Protein AF-X0AUL6-F1 (afdb_monomer)

InterPro domains:
  IPR009072 Histone-fold [G3DSA:1.10.20.10] (277-368)
  IPR009072 Histone-fold [SSF47113] (303-357)

Sequence (368 aa):
MNNDATSQAGVFVINRYDWSYYDKRCFDEIGEGQEEGDDDMLANSNSLGLVDRSVVQEMVQRWQGQRPSRRDSAEHGIWLYIPHGEYMFGRFGFNDTHTAARSFLFFSVYTEFTRTSFLGIPGTLREHMTPQERFERELREGVDFSGMEKVQDMVSCQYVSPPPASEQLGPYDPSDYILREQDIEPLRSYREEYASRNGAEPTIHGFIDPWKQPLLDLVNEMALSYLEHFVLPHLGGENVAEMAKALFPDYEKNSRPISLDVASYRHFTQPDQSPILDFDMSHVSVRLREFLESRSQDKPRVFRDDAVKGICRVLGYIFTEVFELANDVASNCEHNKILPCDVRQAVLLDEDILRLVCFSKILWGGNL

Structure (mmCIF, N/CA/C/O backbone):
data_AF-X0AUL6-F1
#
_entry.id   AF-X0AUL6-F1
#
loop_
_atom_site.group_PDB
_atom_site.id
_atom_site.type_symbol
_atom_site.label_atom_id
_atom_site.label_alt_id
_atom_site.label_comp_id
_atom_site.label_asym_id
_atom_site.label_entity_id
_atom_site.label_seq_id
_atom_site.pdbx_PDB_ins_code
_atom_site.Cartn_x
_atom_site.Cartn_y
_atom_site.Cartn_z
_atom_site.occupancy
_atom_site.B_iso_or_equiv
_atom_site.auth_seq_id
_atom_site.auth_comp_id
_atom_site.auth_asym_id
_atom_site.auth_atom_id
_atom_site.pdbx_PDB_model_num
ATOM 1 N N . MET A 1 1 ? 12.417 -9.127 -18.872 1.00 69.00 1 MET A N 1
ATOM 2 C CA . MET A 1 1 ? 12.604 -10.586 -18.740 1.00 69.00 1 MET A CA 1
ATOM 3 C C . MET A 1 1 ? 12.370 -11.214 -20.104 1.00 69.00 1 MET A C 1
ATOM 5 O O . MET A 1 1 ? 11.508 -10.713 -20.817 1.00 69.00 1 MET A O 1
ATOM 9 N N . ASN A 1 2 ? 13.141 -12.233 -20.485 1.00 87.31 2 ASN A N 1
ATOM 10 C CA . ASN A 1 2 ? 12.924 -12.944 -21.747 1.00 87.31 2 ASN A CA 1
ATOM 11 C C . ASN A 1 2 ? 11.713 -13.869 -21.605 1.00 87.31 2 ASN A C 1
ATOM 13 O O . ASN A 1 2 ? 11.705 -14.730 -20.730 1.00 87.31 2 ASN A O 1
ATOM 17 N N . ASN A 1 3 ? 10.691 -13.663 -22.429 1.00 90.31 3 ASN A N 1
ATOM 18 C CA . ASN A 1 3 ? 9.443 -14.422 -22.418 1.00 90.31 3 ASN A CA 1
ATOM 19 C C . ASN A 1 3 ? 8.883 -14.560 -23.844 1.00 90.31 3 ASN A C 1
ATOM 21 O O . ASN A 1 3 ? 9.500 -14.112 -24.814 1.00 90.31 3 ASN A O 1
ATOM 25 N N . ASP A 1 4 ? 7.706 -15.169 -23.979 1.00 91.50 4 ASP A N 1
ATOM 26 C CA . ASP A 1 4 ? 7.067 -15.368 -25.283 1.00 91.50 4 ASP A CA 1
ATOM 27 C C . ASP A 1 4 ? 6.810 -14.048 -26.020 1.00 91.50 4 ASP A C 1
ATOM 29 O O . ASP A 1 4 ? 6.969 -13.992 -27.236 1.00 91.50 4 ASP A O 1
ATOM 33 N N . ALA A 1 5 ? 6.493 -12.966 -25.301 1.00 91.69 5 ALA A N 1
ATOM 34 C CA . ALA A 1 5 ? 6.272 -11.656 -25.906 1.00 91.69 5 ALA A CA 1
ATOM 35 C C . ALA A 1 5 ? 7.571 -11.054 -26.466 1.00 91.69 5 ALA A C 1
ATOM 37 O O . ALA A 1 5 ? 7.584 -10.570 -27.597 1.00 91.69 5 ALA A O 1
ATOM 38 N N . THR A 1 6 ? 8.684 -11.113 -25.722 1.00 89.81 6 THR A N 1
ATOM 39 C CA . THR A 1 6 ? 9.977 -10.644 -26.247 1.00 89.81 6 THR A CA 1
ATOM 40 C C . THR A 1 6 ? 10.452 -11.524 -27.398 1.00 89.81 6 THR A C 1
ATOM 42 O O . THR A 1 6 ? 10.941 -11.001 -28.393 1.00 89.81 6 THR A O 1
ATOM 45 N N . SER A 1 7 ? 10.238 -12.841 -27.307 1.00 88.00 7 SER A N 1
ATOM 46 C CA . SER A 1 7 ? 10.538 -13.792 -28.380 1.00 88.00 7 SER A CA 1
ATOM 47 C C . SER A 1 7 ? 9.764 -13.463 -29.657 1.00 88.00 7 SER A C 1
ATOM 49 O O . SER A 1 7 ? 10.370 -13.311 -30.710 1.00 88.00 7 SER A O 1
ATOM 51 N N . GLN A 1 8 ? 8.446 -13.260 -29.574 1.00 91.12 8 GLN A N 1
ATOM 52 C CA . GLN A 1 8 ? 7.605 -12.883 -30.718 1.00 91.12 8 GLN A CA 1
ATOM 53 C C . GLN A 1 8 ? 7.990 -11.528 -31.324 1.00 91.12 8 GLN A C 1
ATOM 55 O O . GLN A 1 8 ? 7.869 -11.343 -32.531 1.00 91.12 8 GLN A O 1
ATOM 60 N N . ALA A 1 9 ? 8.472 -10.593 -30.504 1.00 89.56 9 ALA A N 1
ATOM 61 C CA . ALA A 1 9 ? 8.984 -9.306 -30.964 1.00 89.56 9 ALA A CA 1
ATOM 62 C C . ALA A 1 9 ? 10.397 -9.388 -31.577 1.00 89.56 9 ALA A C 1
ATOM 64 O O . ALA A 1 9 ? 10.941 -8.357 -31.974 1.00 89.56 9 ALA A O 1
ATOM 65 N N . GLY A 1 10 ? 11.021 -10.572 -31.617 1.00 92.56 10 GLY A N 1
ATOM 66 C CA . GLY A 1 10 ? 12.404 -10.742 -32.060 1.00 92.56 10 GLY A CA 1
ATOM 67 C C . GLY A 1 10 ? 13.409 -10.041 -31.145 1.00 92.56 10 GLY A C 1
ATOM 68 O O . GLY A 1 10 ? 14.448 -9.579 -31.612 1.00 92.56 10 GLY A O 1
ATOM 69 N N . VAL A 1 11 ? 13.099 -9.916 -29.851 1.00 93.56 11 VAL A N 1
ATOM 70 C CA . VAL A 1 11 ? 13.917 -9.213 -28.858 1.00 93.56 11 VAL A CA 1
ATOM 71 C C . VAL A 1 11 ? 14.490 -10.193 -27.842 1.00 93.56 11 VAL A C 1
ATOM 73 O O . VAL A 1 11 ? 13.758 -10.920 -27.170 1.00 93.56 11 VAL A O 1
ATOM 76 N N . PHE A 1 12 ? 15.809 -10.141 -27.662 1.00 92.69 12 PHE A N 1
ATOM 77 C CA . PHE A 1 12 ? 16.494 -10.795 -26.549 1.00 92.69 12 PHE A CA 1
ATOM 78 C C . PHE A 1 12 ? 17.083 -9.741 -25.614 1.00 92.69 12 PHE A C 1
ATOM 80 O O . PHE A 1 12 ? 17.866 -8.887 -26.033 1.00 92.69 12 PHE A O 1
ATOM 87 N N . VAL A 1 13 ? 16.686 -9.790 -24.349 1.00 91.19 13 VAL A N 1
ATOM 88 C CA . VAL A 1 13 ? 17.122 -8.869 -23.301 1.00 91.19 13 VAL A CA 1
ATOM 89 C C . VAL A 1 13 ? 18.258 -9.508 -22.512 1.00 91.19 13 VAL A C 1
ATOM 91 O O . VAL A 1 13 ? 18.135 -10.652 -22.078 1.00 91.19 13 VAL A O 1
ATOM 94 N N . ILE A 1 14 ? 19.322 -8.743 -22.288 1.00 89.19 14 ILE A N 1
ATOM 95 C CA . ILE A 1 14 ? 20.385 -9.056 -21.328 1.00 89.19 14 ILE A CA 1
ATOM 96 C C . ILE A 1 14 ? 20.411 -7.981 -20.241 1.00 89.19 14 ILE A C 1
ATOM 98 O O . ILE A 1 14 ? 20.064 -6.827 -20.500 1.00 89.19 14 ILE A O 1
ATOM 102 N N . ASN A 1 15 ? 20.814 -8.322 -19.027 1.00 86.12 15 ASN A N 1
ATOM 103 C CA . ASN A 1 15 ? 20.945 -7.389 -17.912 1.00 86.12 15 ASN A CA 1
ATOM 104 C C . ASN A 1 15 ? 22.324 -7.504 -17.256 1.00 86.12 15 ASN A C 1
ATOM 106 O O . ASN A 1 15 ? 23.064 -8.442 -17.523 1.00 86.12 15 ASN A O 1
ATOM 110 N N . ARG A 1 16 ? 22.653 -6.573 -16.354 1.00 80.25 16 ARG A N 1
ATOM 111 C CA . ARG A 1 16 ? 23.928 -6.567 -15.615 1.00 80.25 16 ARG A CA 1
ATOM 112 C C . ARG A 1 16 ? 24.306 -7.898 -14.946 1.00 80.25 16 ARG A C 1
ATOM 114 O O . ARG A 1 16 ? 25.461 -8.053 -14.575 1.00 80.25 16 ARG A O 1
ATOM 121 N N . TYR A 1 17 ? 23.350 -8.803 -14.725 1.00 82.12 17 TYR A N 1
ATOM 122 C CA . TYR A 1 17 ? 23.591 -10.110 -14.119 1.00 82.12 17 TYR A CA 1
ATOM 123 C C . TYR A 1 17 ? 24.054 -11.167 -15.132 1.00 82.12 17 TYR A C 1
ATOM 125 O O . TYR A 1 17 ? 24.542 -12.213 -14.723 1.00 82.12 17 TYR A O 1
ATOM 133 N N . ASP A 1 18 ? 23.942 -10.883 -16.431 1.00 80.00 18 ASP A N 1
ATOM 134 C CA . ASP A 1 18 ? 24.335 -11.764 -17.534 1.00 80.00 18 ASP A CA 1
ATOM 135 C C . ASP A 1 18 ? 25.797 -11.554 -17.988 1.00 80.00 18 ASP A C 1
ATOM 137 O O . ASP A 1 18 ? 26.225 -12.155 -18.975 1.00 80.00 18 ASP A O 1
ATOM 141 N N . TRP A 1 19 ? 26.573 -10.686 -17.321 1.00 78.25 19 TRP A N 1
ATOM 142 C CA . TRP A 1 19 ? 28.002 -10.500 -17.602 1.00 78.25 19 TRP A CA 1
ATOM 143 C C . TRP A 1 19 ? 28.816 -10.042 -16.378 1.00 78.25 19 TRP A C 1
ATOM 145 O O . TRP A 1 19 ? 28.293 -9.502 -15.402 1.00 78.25 19 TRP A O 1
ATOM 155 N N . SER A 1 20 ? 30.141 -10.209 -16.469 1.00 68.88 20 SER A N 1
ATOM 156 C CA . SER A 1 20 ? 31.143 -9.653 -15.543 1.00 68.88 20 SER A CA 1
ATOM 157 C C . SER A 1 20 ? 30.944 -10.075 -14.075 1.00 68.88 20 SER A C 1
ATOM 159 O O . SER A 1 20 ? 30.839 -11.265 -13.796 1.00 68.88 20 SER A O 1
ATOM 161 N N . TYR A 1 21 ? 30.933 -9.134 -13.124 1.00 68.81 21 TYR A N 1
ATOM 162 C CA . TYR A 1 21 ? 30.898 -9.369 -11.672 1.00 68.81 21 TYR A CA 1
ATOM 163 C C . TYR A 1 21 ? 29.877 -10.425 -11.212 1.00 68.81 21 TYR A C 1
ATOM 165 O O . TYR A 1 21 ? 30.147 -11.183 -10.278 1.00 68.81 21 TYR A O 1
ATOM 173 N N . TYR A 1 22 ? 28.724 -10.503 -11.882 1.00 73.25 22 TYR A N 1
ATOM 174 C CA . TYR A 1 22 ? 27.642 -11.432 -11.551 1.00 73.25 22 TYR A CA 1
ATOM 175 C C . TYR A 1 22 ? 27.667 -12.735 -12.366 1.00 73.25 22 TYR A C 1
ATOM 177 O O . TYR A 1 22 ? 27.063 -13.720 -11.944 1.00 73.25 22 TYR A O 1
ATOM 185 N N . ASP A 1 23 ? 28.400 -12.771 -13.482 1.00 74.44 23 ASP A N 1
ATOM 186 C CA . ASP A 1 23 ? 28.545 -13.942 -14.345 1.00 74.44 23 ASP A CA 1
ATOM 187 C C . ASP A 1 23 ? 30.002 -14.162 -14.764 1.00 74.44 23 ASP A C 1
ATOM 189 O O . ASP A 1 23 ? 30.550 -13.520 -15.665 1.00 74.44 23 ASP A O 1
ATOM 193 N N . LYS A 1 24 ? 30.619 -15.152 -14.116 1.00 72.00 24 LYS A N 1
ATOM 194 C CA . LYS A 1 24 ? 32.042 -15.454 -14.264 1.00 72.00 24 LYS A CA 1
ATOM 195 C C . LYS A 1 24 ? 32.381 -16.326 -15.472 1.00 72.00 24 LYS A C 1
ATOM 197 O O . LYS A 1 24 ? 33.557 -16.613 -15.675 1.00 72.00 24 LYS A O 1
ATOM 202 N N . ARG A 1 25 ? 31.402 -16.761 -16.278 1.00 75.12 25 ARG A N 1
ATOM 203 C CA . ARG A 1 25 ? 31.622 -17.752 -17.353 1.00 75.12 25 ARG A CA 1
ATOM 204 C C . ARG A 1 25 ? 32.695 -17.344 -18.369 1.00 75.12 25 ARG A C 1
ATOM 206 O O . ARG A 1 25 ? 33.359 -18.224 -18.900 1.00 75.12 25 ARG A O 1
ATOM 213 N N . CYS A 1 26 ? 32.885 -16.044 -18.597 1.00 66.12 26 CYS A N 1
ATOM 214 C CA . CYS A 1 26 ? 33.905 -15.500 -19.506 1.00 66.12 26 CYS A CA 1
ATOM 215 C C . CYS A 1 26 ? 34.933 -14.606 -18.792 1.00 66.12 26 CYS A C 1
ATOM 217 O O . CYS A 1 26 ? 35.692 -13.884 -19.439 1.00 66.12 26 CYS A O 1
ATOM 219 N N . PHE A 1 27 ? 34.946 -14.622 -17.458 1.00 67.50 27 PHE A N 1
ATOM 220 C CA . PHE A 1 27 ? 35.791 -13.738 -16.656 1.00 67.50 27 PHE A CA 1
ATOM 221 C C . PHE A 1 27 ? 37.280 -14.035 -16.856 1.00 67.50 27 PHE A C 1
ATOM 223 O O . PHE A 1 27 ? 38.073 -13.114 -17.037 1.00 67.50 27 PHE A O 1
ATOM 230 N N . ASP A 1 28 ? 37.637 -15.317 -16.932 1.00 70.31 28 ASP A N 1
ATOM 231 C CA . ASP A 1 28 ? 39.021 -15.767 -17.112 1.00 70.31 28 ASP A CA 1
ATOM 232 C C . ASP A 1 28 ? 39.576 -15.479 -18.523 1.00 70.31 28 ASP A C 1
ATOM 234 O O . ASP A 1 28 ? 40.789 -15.513 -18.727 1.00 70.31 28 ASP A O 1
ATOM 238 N N . GLU A 1 29 ? 38.715 -15.184 -19.506 1.00 71.38 29 GLU A N 1
ATOM 239 C CA . GLU A 1 29 ? 39.121 -14.975 -20.904 1.00 71.38 29 GLU A CA 1
ATOM 240 C C . GLU A 1 29 ? 39.630 -13.547 -21.162 1.00 71.38 29 GLU A C 1
ATOM 242 O O . GLU A 1 29 ? 40.668 -13.361 -21.799 1.00 71.38 29 GLU A O 1
ATOM 247 N N . ILE A 1 30 ? 38.932 -12.531 -20.645 1.00 70.56 30 ILE A N 1
ATOM 248 C CA . ILE A 1 30 ? 39.317 -11.113 -20.791 1.00 70.56 30 ILE A CA 1
ATOM 249 C C . ILE A 1 30 ? 40.098 -10.618 -19.555 1.00 70.56 30 ILE A C 1
ATOM 251 O O . ILE A 1 30 ? 41.004 -9.788 -19.689 1.00 70.56 30 ILE A O 1
ATOM 255 N N . GLY A 1 31 ? 39.782 -11.157 -18.368 1.00 66.19 31 GLY A N 1
ATOM 256 C CA . GLY A 1 31 ? 40.289 -10.717 -17.065 1.00 66.19 31 GLY A CA 1
ATOM 257 C C . GLY A 1 31 ? 39.709 -9.375 -16.594 1.00 66.19 31 GLY A C 1
ATOM 258 O O . GLY A 1 31 ? 39.052 -8.658 -17.351 1.00 66.19 31 GLY A O 1
ATOM 259 N N . GLU A 1 32 ? 40.015 -8.987 -15.350 1.00 63.12 32 GLU A N 1
ATOM 260 C CA . GLU A 1 32 ? 39.688 -7.653 -14.799 1.00 63.12 32 GLU A CA 1
ATOM 261 C C . GLU A 1 32 ? 40.445 -6.518 -15.522 1.00 63.12 32 GLU A C 1
ATOM 263 O O . GLU A 1 32 ? 40.168 -5.341 -15.325 1.00 63.12 32 GLU A O 1
ATOM 268 N N . GLY A 1 33 ? 41.410 -6.835 -16.391 1.00 63.34 33 GLY A N 1
ATOM 269 C CA . GLY A 1 33 ? 42.313 -5.826 -16.942 1.00 63.34 33 GLY A CA 1
ATOM 270 C C . GLY A 1 33 ? 43.082 -5.101 -15.832 1.00 63.34 33 GLY A C 1
ATOM 271 O O . GLY A 1 33 ? 43.245 -5.609 -14.726 1.00 63.34 33 GLY A O 1
ATOM 272 N N . GLN A 1 34 ? 43.593 -3.913 -16.135 1.00 62.94 34 GLN A N 1
ATOM 273 C CA . GLN A 1 34 ? 44.023 -2.994 -15.083 1.00 62.94 34 GLN A CA 1
ATOM 274 C C . GLN A 1 34 ? 42.788 -2.269 -14.535 1.00 62.94 34 GLN A C 1
ATOM 276 O O . GLN A 1 34 ? 41.932 -1.865 -15.324 1.00 62.94 34 GLN A O 1
ATOM 281 N N . GLU A 1 35 ? 42.721 -2.075 -13.218 1.00 65.38 35 GLU A N 1
ATOM 282 C CA . GLU A 1 35 ? 41.686 -1.244 -12.598 1.00 65.38 35 GLU A CA 1
ATOM 283 C C . GLU A 1 35 ? 41.725 0.172 -13.198 1.00 65.38 35 GLU A C 1
ATOM 285 O O . GLU A 1 35 ? 42.796 0.716 -13.524 1.00 65.38 35 GLU A O 1
ATOM 290 N N . GLU A 1 36 ? 40.545 0.773 -13.367 1.00 73.25 36 GLU A N 1
ATOM 291 C CA . GLU A 1 36 ? 40.490 2.227 -13.482 1.00 73.25 36 GLU A CA 1
ATOM 292 C C . GLU A 1 36 ? 40.997 2.845 -12.169 1.00 73.25 36 GLU A C 1
ATOM 294 O O . GLU A 1 36 ? 41.141 2.159 -11.160 1.00 73.25 36 GLU A O 1
ATOM 299 N N . GLY A 1 37 ? 41.358 4.130 -12.184 1.00 67.06 37 GLY A N 1
ATOM 300 C CA . GLY A 1 37 ? 41.678 4.806 -10.920 1.00 67.06 37 GLY A CA 1
ATOM 301 C C . GLY A 1 37 ? 40.481 4.797 -9.960 1.00 67.06 37 GLY A C 1
ATOM 302 O O . GLY A 1 37 ? 39.386 4.388 -10.348 1.00 67.06 37 GLY A O 1
ATOM 303 N N . ASP A 1 38 ? 40.677 5.332 -8.751 1.00 69.06 38 ASP A N 1
ATOM 304 C CA . ASP A 1 38 ? 39.661 5.418 -7.682 1.00 69.06 38 ASP A CA 1
ATOM 305 C C . ASP A 1 38 ? 38.289 5.967 -8.142 1.00 69.06 38 ASP A C 1
ATOM 307 O O . ASP A 1 38 ? 37.276 5.752 -7.477 1.00 69.06 38 ASP A O 1
ATOM 311 N N . ASP A 1 39 ? 38.244 6.648 -9.289 1.00 67.44 39 ASP A N 1
ATOM 312 C CA . ASP A 1 39 ? 37.049 7.237 -9.878 1.00 67.44 39 ASP A CA 1
ATOM 313 C C . ASP A 1 39 ? 36.048 6.205 -10.458 1.00 67.44 39 ASP A C 1
ATOM 315 O O . ASP A 1 39 ? 34.847 6.437 -10.352 1.00 67.44 39 ASP A O 1
ATOM 319 N N . ASP A 1 40 ? 36.456 5.057 -11.028 1.00 71.06 40 ASP A N 1
ATOM 320 C CA . ASP A 1 40 ? 35.510 4.059 -11.594 1.00 71.06 40 ASP A CA 1
ATOM 321 C C . ASP A 1 40 ? 35.879 2.605 -11.263 1.00 71.06 40 ASP A C 1
ATOM 323 O O . ASP A 1 40 ? 36.170 1.770 -12.125 1.00 71.06 40 ASP A O 1
ATOM 327 N N . MET A 1 41 ? 35.806 2.2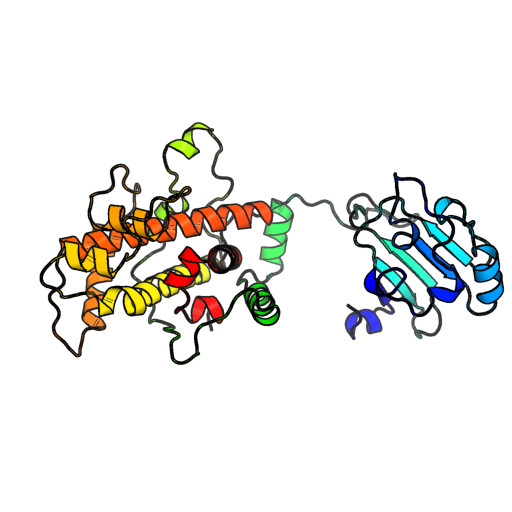84 -9.971 1.00 71.94 41 MET A N 1
ATOM 328 C CA . MET A 1 41 ? 36.073 0.948 -9.418 1.00 71.94 41 MET A CA 1
ATOM 329 C C . MET A 1 41 ? 35.210 -0.175 -10.032 1.00 71.94 41 MET A C 1
ATOM 331 O O . MET A 1 41 ? 35.521 -1.354 -9.867 1.00 71.94 41 MET A O 1
ATOM 335 N N . LEU A 1 42 ? 34.118 0.161 -10.733 1.00 74.06 42 LEU A N 1
ATOM 336 C CA . LEU A 1 42 ? 33.195 -0.796 -11.350 1.00 74.06 42 LEU A CA 1
ATOM 337 C C . LEU A 1 42 ? 33.273 -0.812 -12.883 1.00 74.06 42 LEU A C 1
ATOM 339 O O . LEU A 1 42 ? 32.449 -1.472 -13.515 1.00 74.06 42 LEU A O 1
ATOM 343 N N . ALA A 1 43 ? 34.274 -0.180 -13.498 1.00 77.88 43 ALA A N 1
ATOM 344 C CA . ALA A 1 43 ? 34.388 -0.057 -14.953 1.00 77.88 43 ALA A CA 1
ATOM 345 C C . ALA A 1 43 ? 34.282 -1.395 -15.713 1.00 77.88 43 ALA A C 1
ATOM 347 O O . ALA A 1 43 ? 33.659 -1.464 -16.773 1.00 77.88 43 ALA A O 1
ATOM 348 N N . ASN A 1 44 ? 34.826 -2.488 -15.164 1.00 74.56 44 ASN A N 1
ATOM 349 C CA . ASN A 1 44 ? 34.702 -3.829 -15.758 1.00 74.56 44 ASN A CA 1
ATOM 350 C C . ASN A 1 44 ? 33.285 -4.409 -15.693 1.00 74.56 44 ASN A C 1
ATOM 352 O O . ASN A 1 44 ? 32.919 -5.252 -16.510 1.00 74.56 44 ASN A O 1
ATOM 356 N N . SER A 1 45 ? 32.495 -3.994 -14.708 1.00 75.56 45 SER A N 1
ATOM 357 C CA . SER A 1 45 ? 31.082 -4.361 -14.579 1.00 75.56 45 SER A CA 1
ATOM 358 C C . SER A 1 45 ? 30.200 -3.469 -15.448 1.00 75.56 45 SER A C 1
ATOM 360 O O . SER A 1 45 ? 29.167 -3.923 -15.938 1.00 75.56 45 SER A O 1
ATOM 362 N N . ASN A 1 46 ? 30.645 -2.231 -15.686 1.00 79.69 46 ASN A N 1
ATOM 363 C CA . ASN A 1 46 ? 29.900 -1.181 -16.379 1.00 79.69 46 ASN A CA 1
ATOM 364 C C . ASN A 1 46 ? 30.224 -1.060 -17.876 1.00 79.69 46 ASN A C 1
ATOM 366 O O . ASN A 1 46 ? 29.859 -0.089 -18.543 1.00 79.69 46 ASN A O 1
ATOM 370 N N . SER A 1 47 ? 30.902 -2.074 -18.412 1.00 81.94 47 SER A N 1
ATOM 371 C CA . SER A 1 47 ? 31.283 -2.161 -19.816 1.00 81.94 47 SER A CA 1
ATOM 372 C C . SER A 1 47 ? 30.826 -3.470 -20.440 1.00 81.94 47 SER A C 1
ATOM 374 O O . SER A 1 47 ? 30.742 -4.498 -19.768 1.00 81.94 47 SER A O 1
ATOM 376 N N . LEU A 1 48 ? 30.596 -3.443 -21.750 1.00 83.56 48 LEU A N 1
ATOM 377 C CA . LEU A 1 48 ? 30.216 -4.612 -22.529 1.00 83.56 48 LEU A CA 1
ATOM 378 C C . LEU A 1 48 ? 30.932 -4.621 -23.881 1.00 83.56 48 LEU A C 1
ATOM 380 O O . LEU A 1 48 ? 30.892 -3.645 -24.627 1.00 83.56 48 LEU A O 1
ATOM 384 N N . GLY A 1 49 ? 31.535 -5.758 -24.221 1.00 85.94 49 GLY A N 1
ATOM 385 C CA . GLY A 1 49 ? 32.044 -6.031 -25.561 1.00 85.94 49 GLY A CA 1
ATOM 386 C C . GLY A 1 49 ? 31.046 -6.857 -26.365 1.00 85.94 49 GLY A C 1
ATOM 387 O O . GLY A 1 49 ? 30.553 -7.872 -25.878 1.00 85.94 49 GLY A O 1
ATOM 388 N N . LEU A 1 50 ? 30.775 -6.457 -27.604 1.00 88.75 50 LEU A N 1
ATOM 389 C CA . LEU A 1 50 ? 30.007 -7.250 -28.566 1.00 88.75 50 LEU A CA 1
ATOM 390 C C . LEU A 1 50 ? 30.916 -7.591 -29.728 1.00 88.75 50 LEU A C 1
ATOM 392 O O . LEU A 1 50 ? 31.519 -6.694 -30.312 1.00 88.75 50 LEU A O 1
ATOM 396 N N . VAL A 1 51 ? 31.019 -8.872 -30.063 1.00 88.31 51 VAL A N 1
ATOM 397 C CA . VAL A 1 51 ? 31.961 -9.347 -31.074 1.00 88.31 51 VAL A CA 1
ATOM 398 C C . VAL A 1 51 ? 31.308 -10.397 -31.957 1.00 88.31 51 VAL A C 1
ATOM 400 O O . VAL A 1 51 ? 30.587 -11.270 -31.468 1.00 88.31 51 VAL A O 1
ATOM 403 N N . ASP A 1 52 ? 31.609 -10.349 -33.253 1.00 87.81 52 ASP A N 1
ATOM 404 C CA . ASP A 1 52 ? 31.261 -11.420 -34.175 1.00 87.81 52 ASP A CA 1
ATOM 405 C C . ASP A 1 52 ? 31.913 -12.738 -33.747 1.00 87.81 52 ASP A C 1
ATOM 407 O O . ASP A 1 52 ? 33.128 -12.850 -33.560 1.00 87.81 52 ASP A O 1
ATOM 411 N N . ARG A 1 53 ? 31.101 -13.794 -33.658 1.00 87.19 53 ARG A N 1
ATOM 412 C CA . ARG A 1 53 ? 31.552 -15.111 -33.185 1.00 87.19 53 ARG A CA 1
ATOM 413 C C . ARG A 1 53 ? 32.768 -15.649 -33.951 1.00 87.19 53 ARG A C 1
ATOM 415 O O . ARG A 1 53 ? 33.572 -16.369 -33.367 1.00 87.19 53 ARG A O 1
ATOM 422 N N . SER A 1 54 ? 32.909 -15.321 -35.237 1.00 89.88 54 SER A N 1
ATOM 423 C CA . SER A 1 54 ? 34.023 -15.776 -36.080 1.00 89.88 54 SER A CA 1
ATOM 424 C C . SER A 1 54 ? 35.386 -15.214 -35.676 1.00 89.88 54 SER A C 1
ATOM 426 O O . SER A 1 54 ? 36.392 -15.838 -35.997 1.00 89.88 54 SER A O 1
ATOM 428 N N . VAL A 1 55 ? 35.434 -14.075 -34.977 1.00 89.88 55 VAL A N 1
ATOM 429 C CA . VAL A 1 55 ? 36.684 -13.389 -34.593 1.00 89.88 55 VAL A CA 1
ATOM 430 C C . VAL A 1 55 ? 36.802 -13.150 -33.084 1.00 89.88 55 VAL A C 1
ATOM 432 O O . VAL A 1 55 ? 37.682 -12.420 -32.633 1.00 89.88 55 VAL A O 1
ATOM 435 N N . VAL A 1 56 ? 35.930 -13.772 -32.282 1.00 87.88 56 VAL A N 1
ATOM 436 C CA . VAL A 1 56 ? 35.841 -13.527 -30.832 1.00 87.88 56 VAL A CA 1
ATOM 437 C C . VAL A 1 56 ? 37.185 -13.665 -30.113 1.00 87.88 56 VAL A C 1
ATOM 439 O O . VAL A 1 56 ? 37.531 -12.816 -29.301 1.00 87.88 56 VAL A O 1
ATOM 442 N N . GLN A 1 57 ? 37.987 -14.671 -30.469 1.00 88.62 57 GLN A N 1
ATOM 443 C CA . GLN A 1 57 ? 39.286 -14.919 -29.837 1.00 88.62 57 GLN A CA 1
ATOM 444 C C . GLN A 1 57 ? 40.309 -13.812 -30.128 1.00 88.62 57 GLN A C 1
ATOM 446 O O . GLN A 1 57 ? 41.054 -13.416 -29.236 1.00 88.62 57 GLN A O 1
ATOM 451 N N . GLU A 1 58 ? 40.322 -13.274 -31.349 1.00 89.38 58 GLU A N 1
ATOM 452 C CA . GLU A 1 58 ? 41.216 -12.173 -31.725 1.00 89.38 58 GLU A CA 1
ATOM 453 C C . GLU A 1 58 ? 40.853 -10.888 -30.969 1.00 89.38 58 GLU A C 1
ATOM 455 O O . GLU A 1 58 ? 41.723 -10.207 -30.424 1.00 89.38 58 GLU A O 1
ATOM 460 N N . MET A 1 59 ? 39.557 -10.584 -30.871 1.00 88.75 59 MET A N 1
ATOM 461 C CA . MET A 1 59 ? 39.080 -9.399 -30.154 1.00 88.75 59 MET A CA 1
ATOM 462 C C . MET A 1 59 ? 39.295 -9.499 -28.644 1.00 88.75 59 MET A C 1
ATOM 464 O O . MET A 1 59 ? 39.725 -8.524 -28.028 1.00 88.75 59 MET A O 1
ATOM 468 N N . VAL A 1 60 ? 39.057 -10.673 -28.049 1.00 86.25 60 VAL A N 1
ATOM 469 C CA . VAL A 1 60 ? 39.352 -10.926 -26.631 1.00 86.25 60 VAL A CA 1
ATOM 470 C C . VAL A 1 60 ? 40.834 -10.688 -26.349 1.00 86.25 60 VAL A C 1
ATOM 472 O O . VAL A 1 60 ? 41.153 -9.921 -25.445 1.00 86.25 60 VAL A O 1
ATOM 475 N N . GLN A 1 61 ? 41.738 -11.244 -27.164 1.00 87.50 61 GLN A N 1
ATOM 476 C CA . GLN A 1 61 ? 43.184 -11.021 -27.022 1.00 87.50 61 GLN A CA 1
ATOM 477 C C . GLN A 1 61 ? 43.568 -9.547 -27.164 1.00 87.50 61 GLN A C 1
ATOM 479 O O . GLN A 1 61 ? 44.430 -9.058 -26.437 1.00 87.50 61 GLN A O 1
ATOM 484 N N . ARG A 1 62 ? 42.916 -8.819 -28.077 1.00 87.75 62 ARG A N 1
ATOM 485 C CA . ARG A 1 62 ? 43.146 -7.384 -28.255 1.00 87.75 62 ARG A CA 1
ATOM 486 C C . ARG A 1 62 ? 42.787 -6.593 -26.999 1.00 87.75 62 ARG A C 1
ATOM 488 O O . ARG A 1 62 ? 43.514 -5.669 -26.648 1.00 87.75 62 ARG A O 1
ATOM 495 N N . TRP A 1 63 ? 41.678 -6.919 -26.342 1.00 87.25 63 TRP A N 1
ATOM 496 C CA . TRP A 1 63 ? 41.208 -6.216 -25.143 1.00 87.25 63 TRP A CA 1
ATOM 497 C C . TRP A 1 63 ? 41.862 -6.692 -23.843 1.00 87.25 63 TRP A C 1
ATOM 499 O O . TRP A 1 63 ? 41.855 -5.958 -22.850 1.00 87.25 63 TRP A O 1
ATOM 509 N N . GLN A 1 64 ? 42.428 -7.898 -23.850 1.00 85.31 64 GLN A N 1
ATOM 510 C CA . GLN A 1 64 ? 43.051 -8.523 -22.692 1.00 85.31 64 GLN A CA 1
ATOM 511 C C . GLN A 1 64 ? 44.136 -7.628 -22.079 1.00 85.31 64 GLN A C 1
ATOM 513 O O . GLN A 1 64 ? 44.967 -7.041 -22.772 1.00 85.31 64 GLN A O 1
ATOM 518 N N . GLY A 1 65 ? 44.121 -7.505 -20.749 1.00 78.81 65 GLY A N 1
ATOM 519 C CA . GLY A 1 65 ? 45.105 -6.714 -20.000 1.00 78.81 65 GLY A CA 1
ATOM 520 C C . GLY A 1 65 ? 44.973 -5.191 -20.148 1.00 78.81 65 GLY A C 1
ATOM 521 O O . GLY A 1 65 ? 45.703 -4.455 -19.483 1.00 78.81 65 GLY A O 1
ATOM 522 N N . GLN A 1 66 ? 44.039 -4.698 -20.967 1.00 85.00 66 GLN A N 1
ATOM 523 C CA . GLN A 1 66 ? 43.737 -3.273 -21.077 1.00 85.00 66 GLN A CA 1
ATOM 524 C C . GLN A 1 66 ? 42.636 -2.855 -20.101 1.00 85.00 66 GLN A C 1
ATOM 526 O O . GLN A 1 66 ? 41.711 -3.626 -19.816 1.00 85.00 66 GLN A O 1
ATOM 531 N N . ARG A 1 67 ? 42.720 -1.603 -19.638 1.00 85.00 67 ARG A N 1
ATOM 532 C CA . ARG A 1 67 ? 41.651 -0.943 -18.878 1.00 85.00 67 ARG A CA 1
ATOM 533 C C . ARG A 1 67 ? 40.399 -0.780 -19.748 1.00 85.00 67 ARG A C 1
ATOM 535 O O . ARG A 1 67 ? 40.568 -0.473 -20.934 1.00 85.00 67 ARG A O 1
ATOM 542 N N . PRO A 1 68 ? 39.177 -0.931 -19.209 1.00 85.69 68 PRO A N 1
ATOM 543 C CA . PRO A 1 68 ? 37.939 -0.754 -19.970 1.00 85.69 68 PRO A CA 1
ATOM 544 C C . PRO A 1 68 ? 37.861 0.546 -20.775 1.00 85.69 68 PRO A C 1
ATOM 546 O O . PRO A 1 68 ? 37.458 0.501 -21.934 1.00 85.69 68 PRO A O 1
ATOM 549 N N . SER A 1 69 ? 38.324 1.676 -20.229 1.00 86.06 69 SER A N 1
ATOM 550 C CA . SER A 1 69 ? 38.324 2.977 -20.920 1.00 86.06 69 SER A CA 1
ATOM 551 C C . SER A 1 69 ? 39.228 3.056 -22.154 1.00 86.06 69 SER A C 1
ATOM 553 O O . SER A 1 69 ? 39.095 3.977 -22.959 1.00 86.06 69 SER A O 1
ATOM 555 N N . ARG A 1 70 ? 40.167 2.115 -22.305 1.00 87.75 70 ARG A N 1
ATOM 556 C CA . ARG A 1 70 ? 41.161 2.083 -23.391 1.00 87.75 70 ARG A CA 1
ATOM 557 C C . ARG A 1 70 ? 40.894 0.997 -24.427 1.00 87.75 70 ARG A C 1
ATOM 559 O O . ARG A 1 70 ? 41.662 0.856 -25.374 1.00 87.75 70 ARG A O 1
ATOM 566 N N . ARG A 1 71 ? 39.844 0.199 -24.240 1.00 88.44 71 ARG A N 1
ATOM 567 C CA . ARG A 1 71 ? 39.483 -0.854 -25.188 1.00 88.44 71 ARG A CA 1
ATOM 568 C C . ARG A 1 71 ? 38.805 -0.220 -26.395 1.00 88.44 71 ARG A C 1
ATOM 570 O O . ARG A 1 71 ? 37.682 0.268 -26.315 1.00 88.44 71 ARG A O 1
ATOM 577 N N . ASP A 1 72 ? 39.505 -0.248 -27.519 1.00 85.19 72 ASP A N 1
ATOM 578 C CA . ASP A 1 72 ? 38.988 0.286 -28.774 1.00 85.19 72 ASP A CA 1
ATOM 579 C C . ASP A 1 72 ? 38.020 -0.681 -29.459 1.00 85.19 72 ASP A C 1
ATOM 581 O O . ASP A 1 72 ? 38.197 -1.906 -29.436 1.00 85.19 72 ASP A O 1
ATOM 585 N N . SER A 1 73 ? 37.038 -0.102 -30.149 1.00 88.75 73 SER A N 1
ATOM 586 C CA . SER A 1 73 ? 36.192 -0.821 -31.103 1.00 88.75 73 SER A CA 1
ATOM 587 C C . SER A 1 73 ? 36.947 -1.096 -32.411 1.00 88.75 73 SER A C 1
ATOM 589 O O . SER A 1 73 ? 37.833 -0.339 -32.809 1.00 88.75 73 SER A O 1
ATOM 591 N N . ALA A 1 74 ? 36.58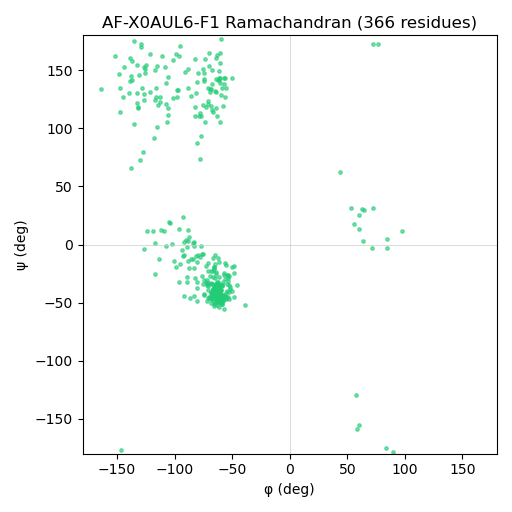2 -2.176 -33.094 1.00 86.75 74 ALA A N 1
ATOM 592 C CA . ALA A 1 74 ? 37.124 -2.605 -34.379 1.00 86.75 74 ALA A CA 1
ATOM 593 C C . ALA A 1 74 ? 35.991 -3.039 -35.328 1.00 86.75 74 ALA A C 1
ATOM 595 O O . ALA A 1 74 ? 34.827 -3.094 -34.940 1.00 86.75 74 ALA A O 1
ATOM 596 N N . GLU A 1 75 ? 36.332 -3.364 -36.578 1.00 85.69 75 GLU A N 1
ATOM 597 C CA . GLU A 1 75 ? 35.366 -3.694 -37.642 1.00 85.69 75 GLU A CA 1
ATOM 598 C C . GLU A 1 75 ? 34.348 -4.779 -37.245 1.00 85.69 75 GLU A C 1
ATOM 600 O O . GLU A 1 75 ? 33.168 -4.663 -37.562 1.00 85.69 75 GLU A O 1
ATOM 605 N N . HIS A 1 76 ? 34.789 -5.790 -36.496 1.00 86.56 76 HIS A N 1
ATOM 606 C CA . HIS A 1 76 ? 33.987 -6.955 -36.109 1.00 86.56 76 HIS A CA 1
ATOM 607 C C . HIS A 1 76 ? 33.666 -7.018 -34.611 1.00 86.56 76 HIS A C 1
ATOM 609 O O . HIS A 1 76 ? 33.231 -8.054 -34.100 1.00 86.56 76 HIS A O 1
ATOM 615 N N . GLY A 1 77 ? 33.910 -5.933 -33.875 1.00 87.75 77 GLY A N 1
ATOM 616 C CA . GLY A 1 77 ? 33.583 -5.895 -32.461 1.00 87.75 77 GLY A CA 1
ATOM 617 C C . GLY A 1 77 ? 33.576 -4.493 -31.883 1.00 87.75 77 GLY A C 1
ATOM 618 O O . GLY A 1 77 ? 34.497 -3.711 -32.093 1.00 87.75 77 GLY A O 1
ATOM 619 N N . ILE A 1 78 ? 32.539 -4.184 -31.119 1.00 90.38 78 ILE A N 1
ATOM 620 C CA . ILE A 1 78 ? 32.362 -2.901 -30.450 1.00 90.38 78 ILE A CA 1
ATOM 621 C C . ILE A 1 78 ? 32.590 -3.069 -28.952 1.00 90.38 78 ILE A C 1
ATOM 623 O O . ILE A 1 78 ? 32.152 -4.050 -28.349 1.00 90.38 78 ILE A O 1
ATOM 627 N N . TRP A 1 79 ? 33.279 -2.099 -28.359 1.00 88.75 79 TRP A N 1
ATOM 628 C CA . TRP A 1 79 ? 33.414 -1.978 -26.916 1.00 88.75 79 TRP A CA 1
ATOM 629 C C . TRP A 1 79 ? 32.569 -0.803 -26.432 1.00 88.75 79 TRP A C 1
ATOM 631 O O . TRP A 1 79 ? 32.747 0.331 -26.879 1.00 88.75 79 TRP A O 1
ATOM 641 N N . LEU A 1 80 ? 31.626 -1.085 -25.541 1.00 87.81 80 LEU A N 1
ATOM 642 C CA . LEU A 1 80 ? 30.731 -0.108 -24.939 1.00 87.81 80 LEU A CA 1
ATOM 643 C C . LEU A 1 80 ? 31.184 0.121 -23.501 1.00 87.81 80 LEU A C 1
ATOM 645 O O . LEU A 1 80 ? 31.057 -0.769 -22.665 1.00 87.81 80 LEU A O 1
ATOM 649 N N . TYR A 1 81 ? 31.704 1.312 -23.224 1.00 86.31 81 TYR A N 1
ATOM 650 C CA . TYR A 1 81 ? 32.096 1.749 -21.887 1.00 86.31 81 TYR A CA 1
ATOM 651 C C . TYR A 1 81 ? 31.198 2.907 -21.455 1.00 86.31 81 TYR A C 1
ATOM 653 O O . TYR A 1 81 ? 31.165 3.942 -22.125 1.00 86.31 81 TYR A O 1
ATOM 661 N N . ILE A 1 82 ? 30.463 2.726 -20.355 1.00 82.88 82 ILE A N 1
ATOM 662 C CA . ILE A 1 82 ? 29.674 3.787 -19.725 1.00 82.88 82 ILE A CA 1
ATOM 663 C C . ILE A 1 82 ? 30.273 4.040 -18.338 1.00 82.88 82 ILE A C 1
ATOM 665 O O . ILE A 1 82 ? 30.003 3.258 -17.422 1.00 82.88 82 ILE A O 1
ATOM 669 N N . PRO A 1 83 ? 31.081 5.102 -18.167 1.00 82.06 83 PRO A N 1
ATOM 670 C CA . PRO A 1 83 ? 31.712 5.383 -16.886 1.00 82.06 83 PRO A CA 1
ATOM 671 C C . PRO A 1 83 ? 30.651 5.576 -15.803 1.00 82.06 83 PRO A C 1
ATOM 673 O O . PRO A 1 83 ? 29.645 6.256 -16.032 1.00 82.06 83 PRO A O 1
ATOM 676 N N . HIS A 1 84 ? 30.867 4.952 -14.644 1.00 79.56 84 HIS A N 1
ATOM 677 C CA . HIS A 1 84 ? 29.938 4.960 -13.503 1.00 79.56 84 HIS A CA 1
ATOM 678 C C . HIS A 1 84 ? 28.513 4.461 -13.826 1.00 79.56 84 HIS A C 1
ATOM 680 O O . HIS A 1 84 ? 27.571 4.750 -13.091 1.00 79.56 84 HIS A O 1
ATOM 686 N N . GLY A 1 85 ? 28.310 3.743 -14.936 1.00 77.81 85 GLY A N 1
ATOM 687 C CA . GLY A 1 85 ? 26.986 3.282 -15.341 1.00 77.81 85 GLY A CA 1
ATOM 688 C C . GLY A 1 85 ? 26.416 2.238 -14.381 1.00 77.81 85 GLY A C 1
ATOM 689 O O . GLY A 1 85 ? 26.919 1.128 -14.313 1.00 77.81 85 GLY A O 1
ATOM 690 N N . GLU A 1 86 ? 25.316 2.539 -13.693 1.00 75.44 86 GLU A N 1
ATOM 691 C CA . GLU A 1 86 ? 24.626 1.556 -12.849 1.00 75.44 86 GLU A CA 1
ATOM 692 C C . GLU A 1 86 ? 23.369 0.978 -13.520 1.00 75.44 86 GLU A C 1
ATOM 694 O O . GLU A 1 86 ? 22.815 1.557 -14.457 1.00 75.44 86 GLU A O 1
ATOM 699 N N . TYR A 1 87 ? 22.935 -0.198 -13.048 1.00 79.06 87 TYR A N 1
ATOM 700 C CA . TYR A 1 87 ? 21.736 -0.926 -13.501 1.00 79.06 87 TYR A CA 1
ATOM 701 C C . TYR A 1 87 ? 21.547 -0.964 -15.025 1.00 79.06 87 TYR A C 1
ATOM 703 O O . TYR A 1 87 ? 20.568 -0.460 -15.573 1.00 79.06 87 TYR A O 1
ATOM 711 N N . MET A 1 88 ? 22.504 -1.586 -15.716 1.00 86.12 88 MET A N 1
ATOM 712 C CA . MET A 1 88 ? 22.507 -1.645 -17.176 1.00 86.12 88 MET A CA 1
ATOM 713 C C . MET A 1 88 ? 21.732 -2.833 -17.734 1.00 86.12 88 MET A C 1
ATOM 715 O O . MET A 1 88 ? 21.664 -3.912 -17.133 1.00 86.12 88 MET A O 1
ATOM 719 N N . PHE A 1 89 ? 21.200 -2.643 -18.935 1.00 88.31 89 PHE A N 1
ATOM 720 C CA . PHE A 1 89 ? 20.553 -3.688 -19.710 1.00 88.31 89 PHE A CA 1
ATOM 721 C C . PHE A 1 89 ? 20.735 -3.451 -21.208 1.00 88.31 89 PHE A C 1
ATOM 723 O O . PHE A 1 89 ? 20.780 -2.319 -21.689 1.00 88.31 89 PHE A O 1
ATOM 730 N N . GLY A 1 90 ? 20.842 -4.548 -21.947 1.00 89.31 90 GLY A N 1
ATOM 731 C CA . GLY A 1 90 ? 20.981 -4.573 -23.393 1.00 89.31 90 GLY A CA 1
ATOM 732 C C . GLY A 1 90 ? 19.780 -5.234 -24.061 1.00 89.31 90 GLY A C 1
ATOM 733 O O . GLY A 1 90 ? 19.110 -6.083 -23.470 1.00 89.31 90 GLY A O 1
ATOM 734 N N . ARG A 1 91 ? 19.499 -4.859 -25.307 1.00 91.81 91 ARG A N 1
ATOM 735 C CA . ARG A 1 91 ? 18.478 -5.498 -26.144 1.00 91.81 91 ARG A CA 1
ATOM 736 C C . ARG A 1 91 ? 19.044 -5.806 -27.515 1.00 91.81 91 ARG A C 1
ATOM 738 O O . ARG A 1 91 ? 19.396 -4.885 -28.247 1.00 91.81 91 ARG A O 1
ATOM 745 N N . PHE A 1 92 ? 19.073 -7.083 -27.870 1.00 93.50 92 PHE A N 1
ATOM 746 C CA . PHE A 1 92 ? 19.296 -7.516 -29.243 1.00 93.50 92 PHE A CA 1
ATOM 747 C C . PHE A 1 92 ? 17.970 -7.534 -29.993 1.00 93.50 92 PHE A C 1
ATOM 749 O O . PHE A 1 92 ? 17.014 -8.154 -29.527 1.00 93.50 92 PHE A O 1
ATOM 756 N N . GLY A 1 93 ? 17.928 -6.882 -31.151 1.00 94.44 93 GLY A N 1
ATOM 757 C CA . GLY A 1 93 ? 16.858 -7.046 -32.129 1.00 94.44 93 GLY A CA 1
ATOM 758 C C . GLY A 1 93 ? 17.293 -8.029 -33.208 1.00 94.44 93 GLY A C 1
ATOM 759 O O . GLY A 1 93 ? 18.361 -7.862 -33.798 1.00 94.44 93 GLY A O 1
ATOM 760 N N . PHE A 1 94 ? 16.487 -9.051 -33.466 1.00 93.62 94 PHE A N 1
ATOM 761 C CA . PHE A 1 94 ? 16.723 -10.058 -34.496 1.00 93.62 94 PHE A CA 1
ATOM 762 C C . PHE A 1 94 ? 15.916 -9.757 -35.763 1.00 93.62 94 PHE A C 1
ATOM 764 O O . PHE A 1 94 ? 14.994 -8.947 -35.764 1.00 93.62 94 PHE A O 1
ATOM 771 N N . ASN A 1 95 ? 16.284 -10.400 -36.870 1.00 91.56 95 ASN A N 1
ATOM 772 C CA . ASN A 1 95 ? 15.439 -10.438 -38.065 1.00 91.56 95 ASN A CA 1
ATOM 773 C C . ASN A 1 95 ? 14.179 -11.296 -37.850 1.00 91.56 95 ASN A C 1
ATOM 775 O O . ASN A 1 95 ? 14.162 -12.134 -36.958 1.00 91.56 95 ASN A O 1
ATOM 779 N N . ASP A 1 96 ? 13.185 -11.173 -38.735 1.00 88.00 96 ASP A N 1
ATOM 780 C CA . ASP A 1 96 ? 11.884 -11.868 -38.645 1.00 88.00 96 ASP A CA 1
ATOM 781 C C . ASP A 1 96 ? 11.975 -13.399 -38.493 1.00 88.00 96 ASP A C 1
ATOM 783 O O . ASP A 1 96 ? 11.076 -14.035 -37.955 1.00 88.00 96 ASP A O 1
ATOM 787 N N . THR A 1 97 ? 13.060 -14.018 -38.969 1.00 90.56 97 THR A N 1
ATOM 788 C CA . THR A 1 97 ? 13.293 -15.468 -38.848 1.00 90.56 97 THR A CA 1
ATOM 789 C C . THR A 1 97 ? 14.091 -15.861 -37.601 1.00 90.56 97 THR A C 1
ATOM 791 O O . THR A 1 97 ? 14.440 -17.028 -37.454 1.00 90.56 97 THR A O 1
ATOM 794 N N . HIS A 1 98 ? 14.446 -14.902 -36.743 1.00 86.94 98 HIS A N 1
ATOM 795 C CA . HIS A 1 98 ? 15.271 -15.061 -35.539 1.00 86.94 98 HIS A CA 1
ATOM 796 C C . HIS A 1 98 ? 16.622 -15.760 -35.779 1.00 86.94 98 HIS A C 1
ATOM 798 O O . HIS A 1 98 ? 17.145 -16.456 -34.913 1.00 86.94 98 HIS A O 1
ATOM 804 N N . THR A 1 99 ? 17.208 -15.589 -36.966 1.00 88.50 99 THR A N 1
ATOM 805 C CA . THR A 1 99 ? 18.467 -16.248 -37.357 1.00 88.50 99 THR A CA 1
ATOM 806 C C . THR A 1 99 ? 19.695 -15.360 -37.202 1.00 88.50 99 THR A C 1
ATOM 808 O O . THR A 1 99 ? 20.808 -15.877 -37.159 1.00 88.50 99 THR A O 1
ATOM 811 N N . ALA A 1 100 ? 19.523 -14.038 -37.129 1.00 87.62 100 ALA A N 1
ATOM 812 C CA . ALA A 1 100 ? 20.626 -13.093 -36.992 1.00 87.62 100 ALA A CA 1
ATOM 813 C C . ALA A 1 100 ? 20.222 -11.870 -36.163 1.00 87.62 100 ALA A C 1
ATOM 815 O O . ALA A 1 100 ? 19.172 -11.272 -36.412 1.00 87.62 100 ALA A O 1
ATOM 816 N N . ALA A 1 101 ? 21.091 -11.469 -35.232 1.00 89.00 101 ALA A N 1
ATOM 817 C CA . ALA A 1 101 ? 20.991 -10.177 -34.566 1.00 89.00 101 ALA A CA 1
ATOM 818 C C . ALA A 1 101 ? 21.282 -9.056 -35.580 1.00 89.00 101 ALA A C 1
ATOM 820 O O . ALA A 1 101 ? 22.211 -9.144 -36.383 1.00 89.00 101 ALA A O 1
ATOM 821 N N . ARG A 1 102 ? 20.450 -8.018 -35.575 1.00 89.38 102 ARG A N 1
ATOM 822 C CA . ARG A 1 102 ? 20.490 -6.874 -36.499 1.00 89.38 102 ARG A CA 1
ATOM 823 C C . ARG A 1 102 ? 20.756 -5.558 -35.794 1.00 89.38 102 ARG A C 1
ATOM 825 O O . ARG A 1 102 ? 21.269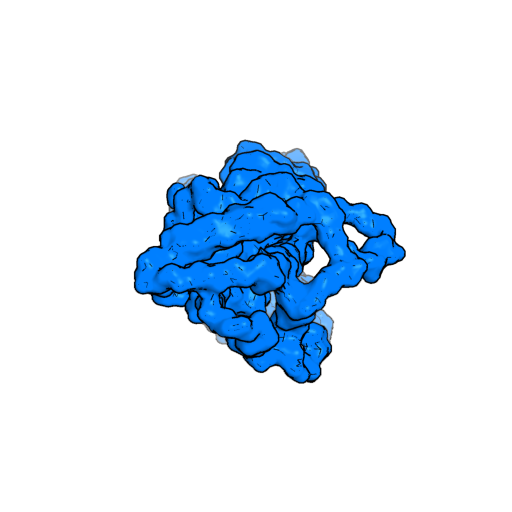 -4.633 -36.415 1.00 89.38 102 ARG A O 1
ATOM 832 N N . SER A 1 103 ? 20.407 -5.474 -34.520 1.00 89.25 103 SER A N 1
ATOM 833 C CA . SER A 1 103 ? 20.638 -4.297 -33.700 1.00 89.25 103 SER A CA 1
ATOM 834 C C . SER A 1 103 ? 20.980 -4.707 -32.279 1.00 89.25 103 SER A C 1
ATOM 836 O O . SER A 1 103 ? 20.562 -5.763 -31.797 1.00 89.25 103 SER A O 1
ATOM 838 N N . PHE A 1 104 ? 21.732 -3.844 -31.610 1.00 90.19 104 PHE A N 1
ATOM 839 C CA . PHE A 1 104 ? 21.925 -3.904 -30.176 1.00 90.19 104 PHE A CA 1
ATOM 840 C C . PHE A 1 104 ? 21.733 -2.511 -29.592 1.00 90.19 104 PHE A C 1
ATOM 842 O O . PHE A 1 104 ? 22.308 -1.543 -30.088 1.00 90.19 104 PHE A O 1
ATOM 849 N N . LEU A 1 105 ? 20.913 -2.417 -28.552 1.00 89.12 105 LEU A N 1
ATOM 850 C CA . LEU A 1 105 ? 20.699 -1.197 -27.785 1.00 89.12 105 LEU A CA 1
ATOM 851 C C . LEU A 1 105 ? 21.189 -1.422 -26.363 1.00 89.12 105 LEU A C 1
ATOM 853 O O . LEU A 1 105 ? 20.865 -2.448 -25.771 1.00 89.12 105 LEU A O 1
ATOM 857 N N . PHE A 1 106 ? 21.934 -0.463 -25.824 1.00 86.50 106 PHE A N 1
ATOM 858 C CA . PHE A 1 106 ? 22.493 -0.524 -24.480 1.00 86.50 106 PHE A CA 1
ATOM 859 C C . PHE A 1 106 ? 21.998 0.655 -23.656 1.00 86.50 106 PHE A C 1
ATOM 861 O O . PHE A 1 106 ? 22.041 1.795 -24.115 1.00 86.50 106 PHE A O 1
ATOM 868 N N . PHE A 1 107 ? 21.521 0.365 -22.453 1.00 87.25 107 PHE A N 1
ATOM 869 C CA . PHE A 1 107 ? 20.913 1.334 -21.557 1.00 87.25 107 PHE A CA 1
ATOM 870 C C . PHE A 1 107 ? 21.496 1.188 -20.154 1.00 87.25 107 PHE A C 1
ATOM 872 O O . PHE A 1 107 ? 21.928 0.107 -19.754 1.00 87.25 107 PHE A O 1
ATOM 879 N N . SER A 1 108 ? 21.456 2.278 -19.400 1.00 87.44 108 SER A N 1
ATOM 880 C CA . SER A 1 108 ? 21.806 2.360 -17.979 1.00 87.44 108 SER A CA 1
ATOM 881 C C . SER A 1 108 ? 20.685 3.043 -17.196 1.00 87.44 108 SER A C 1
ATOM 883 O O . SER A 1 108 ? 19.762 3.605 -17.794 1.00 87.44 108 SER A O 1
ATOM 885 N N . VAL A 1 109 ? 20.790 3.063 -15.864 1.00 85.19 109 VAL A N 1
ATOM 886 C CA . VAL A 1 109 ? 19.869 3.813 -14.990 1.00 85.19 109 VAL A CA 1
ATOM 887 C C . VAL A 1 109 ? 19.775 5.299 -15.358 1.00 85.19 109 VAL A C 1
ATOM 889 O O . VAL A 1 109 ? 18.741 5.924 -15.153 1.00 85.19 109 VAL A O 1
ATOM 892 N N . TYR A 1 110 ? 20.828 5.851 -15.964 1.00 85.25 110 TYR A N 1
ATOM 893 C CA . TYR A 1 110 ? 20.907 7.253 -16.376 1.00 85.25 110 TYR A CA 1
ATOM 894 C C . TYR A 1 110 ? 20.361 7.513 -17.787 1.00 85.25 110 TYR A C 1
ATOM 896 O O . TYR A 1 110 ? 20.451 8.630 -18.292 1.00 85.25 110 TYR A O 1
ATOM 904 N N . THR A 1 111 ? 19.816 6.500 -18.468 1.00 87.38 111 THR A N 1
ATOM 905 C CA . THR A 1 111 ? 19.232 6.702 -19.799 1.00 87.38 111 THR A CA 1
ATOM 906 C C . THR A 1 111 ? 17.897 7.441 -19.689 1.00 87.38 111 THR A C 1
ATOM 908 O O . THR A 1 111 ? 16.862 6.863 -19.359 1.00 87.38 111 THR A O 1
ATOM 911 N N . GLU A 1 112 ? 17.894 8.723 -20.054 1.00 89.00 112 GLU A N 1
ATOM 912 C CA . GLU A 1 112 ? 16.685 9.546 -20.133 1.00 89.00 112 GLU A CA 1
ATOM 913 C C . GLU A 1 112 ? 15.936 9.285 -21.456 1.00 89.00 112 GLU A C 1
ATOM 915 O O . GLU A 1 112 ? 16.125 9.970 -22.466 1.00 89.00 112 GLU A O 1
ATOM 920 N N . PHE A 1 113 ? 15.055 8.277 -21.475 1.00 89.81 113 PHE A N 1
ATOM 921 C CA . PHE A 1 113 ? 14.261 7.905 -22.663 1.00 89.81 113 PHE A CA 1
ATOM 922 C C . PHE A 1 113 ? 13.400 9.047 -23.224 1.00 89.81 113 PHE A C 1
ATOM 924 O O . PHE A 1 113 ? 13.118 9.078 -24.421 1.00 89.81 113 PHE A O 1
ATOM 931 N N . THR A 1 114 ? 13.017 10.006 -22.381 1.00 90.38 114 THR A N 1
ATOM 932 C CA . THR A 1 114 ? 12.251 11.204 -22.760 1.00 90.38 114 THR A CA 1
ATOM 933 C C . THR A 1 114 ? 13.074 12.257 -23.494 1.00 90.38 114 THR A C 1
ATOM 935 O O . THR A 1 114 ? 12.513 13.220 -24.004 1.00 90.38 114 THR A O 1
ATOM 938 N N . ARG A 1 115 ? 14.398 12.086 -23.567 1.00 89.44 115 ARG A N 1
ATOM 939 C CA . ARG A 1 115 ? 15.330 12.966 -24.293 1.00 89.44 115 ARG A CA 1
ATOM 940 C C . ARG A 1 115 ? 16.214 12.213 -25.281 1.00 89.44 115 ARG A C 1
ATOM 942 O O . ARG A 1 115 ? 16.976 12.826 -26.023 1.00 89.44 115 ARG A O 1
ATOM 949 N N . THR A 1 116 ? 16.102 10.891 -25.308 1.00 89.69 116 THR A N 1
ATOM 950 C CA . THR A 1 116 ? 16.827 10.028 -26.239 1.00 89.69 116 THR A CA 1
ATOM 951 C C . THR A 1 116 ? 16.007 9.876 -27.514 1.00 89.69 116 THR A C 1
ATOM 953 O O . THR A 1 116 ? 14.805 9.640 -27.446 1.00 89.69 116 THR A O 1
ATOM 956 N N . SER A 1 117 ? 16.643 9.998 -28.676 1.00 89.81 117 SER A N 1
ATOM 957 C CA . SER A 1 117 ? 16.034 9.773 -29.993 1.00 89.81 117 SER A CA 1
ATOM 958 C C . SER A 1 117 ? 17.010 9.018 -30.894 1.00 89.81 117 SER A C 1
ATOM 960 O O . SER A 1 117 ? 18.214 8.993 -30.626 1.00 89.81 117 SER A O 1
ATOM 962 N N . PHE A 1 118 ? 16.501 8.397 -31.956 1.00 87.56 118 PHE A N 1
ATOM 963 C CA . PHE A 1 118 ? 17.340 7.778 -32.981 1.00 87.56 118 PHE A CA 1
ATOM 964 C C . PHE A 1 118 ? 17.342 8.625 -34.246 1.00 87.56 118 PHE A C 1
ATOM 966 O O . PHE A 1 118 ? 16.324 9.200 -34.633 1.00 87.56 118 PHE A O 1
ATOM 973 N N . LEU A 1 119 ? 18.487 8.668 -34.927 1.00 87.69 119 LEU A N 1
ATOM 974 C CA . LEU A 1 119 ? 18.594 9.333 -36.219 1.00 87.69 119 LEU A CA 1
ATOM 975 C C . LEU A 1 119 ? 17.565 8.742 -37.197 1.00 87.69 119 LEU A C 1
ATOM 977 O O . LEU A 1 119 ? 17.514 7.531 -37.397 1.00 87.69 119 LEU A O 1
ATOM 981 N N . GLY A 1 120 ? 16.754 9.604 -37.808 1.00 87.31 120 GLY A N 1
ATOM 982 C CA . GLY A 1 120 ? 15.708 9.192 -38.748 1.00 87.31 120 GLY A CA 1
ATOM 983 C C . GLY A 1 120 ? 14.384 8.769 -38.102 1.00 87.31 120 GLY A C 1
ATOM 984 O O . GLY A 1 120 ? 13.430 8.522 -38.835 1.00 87.31 120 GLY A O 1
ATOM 985 N N . ILE A 1 121 ? 14.290 8.741 -36.768 1.00 84.44 121 ILE A N 1
ATOM 986 C CA . ILE A 1 121 ? 13.029 8.533 -36.049 1.00 84.44 121 ILE A CA 1
ATOM 987 C C . ILE A 1 121 ? 12.584 9.875 -35.455 1.00 84.44 121 ILE A C 1
ATOM 989 O O . ILE A 1 121 ? 13.312 10.451 -34.647 1.00 84.44 121 ILE A O 1
ATOM 993 N N . PRO A 1 122 ? 11.420 10.417 -35.859 1.00 85.75 122 PRO A N 1
ATOM 994 C CA . PRO A 1 122 ? 10.916 11.653 -35.281 1.00 85.75 122 PRO A CA 1
ATOM 995 C C . PRO A 1 122 ? 10.474 11.427 -33.829 1.00 85.75 122 PRO A C 1
ATOM 997 O O . PRO A 1 122 ? 9.740 10.486 -33.539 1.00 85.75 122 PRO A O 1
ATOM 1000 N N . GLY A 1 123 ? 10.880 12.332 -32.936 1.00 87.81 123 GLY A N 1
ATOM 1001 C CA . GLY A 1 123 ? 10.520 12.293 -31.517 1.00 87.81 123 GLY A CA 1
ATOM 1002 C C . GLY A 1 123 ? 11.499 11.503 -30.644 1.00 87.81 123 GLY A C 1
ATOM 1003 O O . GLY A 1 123 ? 12.538 11.024 -31.097 1.00 87.81 123 GLY A O 1
ATOM 1004 N N . THR A 1 124 ? 11.181 11.423 -29.356 1.00 91.31 124 THR A N 1
ATOM 1005 C CA . THR A 1 124 ? 11.973 10.716 -28.343 1.00 91.31 124 THR A CA 1
ATOM 1006 C C . THR A 1 124 ? 11.440 9.302 -28.118 1.00 91.31 124 THR A C 1
ATOM 1008 O O . THR A 1 124 ? 10.308 8.988 -28.478 1.00 91.31 124 THR A O 1
ATOM 1011 N N . LEU A 1 125 ? 12.249 8.428 -27.514 1.00 87.00 125 LEU A N 1
ATOM 1012 C CA . LEU A 1 125 ? 11.877 7.029 -27.254 1.00 87.00 125 LEU A CA 1
ATOM 1013 C C . LEU A 1 125 ? 10.699 6.886 -26.291 1.00 87.00 125 LEU A C 1
ATOM 1015 O O . LEU A 1 125 ? 10.010 5.868 -26.298 1.00 87.00 125 LEU A O 1
ATOM 1019 N N . ARG A 1 126 ? 10.477 7.901 -25.459 1.00 87.62 126 ARG A N 1
ATOM 1020 C CA . ARG A 1 126 ? 9.302 8.033 -24.609 1.00 87.62 126 ARG A CA 1
ATOM 1021 C C . ARG A 1 126 ? 8.822 9.476 -24.642 1.00 87.62 126 ARG A C 1
ATOM 1023 O O . ARG A 1 126 ? 9.632 10.398 -24.703 1.00 87.62 126 ARG A O 1
ATOM 1030 N N . GLU A 1 127 ? 7.516 9.674 -24.580 1.00 88.19 127 GLU A N 1
ATOM 1031 C CA . GLU A 1 127 ? 6.943 10.998 -24.357 1.00 88.19 127 GLU A CA 1
ATOM 1032 C C . GLU A 1 127 ? 7.269 11.477 -22.937 1.00 88.19 127 GLU A C 1
ATOM 1034 O O . GLU A 1 127 ? 7.218 10.699 -21.979 1.00 88.19 127 GLU A O 1
ATOM 1039 N N . HIS A 1 128 ? 7.633 12.751 -22.799 1.00 88.56 128 HIS A N 1
ATOM 1040 C CA . HIS A 1 128 ? 7.781 13.360 -21.485 1.00 88.56 128 HIS A CA 1
ATOM 1041 C C . HIS A 1 128 ? 6.399 13.543 -20.854 1.00 88.56 128 HIS A C 1
ATOM 1043 O O . HIS A 1 128 ? 5.556 14.231 -21.417 1.00 88.56 128 HIS A O 1
ATOM 1049 N N . MET A 1 129 ? 6.200 12.972 -19.668 1.00 89.12 129 MET A N 1
ATOM 1050 C CA . MET A 1 129 ? 4.986 13.137 -18.872 1.00 89.12 129 MET A CA 1
ATOM 1051 C C . MET A 1 129 ? 5.369 13.569 -17.466 1.00 89.12 129 MET A C 1
ATOM 1053 O O . MET A 1 129 ? 6.272 12.986 -16.858 1.00 89.12 129 MET A O 1
ATOM 1057 N N . THR A 1 130 ? 4.660 14.565 -16.948 1.00 89.44 130 THR A N 1
ATOM 1058 C CA . THR A 1 130 ? 4.683 14.894 -15.524 1.00 89.44 130 THR A CA 1
ATOM 1059 C C . THR A 1 130 ? 4.183 13.701 -14.694 1.00 89.44 130 THR A C 1
ATOM 1061 O O . THR A 1 130 ? 3.431 12.864 -15.207 1.00 89.44 130 THR A O 1
ATOM 1064 N N . PRO A 1 131 ? 4.568 13.614 -13.408 1.00 86.69 131 PRO A N 1
ATOM 1065 C CA . PRO A 1 131 ? 3.969 12.706 -12.427 1.00 86.69 131 PRO A CA 1
ATOM 1066 C C . PRO A 1 131 ? 2.446 12.565 -12.548 1.00 86.69 131 PRO A C 1
ATOM 1068 O O . PRO A 1 131 ? 1.919 11.468 -12.728 1.00 86.69 131 PRO A O 1
ATOM 1071 N N . GLN A 1 132 ? 1.744 13.700 -12.571 1.00 86.56 132 GLN A N 1
ATOM 1072 C CA . GLN A 1 132 ? 0.289 13.737 -12.648 1.00 86.56 132 GLN A CA 1
ATOM 1073 C C . GLN A 1 132 ? -0.244 13.175 -13.974 1.00 86.56 132 GLN A C 1
ATOM 1075 O O . GLN A 1 132 ? -1.154 12.351 -13.962 1.00 86.56 132 GLN A O 1
ATOM 1080 N N . GLU A 1 133 ? 0.329 13.568 -15.116 1.00 91.38 133 GLU A N 1
ATOM 1081 C CA . GLU A 1 133 ? -0.097 13.050 -16.426 1.00 91.38 133 GLU A CA 1
ATOM 1082 C C . GLU A 1 133 ? 0.115 11.538 -16.538 1.00 91.38 133 GLU A C 1
ATOM 1084 O O . GLU A 1 133 ? -0.715 10.836 -17.123 1.00 91.38 133 GLU A O 1
ATOM 1089 N N . ARG A 1 134 ? 1.216 11.030 -15.965 1.00 90.62 134 ARG A N 1
ATOM 1090 C CA . ARG A 1 134 ? 1.506 9.595 -15.911 1.00 90.62 134 ARG A CA 1
ATOM 1091 C C . ARG A 1 134 ? 0.454 8.867 -15.084 1.00 90.62 134 ARG A C 1
ATOM 1093 O O . ARG A 1 134 ? -0.129 7.915 -15.590 1.00 90.62 134 ARG A O 1
ATOM 1100 N N . PHE A 1 135 ? 0.172 9.350 -13.877 1.00 91.31 135 PHE A N 1
ATOM 1101 C CA . PHE A 1 135 ? -0.820 8.746 -12.996 1.00 91.31 135 PHE A CA 1
ATOM 1102 C C . PHE A 1 135 ? -2.226 8.747 -13.618 1.00 91.31 135 PHE A C 1
ATOM 1104 O O . PHE A 1 135 ? -2.901 7.721 -13.666 1.00 91.31 135 PHE A O 1
ATOM 1111 N N . GLU A 1 136 ? -2.655 9.870 -14.198 1.00 91.44 136 GLU A N 1
ATOM 1112 C CA . GLU A 1 136 ? -3.940 9.957 -14.900 1.00 91.44 136 GLU A CA 1
ATOM 1113 C C . GLU A 1 136 ? -4.014 9.017 -16.112 1.00 91.44 136 GLU A C 1
ATOM 1115 O O . GLU A 1 136 ? -5.083 8.487 -16.427 1.00 91.44 136 GLU A O 1
ATOM 1120 N N . ARG A 1 137 ? -2.896 8.807 -16.817 1.00 92.06 137 ARG A N 1
ATOM 1121 C CA . ARG A 1 137 ? -2.821 7.827 -17.903 1.00 92.06 137 ARG A CA 1
ATOM 1122 C C . ARG A 1 137 ? -2.951 6.404 -17.374 1.00 92.06 137 ARG A C 1
ATOM 1124 O O . ARG A 1 137 ? -3.745 5.657 -17.928 1.00 92.06 137 ARG A O 1
ATOM 1131 N N . GLU A 1 138 ? -2.229 6.053 -16.317 1.00 93.06 138 GLU A N 1
ATOM 1132 C CA . GLU A 1 138 ? -2.276 4.721 -15.701 1.00 93.06 138 GLU A CA 1
ATOM 1133 C C . GLU A 1 138 ? -3.689 4.378 -15.206 1.00 93.06 138 GLU A C 1
ATOM 1135 O O . GLU A 1 138 ? -4.173 3.270 -15.438 1.00 93.06 138 GLU A O 1
ATOM 1140 N N . LEU A 1 139 ? -4.413 5.354 -14.643 1.00 92.19 139 LEU A N 1
ATOM 1141 C CA . LEU A 1 139 ? -5.832 5.200 -14.306 1.00 92.19 139 LEU A CA 1
ATOM 1142 C C . LEU A 1 139 ? -6.703 4.908 -15.539 1.00 92.19 139 LEU A C 1
ATOM 1144 O O . LEU A 1 139 ? -7.566 4.034 -15.486 1.00 92.19 139 LEU A O 1
ATOM 1148 N N . ARG A 1 140 ? -6.483 5.608 -16.663 1.00 93.62 140 ARG A N 1
ATOM 1149 C CA . ARG A 1 140 ? -7.217 5.359 -17.922 1.00 93.62 140 ARG A CA 1
ATOM 1150 C C . ARG A 1 140 ? -6.866 4.016 -18.559 1.00 93.62 140 ARG A C 1
ATOM 1152 O O . ARG A 1 140 ? -7.722 3.408 -19.194 1.00 93.62 140 ARG A O 1
ATOM 1159 N N . GLU A 1 141 ? -5.618 3.584 -18.419 1.00 94.19 141 GLU A N 1
ATOM 1160 C CA . GLU A 1 141 ? -5.116 2.300 -18.916 1.00 94.19 141 GLU A CA 1
ATOM 1161 C C . GLU A 1 141 ? -5.560 1.122 -18.036 1.00 94.19 141 GLU A C 1
ATOM 1163 O O . GLU A 1 141 ? -5.394 -0.029 -18.435 1.00 94.19 141 GLU A O 1
ATOM 1168 N N . GLY A 1 142 ? -6.172 1.395 -16.878 1.00 93.31 142 GLY A N 1
ATOM 1169 C CA . GLY A 1 142 ? -6.662 0.369 -15.964 1.00 93.31 142 GLY A CA 1
ATOM 1170 C C . GLY A 1 142 ? -5.537 -0.357 -15.232 1.00 93.31 142 GLY A C 1
ATOM 1171 O O . GLY A 1 142 ? -5.674 -1.545 -14.945 1.00 93.31 142 GLY A O 1
ATOM 1172 N N . VAL A 1 143 ? -4.425 0.335 -14.957 1.00 93.56 143 VAL A N 1
ATOM 1173 C CA . VAL A 1 143 ? -3.339 -0.198 -14.125 1.00 93.56 143 VAL A CA 1
ATOM 1174 C C . VAL A 1 143 ? -3.891 -0.597 -12.757 1.00 93.56 143 VAL A C 1
ATOM 1176 O O . VAL A 1 143 ? -4.721 0.108 -12.177 1.00 93.56 143 VAL A O 1
ATOM 1179 N N . ASP A 1 144 ? -3.439 -1.745 -12.253 1.00 94.38 144 ASP A N 1
ATOM 1180 C CA . ASP A 1 144 ? -3.853 -2.266 -10.956 1.00 94.38 144 ASP A CA 1
ATOM 1181 C C . ASP A 1 144 ? -3.127 -1.542 -9.810 1.00 94.38 144 ASP A C 1
ATOM 1183 O O . ASP A 1 144 ? -1.920 -1.690 -9.627 1.00 94.38 144 ASP A O 1
ATOM 1187 N N . PHE A 1 145 ? -3.882 -0.788 -9.009 1.00 95.88 145 PHE A N 1
ATOM 1188 C CA . PHE A 1 145 ? -3.402 -0.114 -7.799 1.00 95.88 145 PHE A CA 1
ATOM 1189 C C . PHE A 1 145 ? -3.867 -0.816 -6.512 1.00 95.88 145 PHE A C 1
ATOM 1191 O O . PHE A 1 145 ? -3.845 -0.230 -5.426 1.00 95.88 145 PHE A O 1
ATOM 1198 N N . SER A 1 146 ? -4.270 -2.089 -6.598 1.00 96.06 146 SER A N 1
ATOM 1199 C CA . SER A 1 146 ? -4.595 -2.920 -5.434 1.00 96.06 146 SER A CA 1
ATOM 1200 C C . SER A 1 146 ? -3.392 -3.104 -4.502 1.00 96.06 146 SER A C 1
ATOM 1202 O O . SER A 1 146 ? -3.550 -3.164 -3.281 1.00 96.06 146 SER A O 1
ATOM 1204 N N . GLY A 1 147 ? -2.186 -3.167 -5.076 1.00 95.25 147 GLY A N 1
ATOM 1205 C CA . GLY A 1 147 ? -0.933 -3.459 -4.380 1.00 95.25 147 GLY A CA 1
ATOM 1206 C C . GLY A 1 147 ? -0.640 -4.948 -4.210 1.00 95.25 147 GLY A C 1
ATOM 1207 O O . GLY A 1 147 ? 0.345 -5.285 -3.561 1.00 95.25 147 GLY A O 1
ATOM 1208 N N . MET A 1 148 ? -1.457 -5.840 -4.777 1.00 95.94 148 MET A N 1
ATOM 1209 C CA . MET A 1 148 ? -1.339 -7.280 -4.532 1.00 95.94 148 MET A CA 1
ATOM 1210 C C . MET A 1 148 ? -0.052 -7.896 -5.075 1.00 95.94 148 MET A C 1
ATOM 1212 O O . MET A 1 148 ? 0.516 -8.761 -4.413 1.00 95.94 148 MET A O 1
ATOM 1216 N N . GLU A 1 149 ? 0.444 -7.423 -6.220 1.00 94.44 149 GLU A N 1
ATOM 1217 C CA . GLU A 1 149 ? 1.749 -7.839 -6.749 1.00 94.44 149 GLU A CA 1
ATOM 1218 C C . GLU A 1 149 ? 2.868 -7.522 -5.743 1.00 94.44 149 GLU A C 1
ATOM 1220 O O . GLU A 1 149 ? 3.630 -8.407 -5.366 1.00 94.44 149 GLU A O 1
ATOM 1225 N N . LYS A 1 150 ? 2.881 -6.302 -5.183 1.00 93.12 150 LYS A N 1
ATOM 1226 C CA . LYS A 1 150 ? 3.847 -5.907 -4.144 1.00 93.12 150 LYS A CA 1
ATOM 1227 C C . LYS A 1 150 ? 3.728 -6.767 -2.883 1.00 93.12 150 LYS A C 1
ATOM 1229 O O . LYS A 1 150 ? 4.748 -7.162 -2.328 1.00 93.12 150 LYS A O 1
ATOM 1234 N N . VAL A 1 151 ? 2.511 -7.077 -2.423 1.00 96.19 151 VAL A N 1
ATOM 1235 C CA . VAL A 1 151 ? 2.318 -7.965 -1.259 1.00 96.19 151 VAL A CA 1
ATOM 1236 C C . VAL A 1 151 ? 2.904 -9.350 -1.532 1.00 96.19 151 VAL A C 1
ATOM 1238 O O . VAL A 1 151 ? 3.645 -9.876 -0.703 1.00 96.19 151 VAL A O 1
ATOM 1241 N N . GLN A 1 152 ? 2.602 -9.934 -2.693 1.00 95.50 152 GLN A N 1
ATOM 1242 C CA . GLN A 1 152 ? 3.111 -11.249 -3.084 1.00 95.50 152 GLN A CA 1
ATOM 1243 C C . GLN A 1 152 ? 4.638 -11.251 -3.173 1.00 95.50 152 GLN A C 1
ATOM 1245 O O . GLN A 1 152 ? 5.273 -12.168 -2.649 1.00 95.50 152 GLN A O 1
ATOM 1250 N N . ASP A 1 153 ? 5.226 -10.201 -3.744 1.00 94.44 153 ASP A N 1
ATOM 1251 C CA . ASP A 1 153 ? 6.673 -10.019 -3.805 1.00 94.44 153 ASP A CA 1
ATOM 1252 C C . ASP A 1 153 ? 7.287 -9.947 -2.405 1.00 94.44 153 ASP A C 1
ATOM 1254 O O . ASP A 1 153 ? 8.215 -10.700 -2.105 1.00 94.44 153 ASP A O 1
ATOM 1258 N N . MET A 1 154 ? 6.743 -9.113 -1.512 1.00 95.06 154 MET A N 1
ATOM 1259 C CA . MET A 1 154 ? 7.246 -8.972 -0.140 1.00 95.06 154 MET A CA 1
ATOM 1260 C C . MET A 1 154 ? 7.171 -10.287 0.648 1.00 95.06 154 MET A C 1
ATOM 1262 O O . MET A 1 154 ? 8.112 -10.621 1.370 1.00 95.06 154 MET A O 1
ATOM 1266 N N . VAL A 1 155 ? 6.092 -11.056 0.480 1.00 94.44 155 VAL A N 1
ATOM 1267 C CA . VAL A 1 155 ? 5.938 -12.381 1.100 1.00 94.44 155 VAL A CA 1
ATOM 1268 C C . VAL A 1 155 ? 6.920 -13.387 0.497 1.00 94.44 155 VAL A C 1
ATOM 1270 O O . VAL A 1 155 ? 7.590 -14.111 1.232 1.00 94.44 155 VAL A O 1
ATOM 1273 N N . SER A 1 156 ? 7.051 -13.432 -0.832 1.00 94.31 156 SER A N 1
ATOM 1274 C CA . SER A 1 156 ? 7.945 -14.376 -1.518 1.00 94.31 156 SER A CA 1
ATOM 1275 C C . SER A 1 156 ? 9.423 -14.147 -1.177 1.00 94.31 156 SER A C 1
ATOM 1277 O O . SER A 1 156 ? 10.181 -15.106 -1.019 1.00 94.31 156 SER A O 1
ATOM 1279 N N . CYS A 1 157 ? 9.806 -12.884 -0.979 1.00 92.44 157 CYS A N 1
ATOM 1280 C CA . CYS A 1 157 ? 11.136 -12.463 -0.554 1.00 92.44 157 CYS A CA 1
ATOM 1281 C C . CYS A 1 157 ? 11.340 -12.537 0.969 1.00 92.44 157 CYS A C 1
ATOM 1283 O O . CYS A 1 157 ? 12.415 -12.182 1.447 1.00 92.44 157 CYS A O 1
ATOM 1285 N N . GLN A 1 158 ? 10.339 -13.005 1.725 1.00 91.38 158 GLN A N 1
ATOM 1286 C CA . GLN A 1 158 ? 10.373 -13.154 3.186 1.00 91.38 158 GLN A CA 1
ATOM 1287 C C . GLN A 1 158 ? 10.615 -11.837 3.945 1.00 91.38 158 GLN A C 1
ATOM 1289 O O . GLN A 1 158 ? 11.103 -11.857 5.072 1.00 91.38 158 GLN A O 1
ATOM 1294 N N . TYR A 1 159 ? 10.255 -10.693 3.353 1.00 91.00 159 TYR A N 1
ATOM 1295 C CA . TYR A 1 159 ? 10.296 -9.403 4.049 1.00 91.00 159 TYR A CA 1
ATOM 1296 C C . TYR A 1 159 ? 9.200 -9.299 5.109 1.00 91.00 159 TYR A C 1
ATOM 1298 O O . TYR A 1 159 ? 9.396 -8.685 6.150 1.00 91.00 159 TYR A O 1
ATOM 1306 N N . VAL A 1 160 ? 8.054 -9.923 4.844 1.00 94.31 160 VAL A N 1
ATOM 1307 C CA . VAL A 1 160 ? 6.905 -9.999 5.749 1.00 94.31 160 VAL A CA 1
ATOM 1308 C C . VAL A 1 160 ? 6.341 -11.411 5.733 1.00 94.31 160 VAL A C 1
ATOM 1310 O O . VAL A 1 160 ? 6.552 -12.170 4.787 1.00 94.31 160 VAL A O 1
ATOM 1313 N N . SER A 1 161 ? 5.614 -11.781 6.784 1.00 93.94 161 SER A N 1
ATOM 1314 C CA . SER A 1 161 ? 4.962 -13.088 6.880 1.00 93.94 161 SER A CA 1
ATOM 1315 C C . SER A 1 161 ? 3.512 -12.920 7.330 1.00 93.94 161 SER A C 1
ATOM 1317 O O . SER A 1 161 ? 3.289 -12.367 8.408 1.00 93.94 161 SER A O 1
ATOM 1319 N N . PRO A 1 162 ? 2.524 -13.388 6.543 1.00 95.06 162 PRO A N 1
ATOM 1320 C CA . PRO A 1 162 ? 1.140 -13.389 6.986 1.00 95.06 162 PRO A CA 1
ATOM 1321 C C . PRO A 1 162 ? 0.956 -14.378 8.144 1.00 95.06 162 PRO A C 1
ATOM 1323 O O . PRO A 1 162 ? 1.638 -15.411 8.182 1.00 95.06 162 PRO A O 1
ATOM 1326 N N . PRO A 1 163 ? 0.004 -14.130 9.060 1.00 95.31 163 PRO A N 1
ATOM 1327 C CA . PRO A 1 163 ? -0.382 -15.139 10.031 1.00 95.31 163 PRO A CA 1
ATOM 1328 C C . PRO A 1 163 ? -1.005 -16.357 9.322 1.00 95.31 163 PRO A C 1
ATOM 1330 O O . PRO A 1 163 ? -1.458 -16.250 8.169 1.00 95.31 163 PRO A O 1
ATOM 1333 N N . PRO A 1 164 ? -1.059 -17.523 9.995 1.00 95.19 164 PRO A N 1
ATOM 1334 C CA . PRO A 1 164 ? -1.722 -18.710 9.470 1.00 95.19 164 PRO A CA 1
ATOM 1335 C C . PRO A 1 164 ? -3.138 -18.400 8.976 1.00 95.19 164 PRO A C 1
ATOM 1337 O O . PRO A 1 164 ? -3.870 -17.637 9.599 1.00 95.19 164 PRO A O 1
ATOM 1340 N N . ALA A 1 165 ? -3.570 -19.044 7.888 1.00 92.88 165 ALA A N 1
ATOM 1341 C CA . ALA A 1 165 ? -4.894 -18.798 7.305 1.00 92.88 165 ALA A CA 1
ATOM 1342 C C . ALA A 1 165 ? -6.061 -19.032 8.288 1.00 92.88 165 ALA A C 1
ATOM 1344 O O . ALA A 1 165 ? -7.127 -18.457 8.112 1.00 92.88 165 ALA A O 1
ATOM 1345 N N . SER A 1 166 ? -5.864 -19.860 9.321 1.00 94.19 166 SER A N 1
ATOM 1346 C CA . SER A 1 166 ? -6.835 -20.092 10.400 1.00 94.19 166 SER A CA 1
ATOM 1347 C C . SER A 1 166 ? -6.979 -18.929 11.384 1.00 94.19 166 SER A C 1
ATOM 1349 O O . SER A 1 166 ? -7.949 -18.899 12.131 1.00 94.19 166 SER A O 1
ATOM 1351 N N . GLU A 1 167 ? -6.004 -18.023 11.427 1.00 95.06 167 GLU A N 1
ATOM 1352 C CA . GLU A 1 167 ? -5.993 -16.840 12.295 1.00 95.06 167 GLU A CA 1
ATOM 1353 C C . GLU A 1 167 ? -6.408 -15.570 11.542 1.00 95.06 167 GLU A C 1
ATOM 1355 O O . GLU A 1 167 ? -6.718 -14.561 12.169 1.00 95.06 167 GLU A O 1
ATOM 1360 N N . GLN A 1 168 ? -6.442 -15.615 10.206 1.00 96.06 168 GLN A N 1
ATOM 1361 C CA . GLN A 1 168 ? -6.910 -14.501 9.389 1.00 96.06 168 GLN A CA 1
ATOM 1362 C C . GLN A 1 168 ? -8.426 -14.325 9.521 1.00 96.06 168 GLN A C 1
ATOM 1364 O O . GLN A 1 168 ? -9.197 -15.281 9.434 1.00 96.06 168 GLN A O 1
ATOM 1369 N N . LEU A 1 169 ? -8.838 -13.075 9.689 1.00 96.69 169 LEU A N 1
ATOM 1370 C CA . LEU A 1 169 ? -10.208 -12.641 9.888 1.00 96.69 169 LEU A CA 1
ATOM 1371 C C . LEU A 1 169 ? -10.741 -11.919 8.646 1.00 96.69 169 LEU A C 1
ATOM 1373 O O . LEU A 1 169 ? -9.987 -11.319 7.874 1.00 96.69 169 LEU A O 1
ATOM 1377 N N . GLY A 1 170 ? -12.058 -11.982 8.472 1.00 95.12 170 GLY A N 1
ATOM 1378 C CA . GLY A 1 170 ? -12.759 -11.447 7.308 1.00 95.12 170 GLY A CA 1
ATOM 1379 C C . GLY A 1 170 ? -12.789 -12.395 6.087 1.00 95.12 170 GLY A C 1
ATOM 1380 O O . GLY A 1 170 ? -12.340 -13.547 6.156 1.00 95.12 170 GLY A O 1
ATOM 1381 N N . PRO A 1 171 ? -13.331 -11.946 4.941 1.00 96.19 171 PRO A N 1
ATOM 1382 C CA . PRO A 1 171 ? -13.945 -10.631 4.747 1.00 96.19 171 PRO A CA 1
ATOM 1383 C C . PRO A 1 171 ? -15.161 -10.433 5.654 1.00 96.19 171 PRO A C 1
ATOM 1385 O O . PRO A 1 171 ? -15.915 -11.378 5.905 1.00 96.19 171 PRO A O 1
ATOM 1388 N N . TYR A 1 172 ? -15.319 -9.222 6.172 1.00 96.69 172 TYR A N 1
ATOM 1389 C CA . TYR A 1 172 ? -16.472 -8.841 6.979 1.00 96.69 172 TYR A CA 1
ATOM 1390 C C . TYR A 1 172 ? -17.655 -8.458 6.084 1.00 96.69 172 TYR A C 1
ATOM 1392 O O . TYR A 1 172 ? -17.492 -8.135 4.907 1.00 96.69 172 TYR A O 1
ATOM 1400 N N . ASP A 1 173 ? -18.870 -8.498 6.636 1.00 95.25 173 ASP A N 1
ATOM 1401 C CA . ASP A 1 173 ? -20.025 -7.934 5.935 1.00 95.25 173 ASP A CA 1
ATOM 1402 C C . ASP A 1 173 ? -19.871 -6.401 5.897 1.00 95.25 173 ASP A C 1
ATOM 1404 O O . ASP A 1 173 ? -19.624 -5.803 6.948 1.00 95.25 173 ASP A O 1
ATOM 1408 N N . PRO A 1 174 ? -20.039 -5.724 4.747 1.00 94.81 174 PRO A N 1
ATOM 1409 C CA . PRO A 1 174 ? -20.024 -4.261 4.685 1.00 94.81 174 PRO A CA 1
ATOM 1410 C C . PRO A 1 174 ? -21.033 -3.567 5.621 1.00 94.81 174 PRO A C 1
ATOM 1412 O O . PRO A 1 174 ? -20.900 -2.368 5.896 1.00 94.81 174 PRO A O 1
ATOM 1415 N N . SER A 1 175 ? -22.054 -4.279 6.121 1.00 95.25 175 SER A N 1
ATOM 1416 C CA . SER A 1 175 ? -22.935 -3.779 7.183 1.00 95.25 175 SER A CA 1
ATOM 1417 C C . SER A 1 175 ? -22.217 -3.570 8.517 1.00 95.25 175 SER A C 1
ATOM 1419 O O . SER A 1 175 ? -22.618 -2.687 9.272 1.00 95.25 175 SER A O 1
ATOM 1421 N N . ASP A 1 176 ? -21.160 -4.341 8.785 1.00 96.19 176 ASP A N 1
ATOM 1422 C CA . ASP A 1 176 ? -20.345 -4.270 10.004 1.00 96.19 176 ASP A CA 1
ATOM 1423 C C . ASP A 1 176 ? -19.323 -3.119 9.957 1.00 96.19 176 ASP A C 1
ATOM 1425 O O . ASP A 1 176 ? -18.683 -2.818 10.963 1.00 96.19 176 ASP A O 1
ATOM 1429 N N . TYR A 1 177 ? -19.147 -2.454 8.808 1.00 97.25 177 TYR A N 1
ATOM 1430 C CA . TYR A 1 177 ? -18.141 -1.403 8.640 1.00 97.25 177 TYR A CA 1
ATOM 1431 C C . TYR A 1 177 ? -18.407 -0.190 9.538 1.00 97.25 177 TYR A C 1
ATOM 1433 O O . TYR A 1 177 ? -19.406 0.534 9.416 1.00 97.25 177 TYR A O 1
ATOM 1441 N N . ILE A 1 178 ? -17.449 0.056 10.431 1.00 97.50 178 ILE A N 1
ATOM 1442 C CA . ILE A 1 178 ? -17.519 1.089 11.466 1.00 97.50 178 ILE A CA 1
ATOM 1443 C C . ILE A 1 178 ? -17.000 2.451 10.994 1.00 97.50 178 ILE A C 1
ATOM 1445 O O . ILE A 1 178 ? -17.286 3.450 11.650 1.00 97.50 178 ILE A O 1
ATOM 1449 N N . LEU A 1 179 ? -16.295 2.519 9.860 1.00 96.94 179 LEU A N 1
ATOM 1450 C CA . LEU A 1 179 ? -15.790 3.752 9.251 1.00 96.94 179 LEU A CA 1
ATOM 1451 C C . LEU A 1 179 ? -16.434 3.963 7.870 1.00 96.94 179 LEU A C 1
ATOM 1453 O O . LEU A 1 179 ? -16.369 3.100 6.997 1.00 96.94 179 LEU A O 1
ATOM 1457 N N . ARG A 1 180 ? -17.074 5.116 7.649 1.00 95.00 180 ARG A N 1
ATOM 1458 C CA . ARG A 1 180 ? -17.519 5.579 6.321 1.00 95.00 180 ARG A CA 1
ATOM 1459 C C . ARG A 1 180 ? -16.474 6.519 5.717 1.00 95.00 180 ARG A C 1
ATOM 1461 O O . ARG A 1 180 ? -15.582 6.992 6.410 1.00 95.00 180 ARG A O 1
ATOM 1468 N N . GLU A 1 181 ? -16.644 6.864 4.440 1.00 93.94 181 GLU A N 1
ATOM 1469 C CA . GLU A 1 181 ? -15.813 7.859 3.736 1.00 93.94 181 GLU A CA 1
ATOM 1470 C C . GLU A 1 181 ? -15.648 9.162 4.545 1.00 93.94 181 GLU A C 1
ATOM 1472 O O . GLU A 1 181 ? -14.530 9.631 4.731 1.00 93.94 181 GLU A O 1
ATOM 1477 N N . GLN A 1 182 ? -16.741 9.679 5.116 1.00 93.94 182 GLN A N 1
ATOM 1478 C CA . GLN A 1 182 ? -16.746 10.887 5.955 1.00 93.94 182 GLN A CA 1
ATOM 1479 C C . GLN A 1 182 ? -15.974 10.753 7.279 1.00 93.94 182 GLN A C 1
ATOM 1481 O O . GLN A 1 182 ? -15.598 11.766 7.852 1.00 93.94 182 GLN A O 1
ATOM 1486 N N . ASP A 1 183 ? -15.754 9.528 7.765 1.00 94.56 183 ASP A N 1
ATOM 1487 C CA . ASP A 1 183 ? -14.963 9.266 8.971 1.00 94.56 183 ASP A CA 1
ATOM 1488 C C . ASP A 1 183 ? -13.480 9.091 8.612 1.00 94.56 183 ASP A C 1
ATOM 1490 O O . ASP A 1 183 ? -12.613 9.461 9.391 1.00 94.56 183 ASP A O 1
ATOM 1494 N N . ILE A 1 184 ? -13.188 8.543 7.427 1.00 94.69 184 ILE A N 1
ATOM 1495 C CA . ILE A 1 184 ? -11.832 8.227 6.956 1.00 94.69 184 ILE A CA 1
ATOM 1496 C C . ILE A 1 184 ? -11.121 9.471 6.403 1.00 94.69 184 ILE A C 1
ATOM 1498 O O . ILE A 1 184 ? -9.923 9.642 6.618 1.00 94.69 184 ILE A O 1
ATOM 1502 N N . GLU A 1 185 ? -11.840 10.362 5.717 1.00 92.12 185 GLU A N 1
ATOM 1503 C CA . GLU A 1 185 ? -11.265 11.584 5.139 1.00 92.12 185 GLU A CA 1
ATOM 1504 C C . GLU A 1 185 ? -10.625 12.519 6.196 1.00 92.12 185 GLU A C 1
ATOM 1506 O O . GLU A 1 185 ? -9.496 12.971 5.974 1.00 92.12 185 GLU A O 1
ATOM 1511 N N . PRO A 1 186 ? -11.242 12.754 7.373 1.00 91.50 186 PRO A N 1
ATOM 1512 C CA . PRO A 1 186 ? -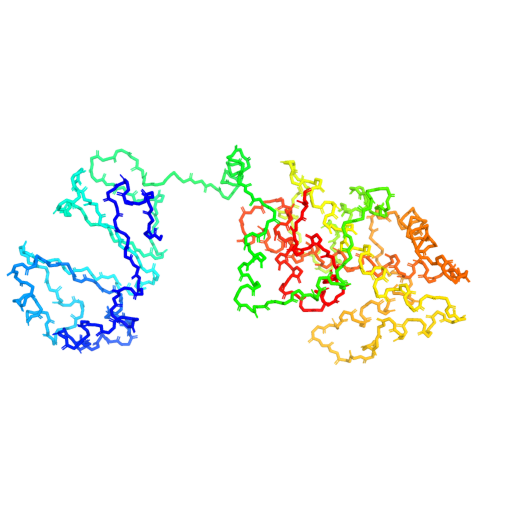10.591 13.438 8.488 1.00 91.50 186 PRO A CA 1
ATOM 1513 C C . PRO A 1 186 ? -9.276 12.792 8.928 1.00 91.50 186 PRO A C 1
ATOM 1515 O O . PRO A 1 186 ? -8.292 13.510 9.076 1.00 91.50 186 PRO A O 1
ATOM 1518 N N . LEU A 1 187 ? -9.225 11.459 9.065 1.00 92.38 187 LEU A N 1
ATOM 1519 C CA . LEU A 1 187 ? -8.009 10.725 9.460 1.00 92.38 187 LEU A CA 1
ATOM 1520 C C . LEU A 1 187 ? -6.891 10.918 8.429 1.00 92.38 187 LEU A C 1
ATOM 1522 O O . LEU A 1 187 ? -5.749 11.186 8.782 1.00 92.38 187 LEU A O 1
ATOM 1526 N N . ARG A 1 188 ? -7.241 10.858 7.139 1.00 90.44 188 ARG A N 1
ATOM 1527 C CA . ARG A 1 188 ? -6.314 11.099 6.026 1.00 90.44 188 ARG A CA 1
ATOM 1528 C C . ARG A 1 188 ? -5.735 12.515 6.039 1.00 90.44 188 ARG A C 1
ATOM 1530 O O . ARG A 1 188 ? -4.568 12.721 5.707 1.00 90.44 188 ARG A O 1
ATOM 1537 N N . SER A 1 189 ? -6.585 13.500 6.317 1.00 85.38 189 SER A N 1
ATOM 1538 C CA . SER A 1 189 ? -6.236 14.923 6.256 1.00 85.38 189 SER A CA 1
ATOM 1539 C C . SER A 1 189 ? -5.604 15.460 7.541 1.00 85.38 189 SER A C 1
ATOM 1541 O O . SER A 1 189 ? -5.062 16.568 7.528 1.00 85.38 189 SER A O 1
ATOM 1543 N N . TYR A 1 190 ? -5.668 14.695 8.634 1.00 82.25 190 TYR A N 1
ATOM 1544 C CA . TYR A 1 190 ? -5.122 15.101 9.915 1.00 82.25 190 TYR A CA 1
ATOM 1545 C C . TYR A 1 190 ? -3.606 15.291 9.834 1.00 82.25 190 TYR A C 1
ATOM 1547 O O . TYR A 1 190 ? -2.878 14.572 9.144 1.00 82.25 190 TYR A O 1
ATOM 1555 N N . ARG A 1 191 ? -3.147 16.322 10.539 1.00 70.56 191 ARG A N 1
ATOM 1556 C CA . ARG A 1 191 ? -1.745 16.672 10.729 1.00 70.56 191 ARG A CA 1
ATOM 1557 C C . ARG A 1 191 ? -1.617 17.217 12.139 1.00 70.56 191 ARG A C 1
ATOM 1559 O O . ARG A 1 191 ? -2.331 18.158 12.493 1.00 70.56 191 ARG A O 1
ATOM 1566 N N . GLU A 1 192 ? -0.696 16.681 12.931 1.00 61.09 192 GLU A N 1
ATOM 1567 C CA . GLU A 1 192 ? -0.346 17.336 14.191 1.00 61.09 192 GLU A CA 1
ATOM 1568 C C . GLU A 1 192 ? 0.203 18.752 13.913 1.00 61.09 192 GLU A C 1
ATOM 1570 O O . GLU A 1 192 ? 0.924 18.979 12.937 1.00 61.09 192 GLU A O 1
ATOM 1575 N N . GLU A 1 193 ? -0.113 19.724 14.781 1.00 50.12 193 GLU A N 1
ATOM 1576 C CA . GLU A 1 193 ? 0.216 21.159 14.623 1.00 50.12 193 GLU A CA 1
ATOM 1577 C C . GLU A 1 193 ? 1.687 21.447 14.253 1.00 50.12 193 GLU A C 1
ATOM 1579 O O . GLU A 1 193 ? 1.992 22.488 13.662 1.00 50.12 193 GLU A O 1
ATOM 1584 N N . TYR A 1 194 ? 2.617 20.547 14.588 1.00 43.59 194 TYR A N 1
ATOM 1585 C CA . TYR A 1 194 ? 4.029 20.670 14.224 1.00 43.59 194 TYR A CA 1
ATOM 1586 C C . TYR A 1 194 ? 4.285 20.553 12.713 1.00 43.59 194 TYR A C 1
ATOM 1588 O O . TYR A 1 194 ? 5.155 21.264 12.207 1.00 43.59 194 TYR A O 1
ATOM 1596 N N . ALA A 1 195 ? 3.513 19.744 11.980 1.00 47.50 195 ALA A N 1
ATOM 1597 C CA . ALA A 1 195 ? 3.623 19.605 10.527 1.00 47.50 195 ALA A CA 1
ATOM 1598 C C . ALA A 1 195 ? 3.018 20.813 9.781 1.00 47.50 195 ALA A C 1
ATOM 1600 O O . ALA A 1 195 ? 3.573 21.271 8.779 1.00 47.50 195 ALA A O 1
ATOM 1601 N N . SER A 1 196 ? 1.945 21.416 10.313 1.00 46.38 196 SER A N 1
ATOM 1602 C CA . SER A 1 196 ? 1.313 22.615 9.731 1.00 46.38 196 SER A CA 1
ATOM 1603 C C . SER A 1 196 ? 2.190 23.873 9.769 1.00 46.38 196 SER A C 1
ATOM 1605 O O . SER A 1 196 ? 1.956 24.800 8.992 1.00 46.38 196 SER A O 1
ATOM 1607 N N . ARG A 1 197 ? 3.227 23.931 10.620 1.00 44.56 197 ARG A N 1
ATOM 1608 C CA . ARG A 1 197 ? 4.137 25.094 10.705 1.00 44.56 197 ARG A CA 1
ATOM 1609 C C . ARG A 1 197 ? 4.971 25.326 9.445 1.00 44.56 197 ARG A C 1
ATOM 1611 O O . ARG A 1 197 ? 5.442 26.444 9.251 1.00 44.56 197 ARG A O 1
ATOM 1618 N N . ASN A 1 198 ? 5.123 24.317 8.589 1.00 49.84 198 ASN A N 1
ATOM 1619 C CA . ASN A 1 198 ? 5.906 24.433 7.358 1.00 49.84 198 ASN A CA 1
ATOM 1620 C C . ASN A 1 198 ? 5.091 24.921 6.149 1.00 49.84 198 ASN A C 1
ATOM 1622 O O . ASN A 1 198 ? 5.670 25.113 5.085 1.00 49.84 198 ASN A O 1
ATOM 1626 N N . GLY A 1 199 ? 3.775 25.143 6.291 1.00 40.50 199 GLY A N 1
ATOM 1627 C CA . GLY A 1 199 ? 2.939 25.742 5.241 1.00 40.50 199 GLY A CA 1
ATOM 1628 C C . GLY A 1 199 ? 2.875 24.960 3.922 1.00 40.50 199 GLY A C 1
ATOM 1629 O O . GLY A 1 199 ? 2.427 25.513 2.922 1.00 40.50 199 GLY A O 1
ATOM 1630 N N . ALA A 1 200 ? 3.332 23.705 3.898 1.00 49.84 200 ALA A N 1
ATOM 1631 C CA . ALA A 1 200 ? 3.216 22.847 2.730 1.00 49.84 200 ALA A CA 1
ATOM 1632 C C . ALA A 1 200 ? 1.752 22.415 2.588 1.00 49.84 200 ALA A C 1
ATOM 1634 O O . ALA A 1 200 ? 1.201 21.780 3.490 1.00 49.84 200 ALA A O 1
ATOM 1635 N N . GLU A 1 201 ? 1.114 22.781 1.474 1.00 48.31 201 GLU A N 1
ATOM 1636 C CA . GLU A 1 201 ? -0.178 22.201 1.111 1.00 48.31 201 GLU A CA 1
ATOM 1637 C C . GLU A 1 201 ? -0.049 20.672 1.045 1.00 48.31 201 GLU A C 1
ATOM 1639 O O . GLU A 1 201 ? 0.998 20.165 0.622 1.00 48.31 201 GLU A O 1
ATOM 1644 N N . PRO A 1 202 ? -1.084 19.917 1.462 1.00 53.09 202 PRO A N 1
ATOM 1645 C CA . PRO A 1 202 ? -1.062 18.472 1.328 1.00 53.09 202 PRO A CA 1
ATOM 1646 C C . PRO A 1 202 ? -0.867 18.124 -0.147 1.00 53.09 202 PRO A C 1
ATOM 1648 O O . PRO A 1 202 ? -1.689 18.468 -0.992 1.00 53.09 202 PRO A O 1
ATOM 1651 N N . THR A 1 203 ? 0.229 17.430 -0.446 1.00 59.75 203 THR A N 1
ATOM 1652 C CA . THR A 1 203 ? 0.595 17.008 -1.807 1.00 59.75 203 THR A CA 1
ATOM 1653 C C . THR A 1 203 ? -0.395 15.976 -2.367 1.00 59.75 203 THR A C 1
ATOM 1655 O O . THR A 1 203 ? -0.395 15.688 -3.562 1.00 59.75 203 THR A O 1
ATOM 1658 N N . ILE A 1 204 ? -1.264 15.434 -1.502 1.00 69.00 204 ILE A N 1
ATOM 1659 C CA . ILE A 1 204 ? -2.202 14.356 -1.794 1.00 69.00 204 ILE A CA 1
ATOM 1660 C C . ILE A 1 204 ? -3.635 14.744 -1.424 1.00 69.00 204 ILE A C 1
ATOM 1662 O O . ILE A 1 204 ? -3.938 15.179 -0.308 1.00 69.00 204 ILE A O 1
ATOM 1666 N N . HIS A 1 205 ? -4.544 14.542 -2.377 1.00 75.50 205 HIS A N 1
ATOM 1667 C CA . HIS A 1 205 ? -5.907 15.059 -2.349 1.00 75.50 205 HIS A CA 1
ATOM 1668 C C . HIS A 1 205 ? -6.951 13.937 -2.350 1.00 75.50 205 HIS A C 1
ATOM 1670 O O . HIS A 1 205 ? -7.428 13.546 -3.412 1.00 75.50 205 HIS A O 1
ATOM 1676 N N . GLY A 1 206 ? -7.386 13.473 -1.183 1.00 83.75 206 GLY A N 1
ATOM 1677 C CA . GLY A 1 206 ? -8.528 12.559 -1.077 1.00 83.75 206 GLY A CA 1
ATOM 1678 C C . GLY A 1 206 ? -8.339 11.230 -1.815 1.00 83.75 206 GLY A C 1
ATOM 1679 O O . GLY A 1 206 ? -7.220 10.778 -2.074 1.00 83.75 206 GLY A O 1
ATOM 1680 N N . PHE A 1 207 ? -9.468 10.625 -2.168 1.00 90.56 207 PHE A N 1
ATOM 1681 C CA . PHE A 1 207 ? -9.554 9.314 -2.811 1.00 90.56 207 PHE A CA 1
ATOM 1682 C C . PHE A 1 207 ? -10.028 9.437 -4.266 1.00 90.56 207 PHE A C 1
ATOM 1684 O O . PHE A 1 207 ? -10.566 10.473 -4.666 1.00 90.56 207 PHE A O 1
ATOM 1691 N N . ILE A 1 208 ? -9.817 8.399 -5.080 1.00 93.12 208 ILE A N 1
ATOM 1692 C CA . ILE A 1 208 ? -10.139 8.419 -6.516 1.00 93.12 208 ILE A CA 1
ATOM 1693 C C . ILE A 1 208 ? -10.798 7.119 -6.978 1.00 93.12 208 ILE A C 1
ATOM 1695 O O . ILE A 1 208 ? -10.415 6.034 -6.546 1.00 93.12 208 ILE A O 1
ATOM 1699 N N . ASP A 1 209 ? -11.784 7.222 -7.870 1.00 92.06 209 ASP A N 1
ATOM 1700 C CA . ASP A 1 209 ? -12.408 6.058 -8.502 1.00 92.06 209 ASP A CA 1
ATOM 1701 C C . ASP A 1 209 ? -11.483 5.443 -9.573 1.00 92.06 209 ASP A C 1
ATOM 1703 O O . ASP A 1 209 ? -10.738 6.174 -10.230 1.00 92.06 209 ASP A O 1
ATOM 1707 N N . PRO A 1 210 ? -11.519 4.112 -9.781 1.00 92.38 210 PRO A N 1
ATOM 1708 C CA . PRO A 1 210 ? -12.375 3.121 -9.110 1.00 92.38 210 PRO A CA 1
ATOM 1709 C C . PRO A 1 210 ? -11.831 2.626 -7.752 1.00 92.38 210 PRO A C 1
ATOM 1711 O O . PRO A 1 210 ? -12.443 1.771 -7.117 1.00 92.38 210 PRO A O 1
ATOM 1714 N N . TRP A 1 211 ? -10.689 3.143 -7.296 1.00 95.31 211 TRP A N 1
ATOM 1715 C CA . TRP A 1 211 ? -9.942 2.630 -6.138 1.00 95.31 211 TRP A CA 1
ATOM 1716 C C . TRP A 1 211 ? -10.453 3.089 -4.775 1.00 95.31 211 TRP A C 1
ATOM 1718 O O . TRP A 1 211 ? -10.049 2.536 -3.752 1.00 95.31 211 TRP A O 1
ATOM 1728 N N . LYS A 1 212 ? -11.371 4.056 -4.751 1.00 95.12 212 LYS A N 1
ATOM 1729 C CA . LYS A 1 212 ? -11.951 4.596 -3.527 1.00 95.12 212 LYS A CA 1
ATOM 1730 C C . LYS A 1 212 ? -12.615 3.514 -2.679 1.00 95.12 212 LYS A C 1
ATOM 1732 O O . LYS A 1 212 ? -12.242 3.355 -1.525 1.00 95.12 212 LYS A O 1
ATOM 1737 N N . GLN A 1 213 ? -13.561 2.751 -3.231 1.00 96.00 213 GLN A N 1
ATOM 1738 C CA . GLN A 1 213 ? -14.253 1.720 -2.450 1.00 96.00 213 GLN A CA 1
ATOM 1739 C C . GLN A 1 213 ? -13.292 0.620 -1.951 1.00 96.00 213 GLN A C 1
ATOM 1741 O O . GLN A 1 213 ? -13.285 0.380 -0.747 1.00 96.00 213 GLN A O 1
ATOM 1746 N N . PRO A 1 214 ? -12.399 0.047 -2.789 1.00 96.50 214 PRO A N 1
ATOM 1747 C CA . PRO A 1 214 ? -11.384 -0.899 -2.317 1.00 96.50 214 PRO A CA 1
ATOM 1748 C C . PRO A 1 214 ? -10.497 -0.383 -1.177 1.00 96.50 214 PRO A C 1
ATOM 1750 O O . PRO A 1 214 ? -10.076 -1.156 -0.317 1.00 96.50 214 PRO A O 1
ATOM 1753 N N . LEU A 1 215 ? -10.196 0.917 -1.162 1.00 97.00 215 LEU A N 1
ATOM 1754 C CA . LEU A 1 215 ? -9.440 1.544 -0.083 1.00 97.00 215 LEU A CA 1
ATOM 1755 C C . LEU A 1 215 ? -10.259 1.623 1.214 1.00 97.00 215 LEU A C 1
ATOM 1757 O O . LEU A 1 215 ? -9.741 1.293 2.279 1.00 97.00 215 LEU A O 1
ATOM 1761 N N . LEU A 1 216 ? -11.529 2.036 1.133 1.00 96.88 216 LEU A N 1
ATOM 1762 C CA . LEU A 1 216 ? -12.423 2.098 2.296 1.00 96.88 216 LEU A CA 1
ATOM 1763 C C . LEU A 1 216 ? -12.665 0.704 2.897 1.00 96.88 216 LEU A C 1
ATOM 1765 O O . LEU A 1 216 ? -12.694 0.569 4.123 1.00 96.88 216 LEU A O 1
ATOM 1769 N N . ASP A 1 217 ? -12.805 -0.316 2.048 1.00 97.44 217 ASP A N 1
ATOM 1770 C CA . ASP A 1 217 ? -12.956 -1.712 2.465 1.00 97.44 217 ASP A CA 1
ATOM 1771 C C . ASP A 1 217 ? -11.697 -2.179 3.197 1.00 97.44 217 ASP A C 1
ATOM 1773 O O . ASP A 1 217 ? -11.782 -2.613 4.340 1.00 97.44 217 ASP A O 1
ATOM 1777 N N . LEU A 1 218 ? -10.513 -1.991 2.601 1.00 98.12 218 LEU A N 1
ATOM 1778 C CA . LEU A 1 218 ? -9.234 -2.340 3.227 1.00 98.12 218 LEU A CA 1
ATOM 1779 C C . LEU A 1 218 ? -9.085 -1.726 4.627 1.00 98.12 218 LEU A C 1
ATOM 1781 O O . LEU A 1 218 ? -8.687 -2.411 5.568 1.00 98.12 218 LEU A O 1
ATOM 1785 N N . VAL A 1 219 ? -9.396 -0.437 4.769 1.00 98.06 219 VAL A N 1
ATOM 1786 C CA . VAL A 1 219 ? -9.284 0.284 6.044 1.00 98.06 219 VAL A CA 1
ATOM 1787 C C . VAL A 1 219 ? -10.236 -0.297 7.091 1.00 98.06 219 VAL A C 1
ATOM 1789 O O . VAL A 1 219 ? -9.818 -0.554 8.221 1.00 98.06 219 VAL A O 1
ATOM 1792 N N . ASN A 1 220 ? -11.493 -0.565 6.721 1.00 98.25 220 ASN A N 1
ATOM 1793 C CA . ASN A 1 220 ? -12.448 -1.199 7.631 1.00 98.25 220 ASN A CA 1
ATOM 1794 C C . ASN A 1 220 ? -12.025 -2.622 8.000 1.00 98.25 220 ASN A C 1
ATOM 1796 O O . ASN A 1 220 ? -12.073 -2.983 9.167 1.00 98.25 220 ASN A O 1
ATOM 1800 N N . GLU A 1 221 ? -11.565 -3.418 7.043 1.00 98.25 221 GLU A N 1
ATOM 1801 C CA . GLU A 1 221 ? -11.132 -4.798 7.268 1.00 98.25 221 GLU A CA 1
ATOM 1802 C C . GLU A 1 221 ? -9.944 -4.871 8.233 1.00 98.25 221 GLU A C 1
ATOM 1804 O O . GLU A 1 221 ? -9.915 -5.719 9.128 1.00 98.25 221 GLU A O 1
ATOM 1809 N N . MET A 1 222 ? -8.991 -3.944 8.113 1.00 98.31 222 MET A N 1
ATOM 1810 C CA . MET A 1 222 ? -7.916 -3.784 9.092 1.00 98.31 222 MET A CA 1
ATOM 1811 C C . MET A 1 222 ? -8.462 -3.381 10.467 1.00 98.31 222 MET A C 1
ATOM 1813 O O . MET A 1 222 ? -8.119 -4.019 11.462 1.00 98.31 222 MET A O 1
ATOM 1817 N N . ALA A 1 223 ? -9.357 -2.389 10.534 1.00 98.19 223 ALA A N 1
ATOM 1818 C CA . ALA A 1 223 ? -9.916 -1.901 11.795 1.00 98.19 223 ALA A CA 1
ATOM 1819 C C . ALA A 1 223 ? -10.712 -2.986 12.537 1.00 98.19 223 ALA A C 1
ATOM 1821 O O . ALA A 1 223 ? -10.536 -3.178 13.739 1.00 98.19 223 ALA A O 1
ATOM 1822 N N . LEU A 1 224 ? -11.567 -3.718 11.822 1.00 98.19 224 LEU A N 1
ATOM 1823 C CA . LEU A 1 224 ? -12.396 -4.781 12.383 1.00 98.19 224 LEU A CA 1
ATOM 1824 C C . LEU A 1 224 ? -11.558 -5.980 12.832 1.00 98.19 224 LEU A C 1
ATOM 1826 O O . LEU A 1 224 ? -11.780 -6.485 13.932 1.00 98.19 224 LEU A O 1
ATOM 1830 N N . SER A 1 225 ? -10.549 -6.379 12.047 1.00 97.62 225 SER A N 1
ATOM 1831 C CA . SER A 1 225 ? -9.638 -7.461 12.445 1.00 97.62 225 SER A CA 1
ATOM 1832 C C . SER A 1 225 ? -8.843 -7.116 13.708 1.00 97.62 225 SER A C 1
ATOM 1834 O O . SER A 1 225 ? -8.719 -7.954 14.601 1.00 97.62 225 SER A O 1
ATOM 1836 N N . TYR A 1 226 ? -8.391 -5.863 13.843 1.00 97.00 226 TYR A N 1
ATOM 1837 C CA . TYR A 1 226 ? -7.776 -5.360 15.071 1.00 97.00 226 TYR A CA 1
ATOM 1838 C C . TYR A 1 226 ? -8.757 -5.417 16.250 1.00 97.00 226 TYR A C 1
ATOM 1840 O O . TYR A 1 226 ? -8.418 -5.918 17.324 1.00 97.00 226 TYR A O 1
ATOM 1848 N N . LEU A 1 227 ? -9.996 -4.954 16.066 1.00 96.19 227 LEU A N 1
ATOM 1849 C CA . LEU A 1 227 ? -10.997 -4.969 17.132 1.00 96.19 227 LEU A CA 1
ATOM 1850 C C . LEU A 1 227 ? -11.325 -6.384 17.611 1.00 96.19 227 LEU A C 1
ATOM 1852 O O . LEU A 1 227 ? -11.402 -6.619 18.816 1.00 96.19 227 LEU A O 1
ATOM 1856 N N . GLU A 1 228 ? -11.523 -7.320 16.690 1.00 95.00 228 GLU A N 1
ATOM 1857 C CA . GLU A 1 228 ? -11.901 -8.692 17.017 1.00 95.00 228 GLU A CA 1
ATOM 1858 C C . GLU A 1 228 ? -10.733 -9.496 17.594 1.00 95.00 228 GLU A C 1
ATOM 1860 O O . GLU A 1 228 ? -10.915 -10.198 18.589 1.00 95.00 228 GLU A O 1
ATOM 1865 N N . HIS A 1 229 ? -9.532 -9.372 17.023 1.00 94.00 229 HIS A N 1
ATOM 1866 C CA . HIS A 1 229 ? -8.378 -10.142 17.480 1.00 94.00 229 HIS A CA 1
ATOM 1867 C C . HIS A 1 229 ? -7.718 -9.539 18.723 1.00 94.00 229 HIS A C 1
ATOM 1869 O O . HIS A 1 229 ? -7.455 -10.254 19.687 1.00 94.00 229 HIS A O 1
ATOM 1875 N N . PHE A 1 230 ? -7.449 -8.230 18.723 1.00 91.56 230 PHE A N 1
ATOM 1876 C CA . PHE A 1 230 ? -6.698 -7.578 19.798 1.00 91.56 230 PHE A CA 1
ATOM 1877 C C . PHE A 1 230 ? -7.589 -7.022 20.895 1.00 91.56 230 PHE A C 1
ATOM 1879 O O . PHE A 1 230 ? -7.279 -7.183 22.070 1.00 91.56 230 PHE A O 1
ATOM 1886 N N . VAL A 1 231 ? -8.694 -6.357 20.559 1.00 92.75 231 VAL A N 1
ATOM 1887 C CA . VAL A 1 231 ? -9.449 -5.600 21.571 1.00 92.75 231 VAL A CA 1
ATOM 1888 C C . VAL A 1 231 ? -10.465 -6.477 22.304 1.00 92.75 231 VAL A C 1
ATOM 1890 O O . VAL A 1 231 ? -10.543 -6.459 23.537 1.00 92.75 231 VAL A O 1
ATOM 1893 N N . LEU A 1 232 ? -11.231 -7.283 21.566 1.00 91.38 232 LEU A N 1
ATOM 1894 C CA . LEU A 1 232 ? -12.313 -8.111 22.100 1.00 91.38 232 LEU A CA 1
ATOM 1895 C C . LEU A 1 232 ? -11.877 -9.058 23.230 1.00 91.38 232 LEU A C 1
ATOM 1897 O O . LEU A 1 232 ? -12.604 -9.122 24.226 1.00 91.38 232 LEU A O 1
ATOM 1901 N N . PRO A 1 233 ? -10.716 -9.748 23.187 1.00 89.50 233 PRO A N 1
ATOM 1902 C CA . PRO A 1 233 ? -10.299 -10.628 24.279 1.00 89.50 233 PRO A CA 1
ATOM 1903 C C . PRO A 1 233 ? -10.167 -9.913 25.627 1.00 89.50 233 PRO A C 1
ATOM 1905 O O . PRO A 1 233 ? -10.534 -10.493 26.652 1.00 89.50 233 PRO A O 1
ATOM 1908 N N . HIS A 1 234 ? -9.738 -8.649 25.622 1.00 87.31 234 HIS A N 1
ATOM 1909 C CA . HIS A 1 234 ? -9.471 -7.851 26.823 1.00 87.31 234 HIS A CA 1
ATOM 1910 C C . HIS A 1 234 ? -10.662 -6.989 27.277 1.00 87.31 234 HIS A C 1
ATOM 1912 O O . HIS A 1 234 ? -10.617 -6.377 28.348 1.00 87.31 234 HIS A O 1
ATOM 1918 N N . LEU A 1 235 ? -11.755 -6.961 26.509 1.00 80.25 235 LEU A N 1
ATOM 1919 C CA . LEU A 1 235 ? -12.968 -6.225 26.866 1.00 80.25 235 LEU A CA 1
ATOM 1920 C C . LEU A 1 235 ? -13.779 -6.924 27.974 1.00 80.25 235 LEU A C 1
ATOM 1922 O O . LEU A 1 235 ? -13.909 -8.140 27.986 1.00 80.25 235 LEU A O 1
ATOM 1926 N N . GLY A 1 236 ? -14.386 -6.178 28.901 1.00 66.44 236 GLY A N 1
ATOM 1927 C CA . GLY A 1 236 ? -15.291 -6.739 29.925 1.00 66.44 236 GLY A CA 1
ATOM 1928 C C . GLY A 1 236 ? -14.679 -7.017 31.307 1.00 66.44 236 GLY A C 1
ATOM 1929 O O . GLY A 1 236 ? -15.328 -7.651 32.135 1.00 66.44 236 GLY A O 1
ATOM 1930 N N . GLY A 1 237 ? -13.462 -6.534 31.581 1.00 67.31 237 GLY A N 1
ATOM 1931 C CA . GLY A 1 237 ? -12.940 -6.421 32.949 1.00 67.31 237 GLY A CA 1
ATOM 1932 C C . GLY A 1 237 ? -13.583 -5.266 33.735 1.00 67.31 237 GLY A C 1
ATOM 1933 O O . GLY A 1 237 ? -14.115 -4.322 33.151 1.00 67.31 237 GLY A O 1
ATOM 1934 N N . GLU A 1 238 ? -13.511 -5.304 35.070 1.00 65.56 238 GLU A N 1
ATOM 1935 C CA . GLU A 1 238 ? -14.135 -4.286 35.938 1.00 65.56 238 GLU A CA 1
ATOM 1936 C C . GLU A 1 238 ? -13.460 -2.898 35.839 1.00 65.56 238 GLU A C 1
ATOM 1938 O O . GLU A 1 238 ? -14.093 -1.873 36.116 1.00 65.56 238 GLU A O 1
ATOM 1943 N N . ASN A 1 239 ? -12.191 -2.835 35.406 1.00 81.81 239 ASN A N 1
ATOM 1944 C CA . ASN A 1 239 ? -11.359 -1.629 35.444 1.00 81.81 239 ASN A CA 1
ATOM 1945 C C . ASN A 1 239 ? -10.747 -1.263 34.076 1.00 81.81 239 ASN A C 1
ATOM 1947 O O . ASN A 1 239 ? -9.991 -2.038 33.492 1.00 81.81 239 ASN A O 1
ATOM 1951 N N . VAL A 1 240 ? -11.004 -0.033 33.615 1.00 86.38 240 VAL A N 1
ATOM 1952 C CA . VAL A 1 240 ? -10.459 0.544 32.368 1.00 86.38 240 VAL A CA 1
ATOM 1953 C C . VAL A 1 240 ? -8.940 0.691 32.412 1.00 86.38 240 VAL A C 1
ATOM 1955 O O . VAL A 1 240 ? -8.285 0.498 31.395 1.00 86.38 240 VAL A O 1
ATOM 1958 N N . ALA A 1 241 ? -8.360 0.975 33.581 1.00 87.50 241 ALA A N 1
ATOM 1959 C CA . ALA A 1 241 ? -6.908 1.081 33.715 1.00 87.50 241 ALA A CA 1
ATOM 1960 C C . ALA A 1 241 ? -6.211 -0.273 33.503 1.00 87.50 241 ALA A C 1
ATOM 1962 O O . ALA A 1 241 ? -5.166 -0.330 32.865 1.00 87.50 241 ALA A O 1
ATOM 1963 N N . GLU A 1 242 ? -6.800 -1.367 33.992 1.00 88.44 242 GLU A N 1
ATOM 1964 C CA . GLU A 1 242 ? -6.259 -2.714 33.764 1.00 88.44 242 GLU A CA 1
ATOM 1965 C C . GLU A 1 242 ? -6.439 -3.147 32.307 1.00 88.44 242 GLU A C 1
ATOM 1967 O O . GLU A 1 242 ? -5.539 -3.752 31.732 1.00 88.44 242 GLU A O 1
ATOM 1972 N N . MET A 1 243 ? -7.552 -2.761 31.674 1.00 89.88 243 MET A N 1
ATOM 1973 C CA . MET A 1 243 ? -7.754 -2.967 30.238 1.00 89.88 243 MET A CA 1
ATOM 1974 C C . MET A 1 243 ? -6.691 -2.241 29.407 1.00 89.88 2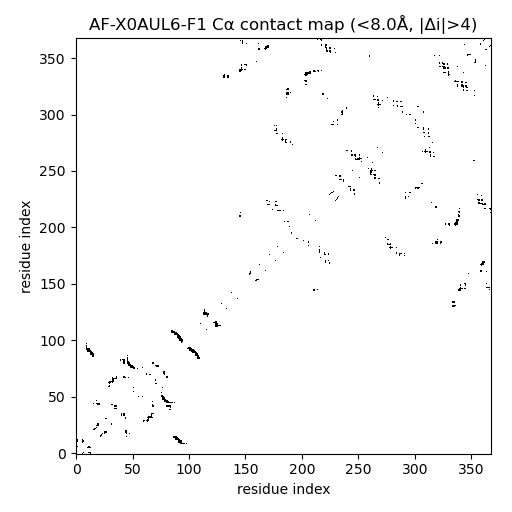43 MET A C 1
ATOM 1976 O O . MET A 1 243 ? -6.108 -2.844 28.513 1.00 89.88 243 MET A O 1
ATOM 1980 N N . ALA A 1 244 ? -6.394 -0.980 29.731 1.00 92.06 244 ALA A N 1
ATOM 1981 C CA . ALA A 1 244 ? -5.374 -0.202 29.035 1.00 92.06 244 ALA A CA 1
ATOM 1982 C C . ALA A 1 244 ? -3.990 -0.868 29.114 1.00 92.06 244 ALA A C 1
ATOM 1984 O O . ALA A 1 244 ? -3.313 -0.997 28.101 1.00 92.06 244 ALA A O 1
ATOM 1985 N N . LYS A 1 245 ? -3.588 -1.345 30.299 1.00 92.12 245 LYS A N 1
ATOM 1986 C CA . LYS A 1 245 ? -2.310 -2.057 30.479 1.00 92.12 245 LYS A CA 1
ATOM 1987 C C . LYS A 1 245 ? -2.262 -3.388 29.728 1.00 92.12 245 LYS A C 1
ATOM 1989 O O . LYS A 1 245 ? -1.201 -3.778 29.261 1.00 92.12 245 LYS A O 1
ATOM 1994 N N . ALA A 1 246 ? -3.390 -4.095 29.641 1.00 91.25 246 ALA A N 1
ATOM 1995 C CA . ALA A 1 246 ? -3.468 -5.360 28.916 1.00 91.25 246 ALA A CA 1
ATOM 1996 C C . ALA A 1 246 ? -3.377 -5.161 27.396 1.00 91.25 246 ALA A C 1
ATOM 1998 O O . ALA A 1 246 ? -2.722 -5.949 26.724 1.00 91.25 246 ALA A O 1
ATOM 1999 N N . LEU A 1 247 ? -4.015 -4.109 26.872 1.00 91.62 247 LEU A N 1
ATOM 2000 C CA . LEU A 1 247 ? -3.982 -3.765 25.448 1.00 91.62 247 LEU A CA 1
ATOM 2001 C C . LEU A 1 247 ? -2.627 -3.195 25.008 1.00 91.62 247 LEU A C 1
ATOM 2003 O O . LEU A 1 247 ? -2.228 -3.404 23.867 1.00 91.62 247 LEU A O 1
ATOM 2007 N N . PHE A 1 248 ? -1.934 -2.486 25.902 1.00 93.56 248 PHE A N 1
ATOM 2008 C CA . PHE A 1 248 ? -0.682 -1.786 25.605 1.00 93.56 248 PHE A CA 1
ATOM 2009 C C . PHE A 1 248 ? 0.384 -2.149 26.648 1.00 93.56 248 PHE A C 1
ATOM 2011 O O . PHE A 1 248 ? 0.668 -1.340 27.532 1.00 93.56 248 PHE A O 1
ATOM 2018 N N . PRO A 1 249 ? 0.947 -3.367 26.620 1.00 91.25 249 PRO A N 1
ATOM 2019 C CA . PRO A 1 249 ? 1.869 -3.842 27.653 1.00 91.25 249 PRO A CA 1
ATOM 2020 C C . PRO A 1 249 ? 3.153 -3.006 27.770 1.00 91.25 249 PRO A C 1
ATOM 2022 O O . PRO A 1 249 ? 3.691 -2.884 28.871 1.00 91.25 249 PRO A O 1
ATOM 2025 N N . ASP A 1 250 ? 3.612 -2.371 26.686 1.00 91.25 250 ASP A N 1
ATOM 2026 C CA . ASP A 1 250 ? 4.833 -1.556 26.674 1.00 91.25 250 ASP A CA 1
ATOM 2027 C C . ASP A 1 250 ? 4.570 -0.057 26.946 1.00 91.25 250 ASP A C 1
ATOM 2029 O O . ASP A 1 250 ? 5.378 0.802 26.588 1.00 91.25 250 ASP A O 1
ATOM 2033 N N . TYR A 1 251 ? 3.461 0.292 27.610 1.00 90.31 251 TYR A N 1
ATOM 2034 C CA . TYR A 1 251 ? 3.025 1.681 27.837 1.00 90.31 251 TYR A CA 1
ATOM 2035 C C . TYR A 1 251 ? 3.986 2.572 28.658 1.00 90.31 251 TYR A C 1
ATOM 2037 O O . TYR A 1 251 ? 3.840 3.798 28.656 1.00 90.31 251 TYR A O 1
ATOM 2045 N N . GLU A 1 252 ? 4.969 1.996 29.358 1.00 89.38 252 GLU A N 1
ATOM 2046 C CA . GLU A 1 252 ? 6.006 2.730 30.113 1.00 89.38 252 GLU A CA 1
ATOM 2047 C C . GLU A 1 252 ? 7.361 2.776 29.387 1.00 89.38 252 GLU A C 1
ATOM 2049 O O . GLU A 1 252 ? 8.328 3.351 29.898 1.00 89.38 252 GLU A O 1
ATOM 2054 N N . LYS A 1 253 ? 7.461 2.178 28.192 1.00 88.81 253 LYS A N 1
ATOM 2055 C CA . LYS A 1 253 ? 8.715 2.082 27.443 1.00 88.81 253 LYS A CA 1
ATOM 2056 C C . LYS A 1 253 ? 9.220 3.472 27.068 1.00 88.81 253 LYS A C 1
ATOM 2058 O O . LYS A 1 253 ? 8.680 4.155 26.200 1.00 88.81 253 LYS A O 1
ATOM 2063 N N . ASN A 1 254 ? 10.322 3.884 27.686 1.00 83.31 254 ASN A N 1
ATOM 2064 C CA . ASN A 1 254 ? 10.983 5.135 27.339 1.00 83.31 254 ASN A CA 1
ATOM 2065 C C . ASN A 1 254 ? 11.781 4.957 26.038 1.00 83.31 254 ASN A C 1
ATOM 2067 O O . ASN A 1 254 ? 12.927 4.510 26.053 1.00 83.31 254 ASN A O 1
ATOM 2071 N N . SER A 1 255 ? 11.147 5.280 24.915 1.00 78.81 255 SER A N 1
ATOM 2072 C CA . SER A 1 255 ? 11.712 5.190 23.568 1.00 78.81 255 SER A CA 1
ATOM 2073 C C . SER A 1 255 ? 11.597 6.531 22.841 1.00 78.81 255 SER A C 1
ATOM 2075 O O . SER A 1 255 ? 10.735 7.359 23.151 1.00 78.81 255 SER A O 1
ATOM 2077 N N . ARG A 1 256 ? 12.533 6.780 21.919 1.00 77.25 256 ARG A N 1
ATOM 2078 C CA . ARG A 1 256 ? 12.474 7.890 20.962 1.00 77.25 256 ARG A CA 1
ATOM 2079 C C . ARG A 1 256 ? 12.774 7.333 19.565 1.00 77.25 256 ARG A C 1
ATOM 2081 O O . ARG A 1 256 ? 13.894 6.850 19.392 1.00 77.25 256 ARG A O 1
ATOM 2088 N N . PRO A 1 257 ? 11.839 7.408 18.600 1.00 79.38 257 PRO A N 1
ATOM 2089 C CA . PRO A 1 257 ? 10.470 7.940 18.717 1.00 79.38 257 PRO A CA 1
ATOM 2090 C C . PRO A 1 257 ? 9.609 7.178 19.745 1.00 79.38 257 PRO A C 1
ATOM 2092 O O . PRO A 1 257 ? 10.015 6.126 20.236 1.00 79.38 257 PRO A O 1
ATOM 2095 N N . ILE A 1 258 ? 8.481 7.773 20.149 1.00 84.00 258 ILE A N 1
ATOM 2096 C CA . ILE A 1 258 ? 7.552 7.167 21.118 1.00 84.00 258 ILE A CA 1
ATOM 2097 C C . ILE A 1 258 ? 6.969 5.899 20.487 1.00 84.00 258 ILE A C 1
ATOM 2099 O O . ILE A 1 258 ? 6.533 5.951 19.345 1.00 84.00 258 ILE A O 1
ATOM 2103 N N . SER A 1 259 ? 6.955 4.779 21.213 1.00 88.00 259 SER A N 1
ATOM 2104 C CA . SER A 1 259 ? 6.375 3.536 20.697 1.00 88.00 259 SER A CA 1
ATOM 2105 C C . SER A 1 259 ? 4.850 3.598 20.575 1.00 88.00 259 SER A C 1
ATOM 2107 O O . SER A 1 259 ? 4.174 4.282 21.354 1.00 88.00 259 SER A O 1
ATOM 2109 N N . LEU A 1 260 ? 4.310 2.794 19.656 1.00 90.62 260 LEU A N 1
ATOM 2110 C CA . LEU A 1 260 ? 2.875 2.692 19.386 1.00 90.62 260 LEU A CA 1
ATOM 2111 C C . LEU A 1 260 ? 2.050 2.366 20.644 1.00 90.62 260 LEU A C 1
ATOM 2113 O O . LEU A 1 260 ? 1.008 2.978 20.868 1.00 90.62 260 LEU A O 1
ATOM 2117 N N . ASP A 1 261 ? 2.541 1.480 21.517 1.00 92.38 261 ASP A N 1
ATOM 2118 C CA . ASP A 1 261 ? 1.904 1.153 22.803 1.00 92.38 261 ASP A CA 1
ATOM 2119 C C . ASP A 1 261 ? 1.789 2.374 23.733 1.00 92.38 261 ASP A C 1
ATOM 2121 O O . ASP A 1 261 ? 0.748 2.595 24.351 1.00 92.38 261 ASP A O 1
ATOM 2125 N N . VAL A 1 262 ? 2.841 3.196 23.833 1.00 93.12 262 VAL A N 1
ATOM 2126 C CA . VAL A 1 262 ? 2.853 4.378 24.710 1.00 93.12 262 VAL A CA 1
ATOM 2127 C C . VAL A 1 262 ? 1.869 5.426 24.197 1.00 93.12 262 VAL A C 1
ATOM 2129 O O . VAL A 1 262 ? 1.137 6.023 24.992 1.00 93.12 262 VAL A O 1
ATOM 2132 N N . ALA A 1 263 ? 1.838 5.659 22.883 1.00 91.81 263 ALA A N 1
ATOM 2133 C CA . ALA A 1 263 ? 0.895 6.585 22.266 1.00 91.81 263 ALA A CA 1
ATOM 2134 C C . ALA A 1 263 ? -0.550 6.076 22.404 1.00 91.81 263 ALA A C 1
ATOM 2136 O O . ALA A 1 263 ? -1.410 6.784 22.932 1.00 91.81 263 ALA A O 1
ATOM 2137 N N . SER A 1 264 ? -0.798 4.812 22.060 1.00 94.12 264 SER A N 1
ATOM 2138 C CA . SER A 1 264 ? -2.122 4.190 22.148 1.00 94.12 264 SER A CA 1
ATOM 2139 C C . SER A 1 264 ? -2.651 4.153 23.583 1.00 94.12 264 SER A C 1
ATOM 2141 O O . SER A 1 264 ? -3.812 4.477 23.820 1.00 94.12 264 SER A O 1
ATOM 2143 N N . TYR A 1 265 ? -1.804 3.876 24.580 1.00 94.56 265 TYR A N 1
ATOM 2144 C CA . TYR A 1 265 ? -2.196 3.948 25.990 1.00 94.56 265 TYR A CA 1
ATOM 2145 C C . TYR A 1 265 ? -2.648 5.358 26.400 1.00 94.56 265 TYR A C 1
ATOM 2147 O O . TYR A 1 265 ? -3.624 5.511 27.146 1.00 94.56 265 TYR A O 1
ATOM 2155 N N . ARG A 1 266 ? -1.972 6.408 25.911 1.00 93.00 266 ARG A N 1
ATOM 2156 C CA . ARG A 1 266 ? -2.367 7.803 26.174 1.00 93.00 266 ARG A CA 1
ATOM 2157 C C . ARG A 1 266 ? -3.714 8.119 25.536 1.00 93.00 266 ARG A C 1
ATOM 2159 O O . ARG A 1 266 ? -4.605 8.557 26.259 1.00 93.00 266 ARG A O 1
ATOM 2166 N N . HIS A 1 267 ? -3.887 7.820 24.248 1.00 93.50 267 HIS A N 1
ATOM 2167 C CA . HIS A 1 267 ? -5.162 8.004 23.544 1.00 93.50 267 HIS A CA 1
ATOM 2168 C C . HIS A 1 267 ? -6.293 7.196 24.189 1.00 93.50 267 HIS A C 1
ATOM 2170 O O . HIS A 1 267 ? -7.425 7.659 24.299 1.00 93.50 267 HIS A O 1
ATOM 2176 N N . PHE A 1 268 ? -6.006 6.006 24.707 1.00 94.50 268 PHE A N 1
ATOM 2177 C CA . PHE A 1 268 ? -7.008 5.204 25.394 1.00 94.50 268 PHE A CA 1
ATOM 2178 C C . PHE A 1 268 ? -7.442 5.835 26.724 1.00 94.50 268 PHE A C 1
ATOM 2180 O O . PHE A 1 268 ? -8.636 5.993 26.984 1.00 94.50 268 PHE A O 1
ATOM 2187 N N . THR A 1 269 ? -6.482 6.217 27.571 1.00 92.88 269 THR A N 1
ATOM 2188 C CA . THR A 1 269 ? -6.739 6.619 28.966 1.00 92.88 269 THR A CA 1
ATOM 2189 C C . THR A 1 269 ? -7.079 8.095 29.151 1.00 92.88 269 THR A C 1
ATOM 2191 O O . THR A 1 269 ? -7.670 8.457 30.170 1.00 92.88 269 THR A O 1
ATOM 2194 N N . GLN A 1 270 ? -6.728 8.953 28.194 1.00 89.75 270 GLN A N 1
ATOM 2195 C CA . GLN A 1 270 ? -6.880 10.403 28.293 1.00 89.75 270 GLN A CA 1
ATOM 2196 C C . GLN A 1 270 ? -7.678 10.941 27.098 1.00 89.75 270 GLN A C 1
ATOM 2198 O O . GLN A 1 270 ? -7.598 10.382 26.007 1.00 89.75 270 GLN A O 1
ATOM 2203 N N . PRO A 1 271 ? -8.476 12.009 27.276 1.00 86.25 271 PRO A N 1
ATOM 2204 C CA . PRO A 1 271 ? -9.018 12.753 26.146 1.00 86.25 271 PRO A CA 1
ATOM 2205 C C . PRO A 1 271 ? -7.890 13.357 25.304 1.00 86.25 271 PRO A C 1
ATOM 2207 O O . PRO A 1 271 ? -6.900 13.837 25.862 1.00 86.25 271 PRO A O 1
ATOM 2210 N N . ASP A 1 272 ? -8.070 13.385 23.984 1.00 81.75 272 ASP A N 1
ATOM 2211 C CA . ASP A 1 272 ? -7.099 13.998 23.080 1.00 81.75 272 ASP A CA 1
ATOM 2212 C C . ASP A 1 272 ? -7.004 15.500 23.346 1.00 81.75 272 ASP A C 1
ATOM 2214 O O . ASP A 1 272 ? -8.016 16.200 23.432 1.00 81.75 272 ASP A O 1
ATOM 2218 N N . GLN A 1 273 ? -5.774 15.997 23.470 1.00 79.31 273 GLN A N 1
ATOM 2219 C CA . GLN A 1 273 ? -5.525 17.435 23.603 1.00 79.31 273 GLN A CA 1
ATOM 2220 C C . GLN A 1 273 ? -5.850 18.174 22.298 1.00 79.31 273 GLN A C 1
ATOM 2222 O O . GLN A 1 273 ? -6.349 19.297 22.342 1.00 79.31 273 GLN A O 1
ATOM 2227 N N . SER A 1 274 ? -5.625 17.502 21.165 1.00 79.50 274 SER A N 1
ATOM 2228 C CA . SER A 1 274 ? -5.879 17.991 19.810 1.00 79.50 274 SER A CA 1
ATOM 2229 C C . SER A 1 274 ? -6.744 16.974 19.056 1.00 79.50 274 SER A C 1
ATOM 2231 O O . SER A 1 274 ? -6.203 16.156 18.309 1.00 79.50 274 SER A O 1
ATOM 2233 N N . PRO A 1 275 ? -8.072 16.961 19.280 1.00 83.25 275 PRO A N 1
ATOM 2234 C CA . PRO A 1 275 ? -8.960 16.011 18.620 1.00 83.25 275 PRO A CA 1
ATOM 2235 C C . PRO A 1 275 ? -8.928 16.189 17.098 1.00 83.25 275 PRO A C 1
ATOM 2237 O O . PRO A 1 275 ? -8.746 17.298 16.592 1.00 83.25 275 PRO A O 1
ATOM 2240 N N . ILE A 1 276 ? -9.142 15.092 16.375 1.00 86.44 276 ILE A N 1
ATOM 2241 C CA . ILE A 1 276 ? -9.228 15.095 14.914 1.00 86.44 276 ILE A CA 1
ATOM 2242 C C . ILE A 1 276 ? -10.486 15.869 14.508 1.00 86.44 276 ILE A C 1
ATOM 2244 O O . ILE A 1 276 ? -11.606 15.466 14.832 1.00 86.44 276 ILE A O 1
ATOM 2248 N N . LEU A 1 277 ? -10.298 17.011 13.842 1.00 85.62 277 LEU A N 1
ATOM 2249 C CA . LEU A 1 277 ? -11.402 17.850 13.380 1.00 85.62 277 LEU A CA 1
ATOM 2250 C C . LEU A 1 277 ? -12.286 17.057 12.408 1.00 85.62 277 LEU A C 1
ATOM 2252 O O . LEU A 1 277 ? -11.772 16.314 11.582 1.00 85.62 277 LEU A O 1
ATOM 2256 N N . ASP A 1 278 ? -13.604 17.211 12.523 1.00 88.25 278 ASP A N 1
ATOM 2257 C CA . ASP A 1 278 ? -14.619 16.550 11.687 1.00 88.25 278 ASP A CA 1
ATOM 2258 C C . ASP A 1 278 ? -14.684 15.011 11.783 1.00 88.25 278 ASP A C 1
ATOM 2260 O O . ASP A 1 278 ? -15.529 14.392 11.138 1.00 88.25 278 ASP A O 1
ATOM 2264 N N . PHE A 1 279 ? -13.884 14.377 12.648 1.00 92.12 279 PHE A N 1
ATOM 2265 C CA . PHE A 1 279 ? -14.021 12.952 12.950 1.00 92.12 279 PHE A CA 1
ATOM 2266 C C . PHE A 1 279 ? -15.174 12.710 13.936 1.00 92.12 279 PHE A C 1
ATOM 2268 O O . PHE A 1 279 ? -15.095 13.062 15.119 1.00 92.12 279 PHE A O 1
ATOM 2275 N N . ASP A 1 280 ? -16.259 12.083 13.469 1.00 91.62 280 ASP A N 1
ATOM 2276 C CA . ASP A 1 280 ? -17.449 11.813 14.283 1.00 91.62 280 ASP A CA 1
ATOM 2277 C C . ASP A 1 280 ? -17.252 10.616 15.224 1.00 91.62 280 ASP A C 1
ATOM 2279 O O . ASP A 1 280 ? -17.818 9.527 15.072 1.00 91.62 280 ASP A O 1
ATOM 2283 N N . MET A 1 281 ? -16.466 10.851 16.272 1.00 90.69 281 MET A N 1
ATOM 2284 C CA . MET A 1 281 ? -16.209 9.863 17.315 1.00 90.69 281 MET A CA 1
ATOM 2285 C C . MET A 1 281 ? -17.487 9.294 17.937 1.00 90.69 281 MET A C 1
ATOM 2287 O O . MET A 1 281 ? -17.469 8.164 18.424 1.00 90.69 281 MET A O 1
ATOM 2291 N N . SER A 1 282 ? -18.584 10.056 17.973 1.00 91.75 282 SER A N 1
ATOM 2292 C CA . SER A 1 282 ? -19.818 9.607 18.621 1.00 91.75 282 SER A CA 1
ATOM 2293 C C . SER A 1 282 ? -20.485 8.512 17.796 1.00 91.75 282 SER A C 1
ATOM 2295 O O . SER A 1 282 ? -20.785 7.448 18.335 1.00 91.75 282 SER A O 1
ATOM 2297 N N . HIS A 1 283 ? -20.647 8.722 16.488 1.00 94.06 283 HIS A N 1
ATOM 2298 C CA . HIS A 1 283 ? -21.229 7.717 15.596 1.00 94.06 283 HIS A CA 1
ATOM 2299 C C . HIS A 1 283 ? -20.294 6.530 15.350 1.00 94.06 283 HIS A C 1
ATOM 2301 O O . HIS A 1 283 ? -20.766 5.397 15.225 1.00 94.06 283 HIS A O 1
ATOM 2307 N N . VAL A 1 284 ? -18.976 6.750 15.297 1.00 95.81 284 VAL A N 1
ATOM 2308 C CA . VAL A 1 284 ? -18.004 5.645 15.220 1.00 95.81 284 VAL A CA 1
ATOM 2309 C C . VAL A 1 284 ? -18.048 4.799 16.497 1.00 95.81 284 VAL A C 1
ATOM 2311 O O . VAL A 1 284 ? -18.119 3.577 16.409 1.00 95.81 284 VAL A O 1
ATOM 2314 N N . SER A 1 285 ? -18.121 5.416 17.684 1.00 94.75 285 SER A N 1
ATOM 2315 C CA . SER A 1 285 ? -18.235 4.692 18.964 1.00 94.75 285 SER A CA 1
ATOM 2316 C C . SER A 1 285 ? -19.496 3.823 19.058 1.00 94.75 285 SER A C 1
ATOM 2318 O O . SER A 1 285 ? -19.452 2.750 19.659 1.00 94.75 285 SER A O 1
ATOM 2320 N N . VAL A 1 286 ? -20.619 4.272 18.484 1.00 95.19 286 VAL A N 1
ATOM 2321 C CA . VAL A 1 286 ? -21.872 3.495 18.437 1.00 95.19 286 VAL A CA 1
ATOM 2322 C C . VAL A 1 286 ? -21.694 2.246 17.575 1.00 95.19 286 VAL A C 1
ATOM 2324 O O . VAL A 1 286 ? -21.907 1.143 18.069 1.00 95.19 286 VAL A O 1
ATOM 2327 N N . ARG A 1 287 ? -21.211 2.400 16.336 1.00 96.69 287 ARG A N 1
ATOM 2328 C CA . ARG A 1 287 ? -20.976 1.269 15.419 1.00 96.69 287 ARG A CA 1
ATOM 2329 C C . ARG A 1 287 ? -19.927 0.295 15.954 1.00 96.69 287 ARG A C 1
ATOM 2331 O O . ARG A 1 287 ? -20.090 -0.914 15.858 1.00 96.69 287 ARG A O 1
ATOM 2338 N N . LEU A 1 288 ? -18.872 0.821 16.575 1.00 95.56 288 LEU A N 1
ATOM 2339 C CA . LEU A 1 288 ? -17.842 0.027 17.241 1.00 95.56 288 LEU A CA 1
ATOM 2340 C C . LEU A 1 288 ? -18.428 -0.831 18.362 1.00 95.56 288 LEU A C 1
ATOM 2342 O O . LEU A 1 288 ? -18.097 -2.010 18.476 1.00 95.56 288 LEU A O 1
ATOM 2346 N N . ARG A 1 289 ? -19.310 -0.256 19.185 1.00 94.06 289 ARG A N 1
ATOM 2347 C CA . ARG A 1 289 ? -20.011 -1.003 20.230 1.00 94.06 289 ARG A CA 1
ATOM 2348 C C . ARG A 1 289 ? -20.892 -2.093 19.632 1.00 94.06 289 ARG A C 1
ATOM 2350 O O . ARG A 1 289 ? -20.801 -3.226 20.087 1.00 94.06 289 ARG A O 1
ATOM 2357 N N . GLU A 1 290 ? -21.702 -1.765 18.628 1.00 93.44 290 GLU A N 1
ATOM 2358 C CA . GLU A 1 290 ? -22.588 -2.724 17.954 1.00 93.44 290 GLU A CA 1
ATOM 2359 C C . GLU A 1 290 ? -21.799 -3.909 17.377 1.00 93.44 290 GLU A C 1
ATOM 2361 O O . GLU A 1 290 ? -22.182 -5.062 17.577 1.00 93.44 290 GLU A O 1
ATOM 2366 N N . PHE A 1 291 ? -20.655 -3.638 16.741 1.00 94.38 291 PHE A N 1
ATOM 2367 C CA . PHE A 1 291 ? -19.747 -4.670 16.242 1.00 94.38 291 PHE A CA 1
ATOM 2368 C C . PHE A 1 291 ? -19.198 -5.559 17.369 1.00 94.38 291 PHE A C 1
ATOM 2370 O O . PHE A 1 291 ? -19.269 -6.783 17.299 1.00 94.38 291 PHE A O 1
ATOM 2377 N N . LEU A 1 292 ? -18.674 -4.971 18.448 1.00 92.12 292 LEU A N 1
ATOM 2378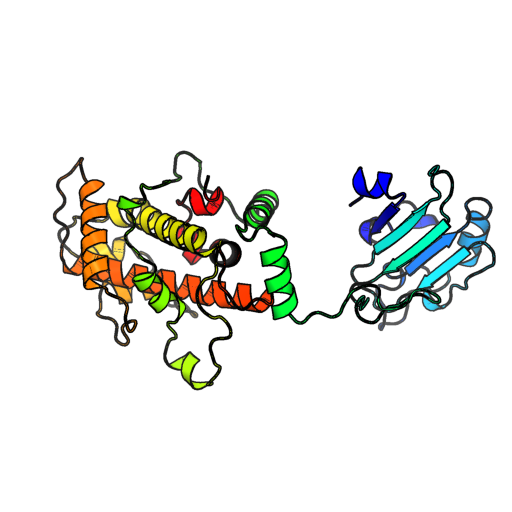 C CA . LEU A 1 292 ? -18.127 -5.745 19.568 1.00 92.12 292 LEU A CA 1
ATOM 2379 C C . LEU A 1 292 ? -19.202 -6.572 20.289 1.00 92.12 292 LEU A C 1
ATOM 2381 O O . LEU A 1 292 ? -18.952 -7.714 20.681 1.00 92.12 292 LEU A O 1
ATOM 2385 N N . GLU A 1 293 ? -20.404 -6.017 20.449 1.00 90.81 293 GLU A N 1
ATOM 2386 C CA . GLU A 1 293 ? -21.555 -6.707 21.032 1.00 90.81 293 GLU A CA 1
ATOM 2387 C C . GLU A 1 293 ? -21.965 -7.906 20.173 1.00 90.81 293 GLU A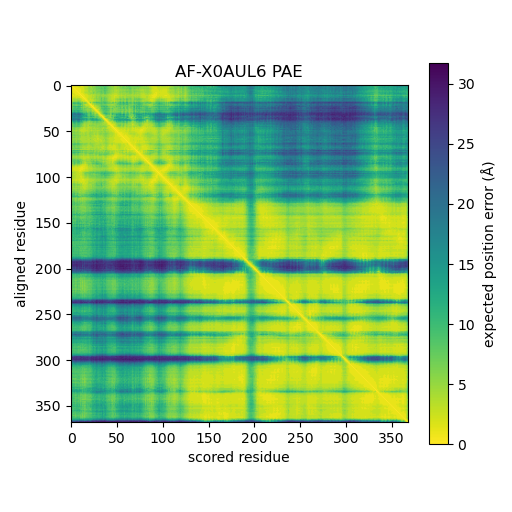 C 1
ATOM 2389 O O . GLU A 1 293 ? -22.113 -9.009 20.712 1.00 90.81 293 GLU A O 1
ATOM 2394 N N . SER A 1 294 ? -22.044 -7.735 18.848 1.00 90.81 294 SER A N 1
ATOM 2395 C CA . SER A 1 294 ? -22.425 -8.802 17.914 1.00 90.81 294 SER A CA 1
ATOM 2396 C C . SER A 1 294 ? -21.433 -9.969 17.878 1.00 90.81 294 SER A C 1
ATOM 2398 O O . SER A 1 294 ? -21.847 -11.097 17.604 1.00 90.81 294 SER A O 1
ATOM 2400 N N . ARG A 1 295 ? -20.158 -9.732 18.215 1.00 89.75 295 ARG A N 1
ATOM 2401 C CA . ARG A 1 295 ? -19.085 -10.744 18.286 1.00 89.75 295 ARG A CA 1
ATOM 2402 C C . ARG A 1 295 ? -18.911 -11.358 19.680 1.00 89.75 295 ARG A C 1
ATOM 2404 O O . ARG A 1 295 ? -18.229 -12.366 19.834 1.00 89.75 295 ARG A O 1
ATOM 2411 N N . SER A 1 296 ? -19.562 -10.806 20.704 1.00 83.44 296 SER A N 1
ATOM 2412 C CA . SER A 1 296 ? -19.439 -11.258 22.101 1.00 83.44 296 SER A CA 1
ATOM 2413 C C . SER A 1 296 ? -20.421 -12.367 22.525 1.00 83.44 296 SER A C 1
ATOM 2415 O O . SER A 1 296 ? -20.533 -12.657 23.715 1.00 83.44 296 SER A O 1
ATOM 2417 N N . GLN A 1 297 ? -21.119 -13.010 21.577 1.00 65.81 297 GLN A N 1
ATOM 2418 C CA . GLN A 1 297 ? -22.322 -13.840 21.807 1.00 65.81 297 GLN A CA 1
ATOM 2419 C C . GLN A 1 297 ? -22.185 -14.946 22.870 1.00 65.81 297 GLN A C 1
ATOM 2421 O O . GLN A 1 297 ? -23.173 -15.287 23.520 1.00 65.81 297 GLN A O 1
ATOM 2426 N N . ASP A 1 298 ? -20.979 -15.462 23.115 1.00 63.88 298 ASP A N 1
ATOM 2427 C CA . ASP A 1 298 ? -20.738 -16.523 24.101 1.00 63.88 298 ASP A CA 1
ATOM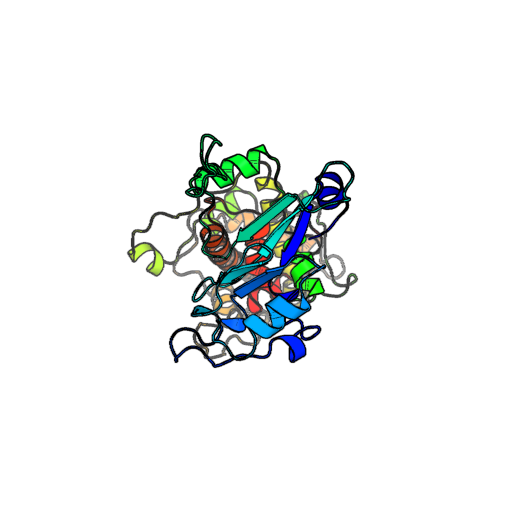 2428 C C . ASP A 1 298 ? -20.648 -16.031 25.557 1.00 63.88 298 ASP A C 1
ATOM 2430 O O . ASP A 1 298 ? -20.717 -16.834 26.494 1.00 63.88 298 ASP A O 1
ATOM 2434 N N . LYS A 1 299 ? -20.479 -14.721 25.788 1.00 64.00 299 LYS A N 1
ATOM 2435 C CA . LYS A 1 299 ? -20.436 -14.121 27.130 1.00 64.00 299 LYS A CA 1
ATOM 2436 C C . LYS A 1 299 ? -21.023 -12.710 27.087 1.00 64.00 299 LYS A C 1
ATOM 2438 O O . LYS A 1 299 ? -20.375 -11.838 26.515 1.00 64.00 299 LYS A O 1
ATOM 2443 N N . PRO A 1 300 ? -22.164 -12.433 27.746 1.00 60.12 300 PRO A N 1
ATOM 2444 C CA . PRO A 1 300 ? -22.670 -11.070 27.846 1.00 60.12 300 PRO A CA 1
ATOM 2445 C C . PRO A 1 300 ? -21.631 -10.194 28.559 1.00 60.12 300 PRO A C 1
ATOM 2447 O O . PRO A 1 300 ? -21.418 -10.311 29.767 1.00 60.12 300 PRO A O 1
ATOM 2450 N N . ARG A 1 301 ? -20.942 -9.351 27.785 1.00 71.62 301 ARG A N 1
ATOM 2451 C CA . ARG A 1 301 ? -19.955 -8.382 28.265 1.00 71.62 301 ARG A CA 1
ATOM 2452 C C . ARG A 1 301 ? -20.624 -7.016 28.291 1.00 71.62 301 ARG A C 1
ATOM 2454 O O . ARG A 1 301 ? -21.175 -6.568 27.293 1.00 71.62 301 ARG A O 1
ATOM 2461 N N . VAL A 1 302 ? -20.582 -6.346 29.439 1.00 71.06 302 VAL A N 1
ATOM 2462 C CA . VAL A 1 302 ? -20.993 -4.942 29.525 1.00 71.06 302 VAL A CA 1
ATOM 2463 C C . VAL A 1 302 ? -19.810 -4.090 29.082 1.00 71.06 302 VAL A C 1
ATOM 2465 O O . VAL A 1 302 ? -18.795 -4.018 29.777 1.00 71.06 302 VAL A O 1
ATOM 2468 N N . PHE A 1 303 ? -19.927 -3.451 27.921 1.00 81.06 303 PHE A N 1
ATOM 2469 C CA . PHE A 1 303 ? -18.906 -2.536 27.417 1.00 81.06 303 PHE A CA 1
ATOM 2470 C C . PHE A 1 303 ? -19.092 -1.158 28.052 1.00 81.06 303 PHE A C 1
ATOM 2472 O O . PHE A 1 303 ? -20.131 -0.518 27.883 1.00 81.06 303 PHE A O 1
ATOM 2479 N N . ARG A 1 304 ? -18.093 -0.692 28.804 1.00 83.94 304 ARG A N 1
ATOM 2480 C CA . ARG A 1 304 ? -18.145 0.631 29.434 1.00 83.94 304 ARG A CA 1
ATOM 2481 C C . ARG A 1 304 ? -17.937 1.739 28.397 1.00 83.94 304 ARG A C 1
ATOM 2483 O O . ARG A 1 304 ? -17.088 1.619 27.516 1.00 83.94 304 ARG A O 1
ATOM 2490 N N . ASP A 1 305 ? -18.677 2.837 28.532 1.00 87.69 305 ASP A N 1
ATOM 2491 C CA . ASP A 1 305 ? -18.639 3.968 27.590 1.00 87.69 305 ASP A CA 1
ATOM 2492 C C . ASP A 1 305 ? -17.265 4.638 27.491 1.00 87.69 305 ASP A C 1
ATOM 2494 O O . ASP A 1 305 ? -16.866 5.092 26.421 1.00 87.69 305 ASP A O 1
ATOM 2498 N N . ASP A 1 306 ? -16.542 4.711 28.607 1.00 88.62 306 ASP A N 1
ATOM 2499 C CA . ASP A 1 306 ? -15.187 5.254 28.673 1.00 88.62 306 ASP A CA 1
ATOM 2500 C C . ASP A 1 306 ? -14.181 4.378 27.914 1.00 88.62 306 ASP A C 1
ATOM 2502 O O . ASP A 1 306 ? -13.370 4.916 27.161 1.00 88.62 306 ASP A O 1
ATOM 2506 N N . ALA A 1 307 ? -14.289 3.051 28.033 1.00 90.31 307 ALA A N 1
ATOM 2507 C CA . ALA A 1 307 ? -13.483 2.107 27.261 1.00 90.31 307 ALA A CA 1
ATOM 2508 C C . ALA A 1 307 ? -13.771 2.210 25.756 1.00 90.31 307 ALA A C 1
ATOM 2510 O O . ALA A 1 307 ? -12.840 2.345 24.971 1.00 90.31 307 ALA A O 1
ATOM 2511 N N . VAL A 1 308 ? -15.047 2.229 25.348 1.00 92.56 308 VAL A N 1
ATOM 2512 C CA . VAL A 1 308 ? -15.446 2.366 23.931 1.00 92.56 308 VAL A CA 1
ATOM 2513 C C . VAL A 1 308 ? -14.893 3.657 23.320 1.00 92.56 308 VAL A C 1
ATOM 2515 O O . VAL A 1 308 ? -14.309 3.631 22.238 1.00 92.56 308 VAL A O 1
ATOM 2518 N N . LYS A 1 309 ? -14.997 4.783 24.038 1.00 92.31 309 LYS A N 1
ATOM 2519 C CA . LYS A 1 309 ? -14.411 6.060 23.603 1.00 92.31 309 LYS A CA 1
ATOM 2520 C C . LYS A 1 309 ? -12.885 6.001 23.515 1.00 92.31 309 LYS A C 1
ATOM 2522 O O . LYS A 1 309 ? -12.322 6.572 22.588 1.00 92.31 309 LYS A O 1
ATOM 2527 N N . GLY A 1 310 ? -12.226 5.329 24.461 1.00 93.94 310 GLY A N 1
ATOM 2528 C CA . GLY A 1 310 ? -10.779 5.104 24.435 1.00 93.94 310 GLY A CA 1
ATOM 2529 C C . GLY A 1 310 ? -10.338 4.308 23.209 1.00 93.94 310 GLY A C 1
ATOM 2530 O O . GLY A 1 310 ? -9.422 4.731 22.513 1.00 93.94 310 GLY A O 1
ATOM 2531 N N . ILE A 1 311 ? -11.038 3.216 22.885 1.00 95.00 311 ILE A N 1
ATOM 2532 C CA . ILE A 1 311 ? -10.772 2.413 21.680 1.00 95.00 311 ILE A CA 1
ATOM 2533 C C . ILE A 1 311 ? -10.974 3.256 20.417 1.00 95.00 311 ILE A C 1
ATOM 2535 O O . ILE A 1 311 ? -10.145 3.213 19.515 1.00 95.00 311 ILE A O 1
ATOM 2539 N N . CYS A 1 312 ? -12.040 4.061 20.361 1.00 95.19 312 CYS A N 1
ATOM 2540 C CA . CYS A 1 312 ? -12.299 4.940 19.221 1.00 95.19 312 CYS A CA 1
ATOM 2541 C C . CYS A 1 312 ? -11.160 5.951 18.989 1.00 95.19 312 CYS A C 1
ATOM 2543 O O . CYS A 1 312 ? -10.802 6.196 17.839 1.00 95.19 312 CYS A O 1
ATOM 2545 N N . ARG A 1 313 ? -10.569 6.514 20.056 1.00 94.75 313 ARG A N 1
ATOM 2546 C CA . ARG A 1 313 ? -9.397 7.406 19.947 1.00 94.75 313 ARG A CA 1
ATOM 2547 C C . ARG A 1 313 ? -8.155 6.665 19.463 1.00 94.75 313 ARG A C 1
ATOM 2549 O O . ARG A 1 313 ? -7.457 7.166 18.593 1.00 94.75 313 ARG A O 1
ATOM 2556 N N . VAL A 1 314 ? -7.915 5.457 19.976 1.00 95.38 314 VAL A N 1
ATOM 2557 C CA . VAL A 1 314 ? -6.796 4.609 19.531 1.00 95.38 314 VAL A CA 1
ATOM 2558 C C . VAL A 1 314 ? -6.921 4.249 18.052 1.00 95.38 314 VAL A C 1
ATOM 2560 O O . VAL A 1 314 ? -5.945 4.368 17.324 1.00 95.38 314 VAL A O 1
ATOM 2563 N N . LEU A 1 315 ? -8.114 3.871 17.587 1.00 95.69 315 LEU A N 1
ATOM 2564 C CA . LEU A 1 315 ? -8.362 3.636 16.162 1.00 95.69 315 LEU A CA 1
ATOM 2565 C C . LEU A 1 315 ? -8.103 4.890 15.326 1.00 95.69 315 LEU A C 1
ATOM 2567 O O . LEU A 1 315 ? -7.432 4.800 14.304 1.00 95.69 315 LEU A O 1
ATOM 2571 N N . GLY A 1 316 ? -8.607 6.047 15.767 1.00 94.19 316 GLY A N 1
ATOM 2572 C CA . GLY A 1 316 ? -8.346 7.320 15.097 1.00 94.19 316 GLY A CA 1
ATOM 2573 C C . GLY A 1 316 ? -6.847 7.591 14.965 1.00 94.19 316 GLY A C 1
ATOM 2574 O O . GLY A 1 316 ? -6.381 7.887 13.874 1.00 94.19 316 GLY A O 1
ATOM 2575 N N . TYR A 1 317 ? -6.088 7.397 16.044 1.00 93.56 317 TYR A N 1
ATOM 2576 C CA . TYR A 1 317 ? -4.634 7.543 16.042 1.00 93.56 317 TYR A CA 1
ATOM 2577 C C . TYR A 1 317 ? -3.936 6.565 15.082 1.00 93.56 317 TYR A C 1
ATOM 2579 O O . TYR A 1 317 ? -3.219 7.006 14.191 1.00 93.56 317 TYR A O 1
ATOM 2587 N N . ILE A 1 318 ? -4.194 5.256 15.201 1.00 94.69 318 ILE A N 1
ATOM 2588 C CA . ILE A 1 318 ? -3.565 4.229 14.348 1.00 94.69 318 ILE A CA 1
ATOM 2589 C C . ILE A 1 318 ? -3.802 4.531 12.866 1.00 94.69 318 ILE A C 1
ATOM 2591 O O . ILE A 1 318 ? -2.875 4.464 12.064 1.00 94.69 318 ILE A O 1
ATOM 2595 N N . PHE A 1 319 ? -5.036 4.863 12.482 1.00 95.69 319 PHE A N 1
ATOM 2596 C CA . PHE A 1 319 ? -5.349 5.095 11.074 1.00 95.69 319 PHE A CA 1
ATOM 2597 C C . PHE A 1 319 ? -4.859 6.446 10.556 1.00 95.69 319 PHE A C 1
ATOM 2599 O O . PHE A 1 319 ? -4.541 6.538 9.374 1.00 95.69 319 PHE A O 1
ATOM 2606 N N . THR A 1 320 ? -4.721 7.457 11.414 1.00 93.50 320 THR A N 1
ATOM 2607 C CA . THR A 1 320 ? -3.968 8.670 11.076 1.00 93.50 320 THR A CA 1
ATOM 2608 C C . THR A 1 320 ? -2.517 8.322 10.731 1.00 93.50 320 THR A C 1
ATOM 2610 O O . THR A 1 320 ? -2.078 8.669 9.640 1.00 93.50 320 THR A O 1
ATOM 2613 N N . GLU A 1 321 ? -1.807 7.562 11.575 1.00 92.62 321 GLU A N 1
ATOM 2614 C CA . GLU A 1 321 ? -0.416 7.142 11.304 1.00 92.62 321 GLU A CA 1
ATOM 2615 C C . GLU A 1 321 ? -0.311 6.337 9.997 1.00 92.62 321 GLU A C 1
ATOM 2617 O O . GLU A 1 321 ? 0.546 6.604 9.154 1.00 92.62 321 GLU A O 1
ATOM 2622 N N . VAL A 1 322 ? -1.242 5.401 9.765 1.00 95.56 322 VAL A N 1
ATOM 2623 C CA . VAL A 1 322 ? -1.323 4.643 8.504 1.00 95.56 322 VAL A CA 1
ATOM 2624 C C . VAL A 1 322 ? -1.448 5.576 7.297 1.00 95.56 322 VAL A C 1
ATOM 2626 O O . VAL A 1 322 ? -0.781 5.357 6.286 1.00 95.56 322 VAL A O 1
ATOM 2629 N N . PHE A 1 323 ? -2.294 6.607 7.369 1.00 94.56 323 PHE A N 1
ATOM 2630 C CA . PHE A 1 323 ? -2.468 7.546 6.261 1.00 94.56 323 PHE A CA 1
ATOM 2631 C C . PHE A 1 323 ? -1.309 8.529 6.101 1.00 94.56 323 PHE A C 1
ATOM 2633 O O . PHE A 1 323 ? -1.034 8.935 4.971 1.00 94.56 323 PHE A O 1
ATOM 2640 N N . GLU A 1 324 ? -0.618 8.900 7.177 1.00 91.31 324 GLU A N 1
ATOM 2641 C CA . GLU A 1 324 ? 0.617 9.681 7.096 1.00 91.31 324 GLU A CA 1
ATOM 2642 C C . GLU A 1 324 ? 1.706 8.898 6.353 1.00 91.31 324 GLU A C 1
ATOM 2644 O O . GLU A 1 324 ? 2.250 9.393 5.364 1.00 91.31 324 GLU A O 1
ATOM 2649 N N . LEU A 1 325 ? 1.928 7.633 6.720 1.00 92.75 325 LEU A N 1
ATOM 2650 C CA . LEU A 1 325 ? 2.876 6.757 6.026 1.00 92.75 325 LEU A CA 1
ATOM 2651 C C . LEU A 1 325 ? 2.458 6.477 4.575 1.00 92.75 325 LEU A C 1
ATOM 2653 O O . LEU A 1 325 ? 3.280 6.539 3.659 1.00 92.75 325 LEU A O 1
ATOM 2657 N N . ALA A 1 326 ? 1.173 6.206 4.327 1.00 94.19 326 ALA A N 1
ATOM 2658 C CA . ALA A 1 326 ? 0.667 5.994 2.970 1.00 94.19 326 ALA A CA 1
ATOM 2659 C C . ALA A 1 326 ? 0.814 7.253 2.101 1.00 94.19 326 ALA A C 1
ATOM 2661 O O . ALA A 1 326 ? 1.061 7.152 0.899 1.00 94.19 326 ALA A O 1
ATOM 2662 N N . ASN A 1 327 ? 0.711 8.444 2.697 1.00 91.31 327 ASN A N 1
ATOM 2663 C CA . ASN A 1 327 ? 0.945 9.700 1.998 1.00 91.31 327 ASN A CA 1
ATOM 2664 C C . ASN A 1 327 ? 2.405 9.843 1.539 1.00 91.31 327 ASN A C 1
ATOM 2666 O O . ASN A 1 327 ? 2.657 10.298 0.420 1.00 91.31 327 ASN A O 1
ATOM 2670 N N . ASP A 1 328 ? 3.360 9.418 2.363 1.00 89.31 328 ASP A N 1
ATOM 2671 C CA . ASP A 1 328 ? 4.776 9.405 1.989 1.00 89.31 328 ASP A CA 1
ATOM 2672 C C . ASP A 1 328 ? 5.050 8.383 0.877 1.00 89.31 328 ASP A C 1
ATOM 2674 O O . ASP A 1 328 ? 5.762 8.687 -0.083 1.00 89.31 328 ASP A O 1
ATOM 2678 N N . VAL A 1 329 ? 4.431 7.196 0.942 1.00 92.00 329 VAL A N 1
ATOM 2679 C CA . VAL A 1 329 ? 4.533 6.182 -0.124 1.00 92.00 329 VAL A CA 1
ATOM 2680 C C . VAL A 1 329 ? 3.999 6.721 -1.449 1.00 92.00 329 VAL A C 1
ATOM 2682 O O . VAL A 1 329 ? 4.695 6.639 -2.460 1.00 92.00 329 VAL A O 1
ATOM 2685 N N . ALA A 1 330 ? 2.803 7.305 -1.451 1.00 91.00 330 ALA A N 1
ATOM 2686 C CA . ALA A 1 330 ? 2.192 7.849 -2.658 1.00 91.00 330 ALA A CA 1
ATOM 2687 C C . ALA A 1 330 ? 3.001 9.023 -3.244 1.00 91.00 330 ALA A C 1
ATOM 2689 O O . ALA A 1 330 ? 3.181 9.109 -4.460 1.00 91.00 330 ALA A O 1
ATOM 2690 N N . SER A 1 331 ? 3.583 9.868 -2.384 1.00 87.69 331 SER A N 1
ATOM 2691 C CA . SER A 1 331 ? 4.484 10.950 -2.805 1.00 87.69 331 SER A CA 1
ATOM 2692 C C . SER A 1 331 ? 5.752 10.404 -3.472 1.00 87.69 331 SER A C 1
ATOM 2694 O O . SER A 1 331 ? 6.149 10.885 -4.533 1.00 87.69 331 SER A O 1
ATOM 2696 N N . ASN A 1 332 ? 6.352 9.354 -2.901 1.00 87.06 332 ASN A N 1
ATOM 2697 C CA . ASN A 1 332 ? 7.510 8.663 -3.481 1.00 87.06 332 ASN A CA 1
ATOM 2698 C C . ASN A 1 332 ? 7.174 7.936 -4.793 1.00 87.06 332 ASN A C 1
ATOM 2700 O O . ASN A 1 332 ? 8.044 7.773 -5.647 1.00 87.06 332 ASN A O 1
ATOM 2704 N N . CYS A 1 333 ? 5.921 7.510 -4.960 1.00 86.19 333 CYS A N 1
ATOM 2705 C CA . CYS A 1 333 ? 5.412 6.889 -6.182 1.00 86.19 333 CYS A CA 1
ATOM 2706 C C . CYS A 1 333 ? 4.895 7.913 -7.210 1.00 86.19 333 CYS A C 1
ATOM 2708 O O . CYS A 1 333 ? 4.374 7.521 -8.253 1.00 86.19 333 CYS A O 1
ATOM 2710 N N . GLU A 1 334 ? 5.084 9.212 -6.956 1.00 87.31 334 GLU A N 1
ATOM 2711 C CA . GLU A 1 334 ? 4.758 10.302 -7.877 1.00 87.31 334 GLU A CA 1
ATOM 2712 C C . GLU A 1 334 ? 3.255 10.421 -8.230 1.00 87.31 334 GLU A C 1
ATOM 2714 O O . GLU A 1 334 ? 2.912 10.897 -9.315 1.00 87.31 334 GLU A O 1
ATOM 2719 N N . HIS A 1 335 ? 2.335 10.053 -7.328 1.00 87.00 335 HIS A N 1
ATOM 2720 C CA . HIS A 1 335 ? 0.896 10.315 -7.499 1.00 87.00 335 HIS A CA 1
ATOM 2721 C C . HIS A 1 335 ? 0.269 11.073 -6.324 1.00 87.00 335 HIS A C 1
ATOM 2723 O O . HIS A 1 335 ? 0.736 11.047 -5.191 1.00 87.00 335 HIS A O 1
ATOM 2729 N N . ASN A 1 336 ? -0.824 11.788 -6.612 1.00 85.31 336 ASN A N 1
ATOM 2730 C CA . ASN A 1 336 ? -1.451 12.755 -5.702 1.00 85.31 336 ASN A CA 1
ATOM 2731 C C . ASN A 1 336 ? -2.739 12.242 -5.037 1.00 85.31 336 ASN A C 1
ATOM 2733 O O . ASN A 1 336 ? -3.551 13.040 -4.559 1.00 85.31 336 ASN A O 1
ATOM 2737 N N . LYS A 1 337 ? -2.957 10.926 -5.030 1.00 91.12 337 LYS A N 1
ATOM 2738 C CA . LYS A 1 337 ? -4.082 10.241 -4.375 1.00 91.12 337 LYS A CA 1
ATOM 2739 C C . LYS A 1 337 ? -3.533 9.092 -3.541 1.00 91.12 337 LYS A C 1
ATOM 2741 O O . LYS A 1 337 ? -2.566 8.468 -3.971 1.00 91.12 337 LYS A O 1
ATOM 2746 N N . ILE A 1 338 ? -4.168 8.814 -2.400 1.00 93.00 338 ILE A N 1
ATOM 2747 C CA . ILE A 1 338 ? -3.905 7.579 -1.650 1.00 93.00 338 ILE A CA 1
ATOM 2748 C C . ILE A 1 338 ? -4.700 6.450 -2.296 1.00 93.00 338 ILE A C 1
ATOM 2750 O O . ILE A 1 338 ? -5.904 6.582 -2.536 1.00 93.00 338 ILE A O 1
ATOM 2754 N N . LEU A 1 339 ? -4.013 5.348 -2.561 1.00 95.62 339 LEU A N 1
ATOM 2755 C CA . LEU A 1 339 ? -4.525 4.144 -3.192 1.00 95.62 339 LEU A CA 1
ATOM 2756 C C . LEU A 1 339 ? -4.325 2.938 -2.260 1.00 95.62 339 LEU A C 1
ATOM 2758 O O . LEU A 1 339 ? -3.531 2.990 -1.314 1.00 95.62 339 LEU A O 1
ATOM 2762 N N . PRO A 1 340 ? -5.020 1.813 -2.511 1.00 97.31 340 PRO A N 1
ATOM 2763 C CA . PRO A 1 340 ? -4.865 0.612 -1.696 1.00 97.31 340 PRO A CA 1
ATOM 2764 C C . PRO A 1 340 ? -3.423 0.082 -1.650 1.00 97.31 340 PRO A C 1
ATOM 2766 O O . PRO A 1 340 ? -3.013 -0.466 -0.625 1.00 97.31 340 PRO A O 1
ATOM 2769 N N . CYS A 1 341 ? -2.646 0.249 -2.726 1.00 96.62 341 CYS A N 1
ATOM 2770 C CA . CYS A 1 341 ? -1.237 -0.138 -2.755 1.00 96.62 341 CYS A CA 1
ATOM 2771 C C . CYS A 1 341 ? -0.372 0.635 -1.757 1.00 96.62 341 CYS A C 1
ATOM 2773 O O . CYS A 1 341 ? 0.551 0.051 -1.191 1.00 96.62 341 CYS A O 1
ATOM 2775 N N . ASP A 1 342 ? -0.685 1.905 -1.508 1.00 96.25 342 ASP A N 1
ATOM 2776 C CA . ASP A 1 342 ? 0.104 2.766 -0.625 1.00 96.25 342 ASP A CA 1
ATOM 2777 C C . ASP A 1 342 ? -0.135 2.403 0.828 1.00 96.25 342 ASP A C 1
ATOM 2779 O O . ASP A 1 342 ? 0.813 2.261 1.591 1.00 96.25 342 ASP A O 1
ATOM 2783 N N . VAL A 1 343 ? -1.401 2.173 1.188 1.00 97.25 343 VAL A N 1
ATOM 2784 C CA . VAL A 1 343 ? -1.780 1.712 2.528 1.00 97.25 343 VAL A CA 1
ATOM 2785 C C . VAL A 1 343 ? -1.178 0.344 2.819 1.00 97.25 343 VAL A C 1
ATOM 2787 O O . VAL A 1 343 ? -0.608 0.150 3.888 1.00 97.25 343 VAL A O 1
ATOM 2790 N N . ARG A 1 344 ? -1.237 -0.600 1.869 1.00 97.88 344 ARG A N 1
ATOM 2791 C CA . ARG A 1 344 ? -0.587 -1.910 2.036 1.00 97.88 344 ARG A CA 1
ATOM 2792 C C . ARG A 1 344 ? 0.910 -1.767 2.242 1.00 97.88 344 ARG A C 1
ATOM 2794 O O . ARG A 1 344 ? 1.444 -2.354 3.171 1.00 97.88 344 ARG A O 1
ATOM 2801 N N . GLN A 1 345 ? 1.580 -0.994 1.394 1.00 96.44 345 GLN A N 1
ATOM 2802 C CA . GLN A 1 345 ? 3.023 -0.812 1.493 1.00 96.44 345 GLN A CA 1
ATOM 2803 C C . GLN A 1 345 ? 3.419 -0.114 2.801 1.00 96.44 345 GLN A C 1
ATOM 2805 O O . GLN A 1 345 ? 4.363 -0.557 3.445 1.00 96.44 345 GLN A O 1
ATOM 2810 N N . ALA A 1 346 ? 2.685 0.919 3.219 1.00 96.12 346 ALA A N 1
ATOM 2811 C CA . ALA A 1 346 ? 2.895 1.607 4.490 1.00 96.12 346 ALA A CA 1
ATOM 2812 C C . ALA A 1 346 ? 2.755 0.654 5.684 1.00 96.12 346 ALA A C 1
ATOM 2814 O O . ALA A 1 346 ? 3.664 0.557 6.500 1.00 96.12 346 ALA A O 1
ATOM 2815 N N . VAL A 1 347 ? 1.656 -0.104 5.744 1.00 97.50 347 VAL A N 1
ATOM 2816 C CA . VAL A 1 347 ? 1.395 -1.060 6.828 1.00 97.50 347 VAL A CA 1
ATOM 2817 C C . VAL A 1 347 ? 2.421 -2.190 6.837 1.00 97.50 347 VAL A C 1
ATOM 2819 O O . VAL A 1 347 ? 2.924 -2.540 7.892 1.00 97.50 347 VAL A O 1
ATOM 2822 N N . LEU A 1 348 ? 2.752 -2.773 5.683 1.00 97.06 348 LEU A N 1
ATOM 2823 C CA . LEU A 1 348 ? 3.664 -3.919 5.613 1.00 97.06 348 LEU A CA 1
ATOM 2824 C C . LEU A 1 348 ? 5.123 -3.560 5.924 1.00 97.06 348 LEU A C 1
ATOM 2826 O O . LEU A 1 348 ? 5.894 -4.450 6.274 1.00 97.06 348 LEU A O 1
ATOM 2830 N N . LEU A 1 349 ? 5.514 -2.293 5.770 1.00 95.06 349 LEU A N 1
ATOM 2831 C CA . LEU A 1 349 ? 6.862 -1.817 6.090 1.00 95.06 349 LEU A CA 1
ATOM 2832 C C . LEU A 1 349 ? 6.993 -1.280 7.524 1.00 95.06 349 LEU A C 1
ATOM 2834 O O . LEU A 1 349 ? 8.116 -1.033 7.960 1.00 95.06 349 LEU A O 1
ATOM 2838 N N . ASP A 1 350 ? 5.885 -1.123 8.250 1.00 95.19 350 ASP A N 1
ATOM 2839 C CA . ASP A 1 350 ? 5.870 -0.691 9.647 1.00 95.19 350 ASP A CA 1
ATOM 2840 C C . ASP A 1 350 ? 5.533 -1.872 10.571 1.00 95.19 350 ASP A C 1
ATOM 2842 O O . ASP A 1 350 ? 4.394 -2.332 10.637 1.00 95.19 350 ASP A O 1
ATOM 2846 N N . GLU A 1 351 ? 6.536 -2.397 11.282 1.00 92.75 351 GLU A N 1
ATOM 2847 C CA . GLU A 1 351 ? 6.374 -3.591 12.126 1.00 92.75 351 GLU A CA 1
ATOM 2848 C C . GLU A 1 351 ? 5.368 -3.389 13.273 1.00 92.75 351 GLU A C 1
ATOM 2850 O O . GLU A 1 351 ? 4.641 -4.325 13.625 1.00 92.75 351 GLU A O 1
ATOM 2855 N N . ASP A 1 352 ? 5.309 -2.184 13.847 1.00 91.44 352 ASP A N 1
ATOM 2856 C CA . ASP A 1 352 ? 4.451 -1.880 14.991 1.00 91.44 352 ASP A CA 1
ATOM 2857 C C . ASP A 1 352 ? 2.977 -1.848 14.561 1.00 91.44 352 ASP A C 1
ATOM 2859 O O . ASP A 1 352 ? 2.133 -2.480 15.206 1.00 91.44 352 ASP A O 1
ATOM 2863 N N . ILE A 1 353 ? 2.668 -1.177 13.445 1.00 94.88 353 ILE A N 1
ATOM 2864 C CA . ILE A 1 353 ? 1.322 -1.139 12.861 1.00 94.88 353 ILE A CA 1
ATOM 2865 C C . ILE A 1 353 ? 0.941 -2.514 12.317 1.00 94.88 353 ILE A C 1
ATOM 2867 O O . ILE A 1 353 ? -0.155 -2.999 12.615 1.00 94.88 353 ILE A O 1
ATOM 2871 N N . LEU A 1 354 ? 1.831 -3.170 11.559 1.00 96.12 354 LEU A N 1
ATOM 2872 C CA . LEU A 1 354 ? 1.572 -4.489 10.982 1.00 96.12 354 LEU A CA 1
ATOM 2873 C C . LEU A 1 354 ? 1.134 -5.473 12.059 1.00 96.12 354 LEU A C 1
ATOM 2875 O O . LEU A 1 354 ? 0.143 -6.175 11.874 1.00 96.12 354 LEU A O 1
ATOM 2879 N N . ARG A 1 355 ? 1.822 -5.487 13.206 1.00 93.44 355 ARG A N 1
ATOM 2880 C CA . ARG A 1 355 ? 1.480 -6.354 14.337 1.00 93.44 355 ARG A CA 1
ATOM 2881 C C . ARG A 1 355 ? 0.017 -6.212 14.759 1.00 93.44 355 ARG A C 1
ATOM 2883 O O . ARG A 1 355 ? -0.565 -7.212 15.156 1.00 93.44 355 ARG A O 1
ATOM 2890 N N . LEU A 1 356 ? -0.577 -5.019 14.673 1.00 93.88 356 LEU A N 1
ATOM 2891 C CA . LEU A 1 356 ? -1.956 -4.761 15.102 1.00 93.88 356 LEU A CA 1
ATOM 2892 C C . LEU A 1 356 ? -3.016 -5.182 14.075 1.00 93.88 356 LEU A C 1
ATOM 2894 O O . LEU A 1 356 ? -4.116 -5.575 14.460 1.00 93.88 356 LEU A O 1
ATOM 2898 N N . VAL A 1 357 ? -2.709 -5.094 12.780 1.00 95.44 357 VAL A N 1
ATOM 2899 C CA . VAL A 1 357 ? -3.701 -5.270 11.698 1.00 95.44 357 VAL A CA 1
ATOM 2900 C C . VAL A 1 357 ? -3.420 -6.469 10.787 1.00 95.44 357 VAL A C 1
ATOM 2902 O O . VAL A 1 357 ? -4.190 -6.738 9.863 1.00 95.44 357 VAL A O 1
ATOM 2905 N N . CYS A 1 358 ? -2.357 -7.237 11.053 1.00 96.38 358 CYS A N 1
ATOM 2906 C CA . CYS A 1 358 ? -1.961 -8.399 10.250 1.00 96.38 358 CYS A CA 1
ATOM 2907 C C . CYS A 1 358 ? -3.008 -9.518 10.214 1.00 96.38 358 CYS A C 1
ATOM 2909 O O . CYS A 1 358 ? -2.896 -10.420 9.393 1.00 96.38 358 CYS A O 1
ATOM 2911 N N . PHE A 1 359 ? -4.038 -9.488 11.054 1.00 97.56 359 PHE A N 1
ATOM 2912 C CA . PHE A 1 359 ? -5.101 -10.487 11.013 1.00 97.56 359 PHE A CA 1
ATOM 2913 C C . PHE A 1 359 ? -6.108 -10.239 9.884 1.00 97.56 359 PHE A C 1
ATOM 2915 O O . PHE A 1 359 ? -6.898 -11.127 9.590 1.00 97.56 359 PHE A O 1
ATOM 2922 N N . SER A 1 360 ? -6.079 -9.092 9.199 1.00 97.69 360 SER A N 1
ATOM 2923 C CA . SER A 1 360 ? -6.979 -8.827 8.072 1.00 97.69 360 SER A CA 1
ATOM 2924 C C . SER A 1 360 ? -6.659 -9.703 6.859 1.00 97.69 360 SER A C 1
ATOM 2926 O O . SER A 1 360 ? -5.601 -9.579 6.240 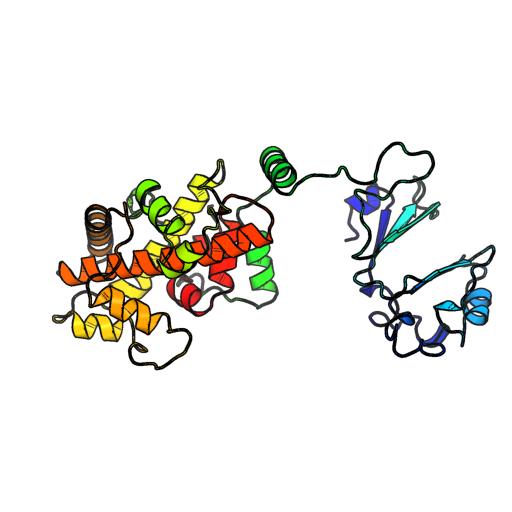1.00 97.69 360 SER A O 1
ATOM 2928 N N . LYS A 1 361 ? -7.613 -10.534 6.431 1.00 96.75 361 LYS A N 1
ATOM 2929 C CA . LYS A 1 361 ? -7.498 -11.308 5.188 1.00 96.75 361 LYS A CA 1
ATOM 2930 C C . LYS A 1 361 ? -7.385 -10.411 3.951 1.00 96.75 361 LYS A C 1
ATOM 2932 O O . LYS A 1 361 ? -6.676 -10.755 3.009 1.00 96.75 361 LYS A O 1
ATOM 2937 N N . ILE A 1 362 ? -8.047 -9.254 3.952 1.00 97.25 362 ILE A N 1
ATOM 2938 C CA . ILE A 1 362 ? -8.052 -8.303 2.829 1.00 97.25 362 ILE A CA 1
ATOM 2939 C C . ILE A 1 362 ? -6.714 -7.570 2.679 1.00 97.25 362 ILE A C 1
ATOM 2941 O O . ILE A 1 362 ? -6.307 -7.264 1.552 1.00 97.25 362 ILE A O 1
ATOM 2945 N N . LEU A 1 363 ? -5.984 -7.348 3.777 1.00 97.31 363 LEU A N 1
ATOM 2946 C CA . LEU A 1 363 ? -4.612 -6.833 3.726 1.00 97.31 363 LEU A CA 1
ATOM 2947 C C . LEU A 1 363 ? -3.711 -7.755 2.885 1.00 97.31 363 LEU A C 1
ATOM 2949 O O . LEU A 1 363 ? -3.024 -7.280 1.981 1.00 97.31 363 LEU A O 1
ATOM 2953 N N . TRP A 1 364 ? -3.779 -9.069 3.134 1.00 96.25 364 TRP A N 1
ATOM 2954 C CA . TRP A 1 364 ? -2.907 -10.076 2.511 1.00 96.25 364 TRP A CA 1
ATOM 2955 C C . TRP A 1 364 ? -3.410 -10.663 1.196 1.00 96.25 364 TRP A C 1
ATOM 2957 O O . TRP A 1 364 ? -2.602 -11.146 0.407 1.00 96.25 364 TRP A O 1
ATOM 2967 N N . GLY A 1 365 ? -4.728 -10.699 0.994 1.00 91.19 365 GLY A N 1
ATOM 2968 C CA . GLY A 1 365 ? -5.381 -11.388 -0.121 1.00 91.19 365 GLY A CA 1
ATOM 2969 C C . GLY A 1 365 ? -6.086 -10.472 -1.121 1.00 91.19 365 GLY A C 1
ATOM 2970 O O . GLY A 1 365 ? -6.420 -10.937 -2.207 1.00 91.19 365 GLY A O 1
ATOM 2971 N N . GLY A 1 366 ? -6.280 -9.190 -0.789 1.00 88.31 366 GLY A N 1
ATOM 2972 C CA . GLY A 1 366 ? -7.053 -8.250 -1.604 1.00 88.31 366 GLY A CA 1
ATOM 2973 C C . GLY A 1 366 ? -8.567 -8.450 -1.481 1.00 88.31 366 GLY A C 1
ATOM 2974 O O . GLY A 1 366 ? -9.027 -9.404 -0.853 1.00 88.31 366 GLY A O 1
ATOM 2975 N N . ASN A 1 367 ? -9.341 -7.535 -2.073 1.00 71.12 367 ASN A N 1
ATOM 2976 C CA . ASN A 1 367 ? -10.786 -7.716 -2.235 1.00 71.12 367 ASN A CA 1
ATOM 2977 C C . ASN A 1 367 ? -11.023 -8.812 -3.285 1.00 71.12 367 ASN A C 1
ATOM 2979 O O . ASN A 1 367 ? -10.540 -8.685 -4.410 1.00 71.12 367 ASN A O 1
ATOM 2983 N N . LEU A 1 368 ? -11.718 -9.885 -2.892 1.00 50.06 368 LEU A N 1
ATOM 2984 C CA . LEU A 1 368 ? -12.117 -10.986 -3.779 1.00 50.06 368 LEU A CA 1
ATOM 2985 C C . LEU A 1 368 ? -13.264 -10.590 -4.710 1.00 50.06 368 LEU A C 1
ATOM 2987 O O . LEU A 1 368 ? -14.212 -9.937 -4.217 1.00 50.06 368 LEU A O 1
#

Radius of gyration: 28.38 Å; Cα contacts (8 Å, |Δi|>4): 481; chains: 1; bounding box: 68×46×75 Å

Organism: NCBI:txid1089452

Nearest PDB structures (foldseek):
  1q9c-assembly6_F  TM=7.155E-01  e=4.905E-04  Homo sapiens
  1q9c-assembly8_H  TM=6.687E-01  e=7.169E-04  Homo sapiens
  6ae8-assembly2_B  TM=5.480E-01  e=2.705E-03  Saccharomyces cerevisiae S288C
  6k0c-assembly1_D  TM=5.400E-01  e=4.558E-03  Caenorhabditis elegans
  7ybf-assembly1_A  TM=5.155E-01  e=1.423E-02  Schizosaccharomyces pombe

Solvent-accessible surface area (backbone atoms only — not comparable to full-atom values): 21041 Å² total; per-residue (Å²): 129,78,45,72,68,33,53,75,68,28,36,48,68,47,43,56,62,76,38,43,88,66,27,64,93,61,39,86,69,40,52,78,36,41,76,55,60,93,86,31,83,51,38,66,59,27,38,50,77,48,57,45,81,92,50,39,69,62,54,36,60,71,42,35,65,41,32,60,93,71,45,75,60,55,100,61,29,46,51,47,71,42,85,79,44,45,79,34,40,36,37,36,35,36,40,100,80,67,80,46,78,75,45,76,47,79,44,36,71,82,59,55,44,54,77,36,62,52,93,95,46,89,64,46,77,32,81,80,66,55,49,62,58,47,47,58,46,40,61,74,72,63,59,86,53,67,32,57,67,59,52,51,50,37,44,74,70,62,75,42,78,80,66,58,77,90,66,41,34,68,86,71,61,79,86,65,52,47,58,50,70,72,44,48,50,31,32,56,68,58,68,62,74,78,64,61,74,71,71,70,71,78,78,53,62,64,67,47,86,86,46,36,62,62,34,53,49,44,52,32,41,29,51,50,25,22,42,60,68,62,46,50,78,58,56,60,64,98,45,66,69,60,37,42,45,70,75,17,75,54,46,80,60,92,51,86,73,74,44,69,34,35,54,38,35,45,34,35,78,40,83,68,92,76,66,68,67,79,43,55,60,69,64,34,32,51,40,48,46,52,46,54,57,71,71,33,77,92,50,98,61,72,79,52,69,66,52,44,51,10,51,47,40,28,50,49,51,54,49,24,53,45,32,55,44,10,47,53,46,20,53,75,69,42,38,46,43,61,44,32,28,24,44,46,51,33,36,69,73,32,70,74,59,29,71,54,31,53,33,12,37,42,75,78,68,44,88,129

Secondary structure (DSSP, 8-state):
---HHHHHTTEEEEEGGGSGGG-GGGHHHH---SPP-TT-TTTTTSEEEEE-GGGHHHHHHHHTTS-GGG---BTTEEEEE-TT--S-EEEEEEPTTSSSEEEEEEE-TT--TTT---TTS-S-SS----HHHHHHHHHHHT---S-HHHHHHHHHTTS--PPPTTT-B-PPPGGG----HHHHHHHHH---HHHHTT-PPPS--S--TTTHHHHHHHHHHHHHHHIIIIIGGGTT-S-HHHHHHHH-TTTT---SSPPHHHHHHHHHHS--SS--TT--HHHHHHHHHHHHHHH-TTS-----HHHHHHHHHHHHHHHHHHHHHHHHHHHHTT-SS--HHHHHHHHHH-HHHHHHHTTBHHHHH---

pLDDT: mean 87.0, std 10.87, range [40.5, 98.31]

Mean predicted aligned error: 9.47 Å

Foldseek 3Di:
DDDPVCVQQQKDKDWLCNDDPNDCPCCVQQHQADADPPQANCQRSQKDKDFDPVCVNVLSVQNHNHHLVPRCADPGMHIGTDGVFATKMKMFHAPNVSPDTDDMDIDGPPDPQQPDDDVPDPHGNDPDDALARVVVVCVVVVPDLLQQVVLVVCVVVVVFDFDPPVLADDPDDPVLQLDDLLQLVLLLPDDDPVVCVVVDDQLADEADPPQNVLQSSLLSLLLLSLCLPQQLVLAFDPDQLVSLCSSQVCLVPPDVVDALSVVLSCLLQDPDPDDRPSNPLPSSLVSSVVSSCVSCVVDPGDGDSSRSSSSSSSSSVLSSQLSVQLSVQCVVSSDRYRGNSSSLVSQSNDPRNCVSRSSRPCSNPNDD